Protein 1O9S (pdb70)

Radius of gyration: 30.39 Å; Cα contacts (8 Å, |Δi|>4): 1186; chains: 4; bounding box: 52×78×83 Å

GO terms:
  GO:0070828 heterochromatin organization (P, IDA)
  GO:0006974 DNA damage response (P, IDA)
  GO:0016279 protein-lysine N-methyltransferase activity (F, IDA)
  GO:0045880 positive regulation of smoothened signaling pathway (P, IDA)
  GO:0018026 peptidyl-lysine monomethylation (P, IDA)
  GO:0018027 peptidyl-lysine dimethylation (P, IDA)
  GO:0016279 protein-lysine N-methyltransferase activity (F, EXP)
  GO:0140945 histone H3K4 monomethyltransferase activity (F, EXP)
  GO:0002039 p53 binding (F, IPI)
  GO:0005654 nucleoplasm (C, TAS)
  GO:0005515 protein binding (F, IPI)
  GO:0005694 chromosome (C, IDA)
  GO:0005730 nucleolus (C, IDA)
  GO:0042054 histone methyltransferase activity (F, IDA)
  GO:0140938 histone H3 methyltransferase activity (F, IDA)

Secondary structure (DSSP, 8-state):
-EEEEE-TTS-EEEEE--TTS---EEEEEEE-TTSSEEEEEEEETTEEEEEEEEEEEEEETTEEEEEEPSS--EE------SS-S-TTTTS--HHHHHHEEEEE-SSTT--EEEEESS-B-TT-EEEEE--EEE-HHHHHTS-GGG-SS-EE-SSS-EEE--TTTTSTTT--S--GGGPEE-SS-SEEEEEEEETTTEEEEEEEESS-B-TTPEEEE----BSS-SSSSS-BS-HHHHHHHHHHHTTT--/-EEEEE-TTS-EEEEEPPTTS---EEEEEEE-TTSSEEEEEEEETTEEEEEEEEEEEEEETTEEEEEEPSS---B------SS-S-SSTT---HHHHHHEEEEE-SSTT--EEEEESS-B-TT-EEEEE--EEEEHHHHHTS-TTT-TT-EE-SSSEEEE--TTTTSTTT--S--GGGPEE-SS-SEEEEEEEETTTEEEEEEEESS-B-TTPEEEE----------SSS-SS-HHHHHHHHHHHHTS--/----PPP--/-----

Foldseek 3Di:
DWDWAADPLQKIKIDDADVVRFQADFFIWIGPNVNFWIFGGGDGRLAFDWTATWTFDDADPNRTDIDGDDDDDTAGAFAAEPVGLGPCQLDADPQLVQFWDKDADPPPPQGIFIFTQFWDFASAFRWFLGAYKDAPVVVVPDDCVQVLQWDAQDNGIIGGQGPPRQDSVGGRHTNQSRHEADPPFQWEWAWDADSHHGTGITIGGHGIDGHGGTGHYHRDFDQDPPPHDGTPDDPVVVVVVVVVVVVVPD/DWDWAADPLQKTKIDDAPPVRFQADFFIWIGPNVNFWIFGGGAGRNAFPWTATWTFDDADPRRTDIDGDDDDDIAGAFAAAQPRQGPCQLDADVQLVQFWDKAADPPPPQGIFIWTQFKDWAFAFHWFQGAHKDFPVVVLQDDPVFVLQWADQDNTIIGGQGPPRQDSVRGRHTCQSRHAADPPFQWEWAWDADSHHGTGITTGGRGIDGRGGTGHYHRDFDPDDQDPRGDSDDPVVNVVVVVVVVPDDD/DPDVDDDDD/DVPPD

CATH classification: 2.20.110.10 (+1 more: 2.170.270.10)

Organism: Homo sapiens (NCBI:txid9606)

Sequence (514 aa):
GVCWIYYPDGGSLVGEVNEDGEMTGEKIAYVYPDERTALYGKFIDGEMIEGKLATLMSTEEGRPHFELMPGNSVYHFDKSTSSCISTNALLPDPYESERVYVAESLISSAGEGLFSKVAVGPNTVMSFYNGVRITHQEVDSRDWALNGNTLSLDEETVIDVPEPYNHVSKYCASLGHKANHSFTPNCIYDMFVHPRFGPIKCIRTLRAVEADEELTVAYGYDHSPPGKSGPEAPEWYQVELKAFQATQQKGVCWIYYPDGGSLVGEVNEDGEMTGEKIAYVYPDERTALYGKFIDGEMIEGKLATLMSTEEGRPHFELMPGNSVYHFDKSTSSCISTNALLPDPYESERVYVAESLISSAGEGLFSKVAVGPNTVMSFYNGVRITHQEVDSRDWALNGNTLSLDEETVIDVPEPYNHVSKYCASLGHKANHSFTPNCIYDMFVHPRFGPIKCIRTLRAVEADEELTVAYGYDHSPPGKSGPEAPEWYQVELKAFQATQQKARTQTARKYARTQT

InterPro domains:
  IPR001214 SET domain [PF00856] (227-336)
  IPR001214 SET domain [PS50280] (214-336)
  IPR001214 SET domain [SM00317] (214-342)
  IPR003409 MORN repeat [PF02493] (19-34)
  IPR003409 MORN repeat [PF02493] (36-58)
  IPR003409 MORN repeat [PF02493] (60-81)
  IPR017155 Histone-lysine N-methyltransferase SETD7 [PIRSF037249] (1-366)
  IPR017155 Histone-lysine N-methyltransferase SETD7 [PS51577] (1-366)
  IPR044436 SETD7, SET domain [cd10530] (208-337)
  IPR046341 SET domain superfamily [G3DSA:2.170.270.10] (194-336)
  IPR046341 SET domain superfamily [SSF82199] (194-353)
  IPR054533 Histone-lysine methyltransferase SETD7, N-terminal [PF22648] (110-183)

B-factor: mean 11.01, std 11.17, range [2.0, 54.51]

Structure (mmCIF, N/CA/C/O backbone):
data_1O9S
#
_entry.id   1O9S
#
_cell.length_a   52.690
_cell.length_b   75.438
_cell.length_c   69.099
_cell.angle_alpha   90.00
_cell.angle_beta   94.16
_cell.angle_gamma   90.00
#
_symmetry.space_group_name_H-M   'P 1 21 1'
#
loop_
_entity.id
_entity.type
_entity.pdbx_description
1 polymer 'HISTONE-LYSINE N-METHYLTRANSFERASE, H3 LYSINE-4 SPECIFIC'
2 polymer 'GENE FRAGMENT FOR HISTONE H3'
3 non-polymer S-ADENOSYL-L-HOMOCYSTEINE
4 water water
#
loop_
_atom_site.group_PDB
_atom_site.id
_atom_site.type_symbol
_atom_site.label_atom_id
_atom_site.label_alt_id
_atom_site.label_comp_id
_atom_site.label_asym_id
_atom_site.label_entity_id
_atom_site.label_seq_id
_atom_site.pdbx_PDB_ins_code
_atom_site.Cartn_x
_atom_site.Cartn_y
_atom_site.Cartn_z
_atom_site.occupancy
_atom_site.B_iso_or_equiv
_atom_site.auth_seq_id
_atom_site.auth_comp_id
_atom_site.auth_asym_id
_atom_site.auth_atom_id
_atom_site.pdbx_PDB_model_num
ATOM 1 N N . GLY A 1 10 ? 31.852 -2.694 2.451 1.00 13.90 117 GLY A N 1
ATOM 2 C CA . GLY A 1 10 ? 30.788 -1.711 2.826 1.00 13.55 117 GLY A CA 1
ATOM 3 C C . GLY A 1 10 ? 30.367 -1.598 4.276 1.00 13.14 117 GLY A C 1
ATOM 4 O O . GLY A 1 10 ? 29.481 -0.788 4.552 1.00 14.03 117 GLY A O 1
ATOM 5 N N . VAL A 1 11 ? 30.820 -2.492 5.146 1.00 11.64 118 VAL A N 1
ATOM 6 C CA . VAL A 1 11 ? 30.552 -2.429 6.568 1.00 10.23 118 VAL A CA 1
ATOM 7 C C . VAL A 1 11 ? 30.691 -1.045 7.215 1.00 9.12 118 VAL A C 1
ATOM 8 O O . VAL A 1 11 ? 31.738 -0.387 7.133 1.00 8.38 118 VAL A O 1
ATOM 12 N N . CYS A 1 12 ? 29.609 -0.620 7.860 1.00 7.88 119 CYS A N 1
ATOM 13 C CA . CYS A 1 12 ? 29.560 0.642 8.582 1.00 7.63 119 CYS A CA 1
ATOM 14 C C . CYS A 1 12 ? 29.191 0.387 10.047 1.00 7.19 119 CYS A C 1
ATOM 15 O O . CYS A 1 12 ? 28.248 -0.351 10.346 1.00 6.63 119 CYS A O 1
ATOM 18 N N . TRP A 1 13 ? 29.963 0.979 10.949 1.00 6.31 120 TRP A N 1
ATOM 19 C CA . TRP A 1 13 ? 29.692 0.897 12.381 1.00 6.30 120 TRP A CA 1
ATOM 20 C C . TRP A 1 13 ? 29.190 2.262 12.847 1.00 6.01 120 TRP A C 1
ATOM 21 O O . TRP A 1 13 ? 29.838 3.279 12.602 1.00 5.78 120 TRP A O 1
ATOM 32 N N . ILE A 1 14 ? 28.033 2.284 13.495 1.00 5.92 121 ILE A N 1
ATOM 33 C CA . ILE A 1 14 ? 27.493 3.517 14.047 1.00 6.04 121 ILE A CA 1
ATOM 34 C C . ILE A 1 14 ? 27.420 3.373 15.574 1.00 5.80 121 ILE A C 1
ATOM 35 O O . ILE A 1 14 ? 26.590 2.634 16.101 1.00 5.54 121 ILE A O 1
ATOM 40 N N . TYR A 1 15 ? 28.304 4.064 16.278 1.00 5.71 122 TYR A N 1
ATOM 41 C CA . TYR A 1 15 ? 28.300 4.007 17.733 1.00 5.65 122 TYR A CA 1
ATOM 42 C C . TYR A 1 15 ? 27.479 5.132 18.319 1.00 5.62 122 TYR A C 1
ATOM 43 O O . TYR A 1 15 ? 27.680 6.304 17.993 1.00 6.01 122 TYR A O 1
ATOM 52 N N . TYR A 1 16 ? 26.551 4.773 19.190 1.00 5.73 123 TYR A N 1
ATOM 53 C CA . TYR A 1 16 ? 25.770 5.769 19.901 1.00 6.09 123 TYR A CA 1
ATOM 54 C C . TYR A 1 16 ? 26.603 6.258 21.080 1.00 5.50 123 TYR A C 1
ATOM 55 O O . TYR A 1 16 ? 27.512 5.561 21.556 1.00 5.44 123 TYR A O 1
ATOM 64 N N . PRO A 1 17 ? 26.303 7.453 21.564 1.00 5.04 124 PRO A N 1
ATOM 65 C CA . PRO A 1 17 ? 27.026 8.012 22.709 1.00 4.56 124 PRO A CA 1
ATOM 66 C C . PRO A 1 17 ? 26.979 7.113 23.955 1.00 3.98 124 PRO A C 1
ATOM 67 O O . PRO A 1 17 ? 27.880 7.201 24.781 1.00 3.93 124 PRO A O 1
ATOM 71 N N . ASP A 1 18 ? 25.966 6.257 24.066 1.00 3.55 125 ASP A N 1
ATOM 72 C CA . ASP A 1 18 ? 25.821 5.359 25.207 1.00 3.08 125 ASP A CA 1
ATOM 73 C C . ASP A 1 18 ? 26.691 4.110 25.104 1.00 3.21 125 ASP A C 1
ATOM 74 O O . ASP A 1 18 ? 26.774 3.342 26.056 1.00 2.98 125 ASP A O 1
ATOM 79 N N . GLY A 1 19 ? 27.320 3.888 23.955 1.00 3.70 126 GLY A N 1
ATOM 80 C CA . GLY A 1 19 ? 28.228 2.756 23.814 1.00 3.59 126 GLY A CA 1
ATOM 81 C C . GLY A 1 19 ? 27.684 1.636 22.955 1.00 3.82 126 GLY A C 1
ATOM 82 O O . GLY A 1 19 ? 28.433 0.769 22.515 1.00 3.55 126 GLY A O 1
ATOM 83 N N . GLY A 1 20 ? 26.371 1.642 22.718 1.00 3.88 127 GLY A N 1
ATOM 84 C CA . GLY A 1 20 ? 25.761 0.659 21.840 1.00 4.21 127 GLY A CA 1
ATOM 85 C C . GLY A 1 20 ? 26.096 1.018 20.395 1.00 4.61 127 GLY A C 1
ATOM 86 O O . GLY A 1 20 ? 26.593 2.109 20.109 1.00 4.48 127 GLY A O 1
ATOM 87 N N . SER A 1 21 ? 25.825 0.110 19.470 1.00 5.37 128 SER A N 1
ATOM 88 C CA . SER A 1 21 ? 26.140 0.372 18.070 1.00 5.88 128 SER A CA 1
ATOM 89 C C . SER A 1 21 ? 25.253 -0.376 17.094 1.00 6.17 128 SER A C 1
ATOM 90 O O . SER A 1 21 ? 24.612 -1.363 17.446 1.00 5.68 128 SER A O 1
ATOM 93 N N . LEU A 1 22 ? 25.203 0.150 15.870 1.00 6.68 129 LEU A N 1
ATOM 94 C CA . LEU A 1 22 ? 24.546 -0.488 14.742 1.00 7.41 129 LEU A CA 1
ATOM 95 C C . LEU A 1 22 ? 25.678 -0.852 13.776 1.00 7.31 129 LEU A C 1
ATOM 96 O O . LEU A 1 22 ? 26.581 -0.041 13.520 1.00 7.01 129 LEU A O 1
ATOM 101 N N . VAL A 1 23 ? 25.652 -2.075 13.256 1.00 7.45 130 VAL A N 1
ATOM 102 C CA . VAL A 1 23 ? 26.715 -2.540 12.373 1.00 7.62 130 VAL A CA 1
ATOM 103 C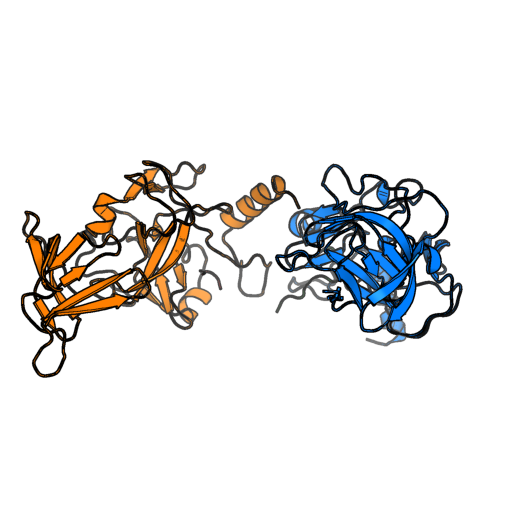 C . VAL A 1 23 ? 26.200 -3.410 11.245 1.00 7.84 130 VAL A C 1
ATOM 104 O O . VAL A 1 23 ? 25.346 -4.265 11.448 1.00 8.27 130 VAL A O 1
ATOM 108 N N . GLY A 1 24 ? 26.740 -3.196 10.055 1.00 7.83 131 GLY A N 1
ATOM 109 C CA . GLY A 1 24 ? 26.349 -3.988 8.903 1.00 7.72 131 GLY A CA 1
ATOM 110 C C . GLY A 1 24 ? 26.744 -3.336 7.597 1.00 8.01 131 GLY A C 1
ATOM 111 O O . GLY A 1 24 ? 27.115 -2.155 7.536 1.00 6.88 131 GLY A O 1
ATOM 112 N N . GLU A 1 25 ? 26.693 -4.139 6.545 1.00 8.56 132 GLU A N 1
ATOM 113 C CA . GLU A 1 25 ? 26.931 -3.650 5.207 1.00 9.76 132 GLU A CA 1
ATOM 114 C C . GLU A 1 25 ? 25.855 -2.630 4.884 1.00 9.88 132 GLU A C 1
ATOM 115 O O . GLU A 1 25 ? 24.685 -2.877 5.150 1.00 10.33 132 GLU A O 1
ATOM 121 N N . VAL A 1 26 ? 26.231 -1.495 4.310 1.00 10.07 133 VAL A N 1
ATOM 122 C CA . VAL A 1 26 ? 25.234 -0.516 3.848 1.00 10.25 133 VAL A CA 1
ATOM 123 C C . VAL A 1 26 ? 24.729 -0.853 2.433 1.00 10.42 133 VAL A C 1
ATOM 124 O O . VAL A 1 26 ? 25.398 -1.575 1.695 1.00 9.26 133 VAL A O 1
ATOM 128 N N . ASN A 1 27 ? 23.541 -0.339 2.077 1.00 10.94 134 ASN A N 1
ATOM 129 C CA . ASN A 1 27 ? 22.936 -0.558 0.756 1.00 11.92 134 ASN A CA 1
ATOM 130 C C . ASN A 1 27 ? 23.704 0.253 -0.293 1.00 12.39 134 ASN A C 1
ATOM 131 O O . ASN A 1 27 ? 24.599 1.030 0.041 1.00 11.91 134 ASN A O 1
ATOM 139 N N . GLU A 1 28 ? 23.340 0.089 -1.563 1.00 13.28 135 GLU A N 1
ATOM 140 C CA . GLU A 1 28 ? 23.973 0.862 -2.630 1.00 14.12 135 GLU A CA 1
ATOM 141 C C . GLU A 1 28 ? 23.812 2.368 -2.347 1.00 14.41 135 GLU A C 1
ATOM 142 O O . GLU A 1 28 ? 24.527 3.190 -2.918 1.00 14.88 135 GLU A O 1
ATOM 148 N N . ASP A 1 29 ? 22.890 2.713 -1.446 1.00 14.52 136 ASP A N 1
ATOM 149 C CA . ASP A 1 29 ? 22.604 4.105 -1.083 1.00 14.64 136 ASP A CA 1
ATOM 150 C C . ASP A 1 29 ? 23.153 4.501 0.291 1.00 14.53 136 ASP A C 1
ATOM 151 O O . ASP A 1 29 ? 22.784 5.548 0.825 1.00 14.88 136 ASP A O 1
ATOM 156 N N . GLY A 1 30 ? 24.008 3.666 0.876 1.00 14.11 137 GLY A N 1
ATOM 157 C CA . GLY A 1 30 ? 24.585 3.960 2.179 1.00 13.69 137 GLY A CA 1
ATOM 158 C C . GLY A 1 30 ? 23.634 3.851 3.361 1.00 13.26 137 GLY A C 1
ATOM 159 O O . GLY A 1 30 ? 23.916 4.401 4.427 1.00 13.56 137 GLY A O 1
ATOM 160 N N . GLU A 1 31 ? 22.520 3.142 3.197 1.00 12.56 138 GLU A N 1
ATOM 161 C CA . GLU A 1 31 ? 21.573 2.951 4.302 1.00 12.13 138 GLU A CA 1
ATOM 162 C C . GLU A 1 31 ? 21.793 1.602 4.988 1.00 11.37 138 GLU A C 1
ATOM 163 O O . GLU A 1 31 ? 22.238 0.648 4.354 1.00 11.03 138 GLU A O 1
ATOM 169 N N . MET A 1 32 ? 21.489 1.528 6.285 1.00 10.72 139 MET A N 1
ATOM 170 C CA . MET A 1 32 ? 21.592 0.284 7.038 1.00 10.35 139 MET A CA 1
ATOM 171 C C . MET A 1 32 ? 20.399 -0.617 6.787 1.00 9.24 139 MET A C 1
ATOM 172 O O . MET A 1 32 ? 19.541 -0.779 7.652 1.00 8.26 139 MET A O 1
ATOM 177 N N . THR A 1 33 ? 20.360 -1.203 5.592 1.00 8.20 140 THR A N 1
ATOM 178 C CA . THR A 1 33 ? 19.276 -2.065 5.171 1.00 7.66 140 THR A CA 1
ATOM 179 C C . THR A 1 33 ? 19.836 -3.369 4.643 1.00 7.44 140 THR A C 1
ATOM 180 O O . THR A 1 33 ? 20.634 -3.367 3.717 1.00 7.48 140 THR A O 1
ATOM 184 N N . GLY A 1 34 ? 19.409 -4.482 5.222 1.00 7.61 141 GLY A N 1
ATOM 185 C CA . GLY A 1 34 ? 19.866 -5.789 4.789 1.00 7.57 141 GLY A CA 1
ATOM 186 C C . GLY A 1 34 ? 19.420 -6.844 5.782 1.00 7.70 141 GLY A C 1
ATOM 187 O O . GLY A 1 34 ? 18.803 -6.509 6.800 1.00 7.59 141 GLY A O 1
ATOM 188 N N . GLU A 1 35 ? 19.767 -8.102 5.513 1.00 7.72 142 GLU A N 1
ATOM 189 C CA . GLU A 1 35 ? 19.361 -9.232 6.356 1.00 8.07 142 GLU A CA 1
ATOM 190 C C . GLU A 1 35 ? 20.414 -9.641 7.367 1.00 7.91 142 GLU A C 1
ATOM 191 O O . GLU A 1 35 ? 20.180 -10.523 8.193 1.00 7.61 142 GLU A O 1
ATOM 197 N N . LYS A 1 36 ? 21.576 -9.010 7.288 1.00 7.58 143 LYS A N 1
ATOM 198 C CA . LYS A 1 36 ? 22.684 -9.353 8.160 1.00 7.56 143 LYS A CA 1
ATOM 199 C C . LYS A 1 36 ? 23.183 -8.116 8.892 1.00 7.45 143 LYS A C 1
ATOM 200 O O . LYS A 1 36 ? 24.385 -7.887 8.988 1.00 7.79 143 LYS A O 1
ATOM 206 N N . ILE A 1 37 ? 22.256 -7.316 9.407 1.00 7.24 144 ILE A N 1
ATOM 207 C CA . ILE A 1 37 ? 22.617 -6.111 10.157 1.00 7.37 144 ILE A CA 1
ATOM 208 C C . ILE A 1 37 ? 22.461 -6.412 11.643 1.00 7.00 144 ILE A C 1
ATOM 209 O O . ILE A 1 37 ? 21.740 -7.333 12.008 1.00 6.71 144 ILE A O 1
ATOM 214 N N . ALA A 1 38 ? 23.161 -5.675 12.505 1.00 6.55 145 ALA A N 1
ATOM 215 C CA . ALA A 1 38 ? 23.060 -5.947 13.924 1.00 6.38 145 ALA A CA 1
ATOM 216 C C . ALA A 1 38 ? 23.103 -4.720 14.822 1.00 6.21 145 ALA A C 1
ATOM 217 O O . ALA A 1 38 ? 23.744 -3.709 14.515 1.00 6.27 145 ALA A O 1
ATOM 219 N N . TYR A 1 39 ? 22.397 -4.821 15.935 1.00 5.83 146 TYR A N 1
ATOM 220 C CA . TYR A 1 39 ? 22.567 -3.855 16.991 1.00 5.75 146 TYR A CA 1
ATOM 221 C C . TYR A 1 39 ? 23.451 -4.543 18.015 1.00 5.68 146 TYR A C 1
ATOM 222 O O . TYR A 1 39 ? 23.214 -5.695 18.365 1.00 5.97 146 TYR A O 1
ATOM 231 N N . VAL A 1 40 ? 24.458 -3.845 18.509 1.00 5.56 147 VAL A N 1
ATOM 232 C CA . VAL A 1 40 ? 25.326 -4.434 19.509 1.00 5.28 147 VAL A CA 1
ATOM 233 C C . VAL A 1 40 ? 25.213 -3.592 20.781 1.00 4.80 147 VAL A C 1
ATOM 234 O O . VAL A 1 40 ? 25.357 -2.370 20.735 1.00 4.27 147 VAL A O 1
ATOM 238 N N . TYR A 1 41 ? 24.933 -4.249 21.902 1.00 4.48 148 TYR A N 1
ATOM 239 C CA . TYR A 1 41 ? 24.817 -3.575 23.194 1.00 4.13 148 TYR A CA 1
ATOM 240 C C . TYR A 1 41 ? 26.181 -2.994 23.603 1.00 3.93 148 TYR A C 1
ATOM 241 O O . TYR A 1 41 ? 27.193 -3.334 22.992 1.00 4.16 148 TYR A O 1
ATOM 250 N N . PRO A 1 42 ? 26.216 -2.117 24.614 1.00 3.52 149 PRO A N 1
ATOM 251 C CA . PRO A 1 42 ? 27.463 -1.488 25.059 1.00 3.71 149 PRO A CA 1
ATOM 252 C C . PRO A 1 42 ? 28.520 -2.429 25.607 1.00 3.72 149 PRO A C 1
ATOM 253 O O . PRO A 1 42 ? 29.644 -1.979 25.827 1.00 3.15 149 PRO A O 1
ATOM 257 N N . ASP A 1 43 ? 28.195 -3.698 25.820 1.00 4.10 150 ASP A N 1
ATOM 258 C CA . ASP A 1 43 ? 29.219 -4.647 26.257 1.00 4.16 150 ASP A CA 1
ATOM 259 C C . ASP A 1 43 ? 30.088 -5.102 25.073 1.00 4.57 150 ASP A C 1
ATOM 260 O O . ASP A 1 43 ? 31.110 -5.769 25.277 1.00 4.32 150 ASP A O 1
ATOM 265 N N . GLU A 1 44 ? 29.710 -4.680 23.863 1.00 4.71 151 GLU A N 1
ATOM 266 C CA . GLU A 1 44 ? 30.388 -5.043 22.617 1.00 5.51 151 GLU A CA 1
ATOM 267 C C . GLU A 1 44 ? 30.408 -6.554 22.441 1.00 5.71 151 GLU A C 1
ATOM 268 O O . GLU A 1 44 ? 31.357 -7.117 21.909 1.00 5.94 151 GLU A O 1
ATOM 274 N N . ARG A 1 45 ? 29.336 -7.208 22.872 1.00 5.92 152 ARG A N 1
ATOM 275 C CA . ARG A 1 45 ? 29.271 -8.663 22.846 1.00 6.09 152 ARG A CA 1
ATOM 276 C C . ARG A 1 45 ? 27.870 -9.156 22.530 1.00 5.87 152 ARG A C 1
ATOM 277 O O . ARG A 1 45 ? 27.682 -9.962 21.623 1.00 6.13 152 ARG A O 1
ATOM 285 N N . THR A 1 46 ? 26.890 -8.686 23.291 1.00 5.66 153 THR A N 1
ATOM 286 C CA . THR A 1 46 ? 25.507 -9.066 23.066 1.00 5.27 153 THR A CA 1
ATOM 287 C C . THR A 1 46 ? 24.984 -8.289 21.884 1.00 5.05 153 THR A C 1
ATOM 288 O O . THR A 1 46 ? 25.111 -7.060 21.842 1.00 4.35 153 THR A O 1
ATOM 292 N N . ALA A 1 47 ? 24.373 -9.010 20.947 1.00 4.76 154 ALA A N 1
ATOM 293 C CA . ALA A 1 47 ? 23.892 -8.413 19.723 1.00 4.85 154 ALA A CA 1
ATOM 294 C C . ALA A 1 47 ? 22.514 -8.935 19.326 1.00 4.90 154 ALA A C 1
ATOM 295 O O . ALA A 1 47 ? 22.090 -10.016 19.740 1.00 5.00 154 ALA A O 1
ATOM 297 N N . LEU A 1 48 ? 21.838 -8.137 18.508 1.00 5.04 155 LEU A N 1
ATOM 298 C CA . LEU A 1 48 ? 20.543 -8.475 17.934 1.00 4.96 155 LEU A CA 1
ATOM 299 C C . LEU A 1 48 ? 20.792 -8.437 16.420 1.00 5.23 155 LEU A C 1
ATOM 300 O O . LEU A 1 48 ? 20.928 -7.370 15.836 1.00 5.43 155 LEU A O 1
ATOM 305 N N . TYR A 1 49 ? 20.866 -9.613 15.805 1.00 5.87 156 TYR A N 1
ATOM 306 C CA . TYR A 1 49 ? 21.312 -9.782 14.422 1.00 6.34 156 TYR A CA 1
ATOM 307 C C . TYR A 1 49 ? 20.205 -10.268 13.497 1.00 6.17 156 TYR A C 1
ATOM 308 O O . TYR A 1 49 ? 19.532 -11.251 13.798 1.00 5.91 156 TYR A O 1
ATOM 317 N N . GLY A 1 50 ? 20.027 -9.588 12.362 1.00 5.92 157 GLY A N 1
ATOM 318 C CA . GLY A 1 50 ? 19.010 -9.977 11.407 1.00 6.02 157 GLY A CA 1
ATOM 319 C C . GLY A 1 50 ? 18.607 -8.857 10.467 1.00 5.97 157 GLY A C 1
ATOM 320 O O . GLY A 1 50 ? 19.444 -8.093 9.979 1.00 5.47 157 GLY A O 1
ATOM 321 N N . LYS A 1 51 ? 17.304 -8.754 10.251 1.00 6.58 158 LYS A N 1
ATOM 322 C CA . LYS A 1 51 ? 16.730 -7.820 9.289 1.00 6.79 158 LYS A CA 1
ATOM 323 C C . LYS A 1 51 ? 16.539 -6.421 9.862 1.00 6.67 158 LYS A C 1
ATOM 324 O O . LYS A 1 51 ? 15.893 -6.245 10.888 1.00 7.00 158 LYS A O 1
ATOM 330 N N . PHE A 1 52 ? 17.132 -5.435 9.199 1.00 6.57 159 PHE A N 1
ATOM 331 C CA . PHE A 1 52 ? 16.961 -4.033 9.558 1.00 6.42 159 PHE A CA 1
ATOM 332 C C . PHE A 1 52 ? 16.630 -3.272 8.288 1.00 6.42 159 PHE A C 1
ATOM 333 O O . PHE A 1 52 ? 17.075 -3.655 7.206 1.00 6.21 159 PHE A O 1
ATOM 341 N N . ILE A 1 53 ? 15.872 -2.189 8.423 1.00 6.70 160 ILE A N 1
ATOM 342 C CA . ILE A 1 53 ? 15.584 -1.310 7.295 1.00 6.91 160 ILE A CA 1
ATOM 343 C C . ILE A 1 53 ? 15.891 0.123 7.731 1.00 7.39 160 ILE A C 1
ATOM 344 O O . ILE A 1 53 ? 15.271 0.635 8.663 1.00 7.44 160 ILE A O 1
ATOM 349 N N . ASP A 1 54 ? 16.870 0.747 7.084 1.00 7.95 161 ASP A N 1
ATOM 350 C CA . ASP A 1 54 ? 17.286 2.105 7.420 1.00 8.37 161 ASP A CA 1
ATOM 351 C C . ASP A 1 54 ? 17.607 2.256 8.905 1.00 8.18 161 ASP A C 1
ATOM 352 O O . ASP A 1 54 ? 17.222 3.248 9.508 1.00 8.44 161 ASP A O 1
ATOM 357 N N . GLY A 1 55 ? 18.292 1.272 9.486 1.00 8.28 162 GLY A N 1
ATOM 358 C CA . GLY A 1 55 ? 18.703 1.321 10.888 1.00 7.95 162 GLY A CA 1
ATOM 359 C C . GLY A 1 55 ? 17.660 0.834 11.883 1.00 7.65 162 GLY A C 1
ATOM 360 O O . GLY A 1 55 ? 17.938 0.718 13.080 1.00 7.80 162 GLY A O 1
ATOM 361 N N . GLU A 1 56 ? 16.464 0.540 11.390 1.00 7.22 163 GLU A N 1
ATOM 362 C CA . GLU A 1 56 ? 15.357 0.112 12.228 1.00 7.06 163 GLU A CA 1
ATOM 363 C C . GLU A 1 56 ? 15.312 -1.408 12.280 1.00 6.25 163 GLU A C 1
ATOM 364 O O . GLU A 1 56 ? 15.342 -2.067 11.245 1.00 6.04 163 GLU A O 1
ATOM 370 N N . MET A 1 57 ? 15.232 -1.956 13.488 1.00 4.98 164 MET A N 1
ATOM 371 C CA . MET A 1 57 ? 15.210 -3.396 13.688 1.00 4.77 164 MET A CA 1
ATOM 372 C C . MET A 1 57 ? 13.870 -4.029 13.329 1.00 4.84 164 MET A C 1
ATOM 373 O O . MET A 1 57 ? 12.851 -3.766 13.969 1.00 4.40 164 MET A O 1
ATOM 378 N N . ILE A 1 58 ? 13.880 -4.863 12.296 1.00 5.00 165 ILE A N 1
ATOM 379 C CA . ILE A 1 58 ? 12.671 -5.558 11.875 1.00 4.95 165 ILE A CA 1
ATOM 380 C C . ILE A 1 58 ? 12.592 -6.946 12.525 1.00 5.29 165 ILE A C 1
ATOM 381 O O . ILE A 1 58 ? 11.558 -7.315 13.093 1.00 4.78 165 ILE A O 1
ATOM 386 N N . GLU A 1 59 ? 13.686 -7.705 12.446 1.00 6.00 166 GLU A N 1
ATOM 387 C CA . GLU A 1 59 ? 13.785 -9.017 13.085 1.00 6.87 166 GLU A CA 1
ATOM 388 C C . GLU A 1 59 ? 15.217 -9.261 13.538 1.00 6.98 166 GLU A C 1
ATOM 389 O O . GLU A 1 59 ? 16.045 -9.709 12.749 1.00 6.92 166 GLU A O 1
ATOM 395 N N . GLY A 1 60 ? 15.508 -8.980 14.803 1.00 7.29 167 GLY A N 1
ATOM 396 C CA . GLY A 1 60 ? 16.842 -9.203 15.325 1.00 7.20 167 GLY A CA 1
ATOM 397 C C . GLY A 1 60 ? 16.852 -10.404 16.256 1.00 7.48 167 GLY A C 1
ATOM 398 O O . GLY A 1 60 ? 16.056 -10.456 17.191 1.00 7.66 167 GLY A O 1
ATOM 399 N N . LYS A 1 61 ? 17.728 -11.373 15.984 1.00 7.23 168 LYS A N 1
ATOM 400 C CA . LYS A 1 61 ? 17.818 -12.587 16.781 1.00 7.09 168 LYS A CA 1
ATOM 401 C C . LYS A 1 61 ? 18.996 -12.428 17.710 1.00 6.71 168 LYS A C 1
ATOM 402 O O . LYS A 1 61 ? 19.983 -11.812 17.337 1.00 6.28 168 LYS A O 1
ATOM 408 N N . LEU A 1 62 ? 18.878 -12.976 18.916 1.00 6.73 169 LEU A N 1
ATOM 409 C CA . LEU A 1 62 ? 19.933 -12.900 19.902 1.00 6.40 169 LEU A CA 1
ATOM 410 C C . LEU A 1 62 ? 21.217 -13.531 19.363 1.00 5.72 169 LEU A C 1
ATOM 411 O O . LEU A 1 62 ? 21.198 -14.661 18.882 1.00 5.15 169 LEU A O 1
ATOM 416 N N . ALA A 1 63 ? 22.333 -12.815 19.490 1.00 5.12 170 ALA A N 1
ATOM 417 C CA . ALA A 1 63 ? 23.604 -13.270 18.952 1.00 4.79 170 ALA A CA 1
ATOM 418 C C . ALA A 1 63 ? 24.731 -12.807 19.849 1.00 4.58 170 ALA A C 1
ATOM 419 O O . ALA A 1 63 ? 24.512 -12.012 20.759 1.00 4.70 170 ALA A O 1
ATOM 421 N N . THR A 1 64 ? 25.933 -13.309 19.581 1.00 4.52 171 THR A N 1
ATOM 422 C CA . THR A 1 64 ? 27.131 -12.873 20.290 1.00 4.42 171 THR A CA 1
ATOM 423 C C . THR A 1 64 ? 28.120 -12.395 19.236 1.00 4.51 171 THR A C 1
ATOM 424 O O . THR A 1 64 ? 28.397 -13.116 18.278 1.00 4.13 171 THR A O 1
ATOM 428 N N . LEU A 1 65 ? 28.636 -11.184 19.406 1.00 5.15 172 LEU A N 1
ATOM 429 C CA . LEU A 1 65 ? 29.680 -10.673 18.541 1.00 5.83 172 LEU A CA 1
ATOM 430 C C . LEU A 1 65 ? 30.973 -11.365 18.989 1.00 6.16 172 LEU A C 1
ATOM 431 O O . LEU A 1 65 ? 31.430 -11.155 20.111 1.00 6.30 172 LEU A O 1
ATOM 436 N N . MET A 1 66 ? 31.553 -12.201 18.136 1.00 6.57 173 MET A N 1
ATOM 437 C CA . MET A 1 66 ? 32.750 -12.965 18.519 1.00 7.57 173 MET A CA 1
ATOM 438 C C . MET A 1 66 ? 34.060 -12.277 18.188 1.00 8.46 173 MET A C 1
ATOM 439 O O . MET A 1 66 ? 34.958 -12.176 19.035 1.00 9.38 173 MET A O 1
ATOM 444 N N . SER A 1 67 ? 34.182 -11.841 16.943 1.00 9.51 174 SER A N 1
ATOM 445 C CA . SER A 1 67 ? 35.395 -11.198 16.472 1.00 9.87 174 SER A CA 1
ATOM 446 C C . SER A 1 67 ? 35.028 -10.268 15.331 1.00 10.19 174 SER A C 1
ATOM 447 O O . SER A 1 67 ? 33.887 -10.262 14.863 1.00 9.74 174 SER A O 1
ATOM 450 N N . THR A 1 68 ? 36.002 -9.477 14.899 1.00 10.64 175 THR A N 1
ATOM 451 C CA . THR A 1 68 ? 35.841 -8.599 13.752 1.00 11.10 175 THR A CA 1
ATOM 452 C C . THR A 1 68 ? 37.079 -8.797 12.894 1.00 11.71 175 THR A C 1
ATOM 453 O O . THR A 1 68 ? 38.192 -8.951 13.420 1.00 11.93 175 THR A O 1
ATOM 457 N N . GLU A 1 69 ? 36.884 -8.814 11.584 1.00 12.23 176 GLU A N 1
ATOM 458 C CA . GLU A 1 69 ? 37.970 -8.970 10.629 1.00 12.70 176 GLU A CA 1
ATOM 459 C C . GLU A 1 69 ? 37.920 -7.818 9.635 1.00 12.62 176 GLU A C 1
ATOM 460 O O . GLU A 1 69 ? 36.996 -7.741 8.824 1.00 12.20 176 GLU A O 1
ATOM 466 N N . GLU A 1 70 ? 38.905 -6.924 9.702 1.00 12.51 177 GLU A N 1
ATOM 467 C CA . GLU A 1 70 ? 38.963 -5.770 8.805 1.00 12.61 177 GLU A CA 1
ATOM 468 C C . GLU A 1 70 ? 37.611 -5.035 8.763 1.00 12.30 177 GLU A C 1
ATOM 469 O O . GLU A 1 70 ? 37.070 -4.742 7.689 1.00 12.20 177 GLU A O 1
ATOM 475 N N . GLY A 1 71 ? 37.061 -4.764 9.948 1.00 11.92 178 GLY A N 1
ATOM 476 C CA . GLY A 1 71 ? 35.806 -4.044 10.081 1.00 11.82 178 GLY A CA 1
ATOM 477 C C . GLY A 1 71 ? 34.565 -4.927 10.041 1.00 11.59 178 GLY A C 1
ATOM 478 O O . GLY A 1 71 ? 33.496 -4.517 10.489 1.00 11.30 178 GLY A O 1
ATOM 479 N N . ARG A 1 72 ? 34.710 -6.143 9.526 1.00 11.63 179 ARG A N 1
ATOM 480 C CA . ARG A 1 72 ? 33.580 -7.061 9.384 1.00 11.85 179 ARG A CA 1
ATOM 481 C C . ARG A 1 72 ? 33.403 -7.917 10.632 1.00 11.75 179 ARG A C 1
ATOM 482 O O . ARG A 1 72 ? 34.311 -8.634 11.031 1.00 11.24 179 ARG A O 1
ATOM 490 N N . PRO A 1 73 ? 32.221 -7.865 11.232 1.00 11.83 180 PRO A N 1
ATOM 491 C CA . PRO A 1 73 ? 31.961 -8.617 12.453 1.00 11.75 180 PRO A CA 1
ATOM 492 C C . PRO A 1 73 ? 31.523 -10.035 12.171 1.00 11.47 180 PRO A C 1
ATOM 493 O O . PRO A 1 73 ? 30.967 -10.320 11.112 1.00 11.35 180 PRO A O 1
ATOM 497 N N . HIS A 1 74 ? 31.752 -10.908 13.140 1.00 10.99 181 HIS A N 1
ATOM 498 C CA . HIS A 1 74 ? 31.373 -12.301 13.021 1.00 10.98 181 HIS A CA 1
ATOM 499 C C . HIS A 1 74 ? 30.538 -12.655 14.237 1.00 10.32 181 HIS A C 1
ATOM 500 O O . HIS A 1 74 ? 30.976 -12.486 15.378 1.00 10.37 181 HIS A O 1
ATOM 507 N N . PHE A 1 75 ? 29.315 -13.102 13.977 1.00 9.47 182 PHE A N 1
ATOM 508 C CA . PHE A 1 75 ? 28.364 -13.389 15.037 1.00 8.95 182 PHE A CA 1
ATOM 509 C C . PHE A 1 75 ? 28.094 -14.868 15.172 1.00 8.41 182 PHE A C 1
ATOM 510 O O . PHE A 1 75 ? 28.181 -15.608 14.200 1.00 7.90 182 PHE A O 1
ATOM 518 N N . GLU A 1 76 ? 27.779 -15.294 16.390 1.00 7.69 183 GLU A N 1
ATOM 519 C CA . GLU A 1 76 ? 27.266 -16.632 16.599 1.00 7.89 183 GLU A CA 1
ATOM 520 C C . GLU A 1 76 ? 25.798 -16.403 16.965 1.00 7.71 183 GLU A C 1
ATOM 521 O O . GLU A 1 76 ? 25.499 -15.538 17.783 1.00 6.70 183 GLU A O 1
ATOM 527 N N . LEU A 1 77 ? 24.882 -17.106 16.300 1.00 7.86 184 LEU A N 1
ATOM 528 C CA . LEU A 1 77 ? 23.455 -16.996 16.617 1.00 8.53 184 LEU A CA 1
ATOM 529 C C . LEU A 1 77 ? 23.182 -17.842 17.847 1.00 8.40 184 LEU A C 1
ATOM 530 O O . LEU A 1 77 ? 23.577 -19.002 17.892 1.00 8.35 184 LEU A O 1
ATOM 535 N N . MET A 1 78 ? 22.524 -17.268 18.847 1.00 8.65 185 MET A N 1
ATOM 536 C CA . MET A 1 78 ? 22.274 -17.994 20.092 1.00 9.49 185 MET A CA 1
ATOM 537 C C . MET A 1 78 ? 21.012 -18.834 19.948 1.00 10.44 185 MET A C 1
ATOM 538 O O . MET A 1 78 ? 20.171 -18.555 19.085 1.00 10.33 185 MET A O 1
ATOM 543 N N . PRO A 1 79 ? 20.881 -19.871 20.767 1.00 11.73 186 PRO A N 1
ATOM 544 C CA . PRO A 1 79 ? 19.702 -20.733 20.721 1.00 12.82 186 PRO A CA 1
ATOM 545 C C . PRO A 1 79 ? 18.468 -20.025 21.262 1.00 13.67 186 PRO A C 1
ATOM 546 O O . PRO A 1 79 ? 18.585 -18.993 21.920 1.00 14.31 186 PRO A O 1
ATOM 550 N N . GLY A 1 80 ? 17.302 -20.592 21.002 1.00 14.68 187 GLY A N 1
ATOM 551 C CA . GLY A 1 80 ? 16.051 -19.982 21.411 1.00 15.36 187 GLY A CA 1
ATOM 552 C C . GLY A 1 80 ? 15.353 -19.478 20.158 1.00 15.85 187 GLY A C 1
ATOM 553 O O . GLY A 1 80 ? 15.922 -19.536 19.066 1.00 16.33 187 GLY A O 1
ATOM 554 N N . ASN A 1 81 ? 14.126 -18.993 20.295 1.00 16.29 188 ASN A N 1
ATOM 555 C CA . ASN A 1 81 ? 13.382 -18.491 19.142 1.00 16.60 188 ASN A CA 1
ATOM 556 C C . ASN A 1 81 ? 12.851 -17.074 19.338 1.00 16.40 188 ASN A C 1
ATOM 557 O O . ASN A 1 81 ? 12.059 -16.586 18.529 1.00 16.84 188 ASN A O 1
ATOM 562 N N . SER A 1 82 ? 13.274 -16.423 20.413 1.00 15.95 189 SER A N 1
ATOM 563 C CA . SER A 1 82 ? 12.832 -15.063 20.697 1.00 15.52 189 SER A CA 1
ATOM 564 C C . SER A 1 82 ? 13.394 -14.078 19.677 1.00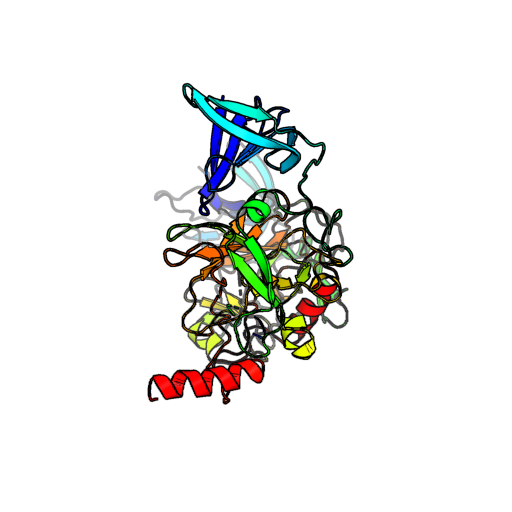 14.61 189 SER A C 1
ATOM 565 O O . SER A 1 82 ? 14.597 -13.968 19.484 1.00 15.04 189 SER A O 1
ATOM 568 N N . VAL A 1 83 ? 12.501 -13.380 18.998 1.00 13.84 190 VAL A N 1
ATOM 569 C CA . VAL A 1 83 ? 12.926 -12.357 18.061 1.00 12.46 190 VAL A CA 1
ATOM 570 C C . VAL A 1 83 ? 12.671 -11.017 18.737 1.00 10.30 190 VAL A C 1
ATOM 571 O O . VAL A 1 83 ? 11.856 -10.935 19.651 1.00 9.90 190 VAL A O 1
ATOM 575 N N . TYR A 1 84 ? 13.365 -9.978 18.297 1.00 7.89 191 TYR A N 1
ATOM 576 C CA . TYR A 1 84 ? 13.065 -8.632 18.748 1.00 6.57 191 TYR A CA 1
ATOM 577 C C . TYR A 1 84 ? 12.867 -7.717 17.548 1.00 5.86 191 TYR A C 1
ATOM 578 O O . TYR A 1 84 ? 13.442 -7.941 16.490 1.00 5.27 191 TYR A O 1
ATOM 587 N N . HIS A 1 85 ? 12.064 -6.680 17.733 1.00 5.52 192 HIS A N 1
ATOM 588 C CA . HIS A 1 85 ? 11.834 -5.683 16.695 1.00 5.42 192 HIS A CA 1
ATOM 589 C C . HIS A 1 85 ? 11.604 -4.308 17.310 1.00 4.59 192 HIS A C 1
ATOM 590 O O . HIS A 1 85 ? 11.297 -4.196 18.500 1.00 4.80 192 HIS A O 1
ATOM 597 N N . PHE A 1 86 ? 11.814 -3.269 16.514 1.00 3.78 193 PHE A N 1
ATOM 598 C CA . PHE A 1 86 ? 11.499 -1.910 16.920 1.00 4.00 193 PHE A CA 1
ATOM 599 C C . PHE A 1 86 ? 10.043 -1.917 17.354 1.00 4.11 193 PHE A C 1
ATOM 600 O O . PHE A 1 86 ? 9.153 -2.237 16.552 1.00 3.97 193 PHE A O 1
ATOM 608 N N . ASP A 1 87 ? 9.794 -1.561 18.607 1.00 4.35 194 ASP A N 1
ATOM 609 C CA . ASP A 1 87 ? 8.458 -1.645 19.176 1.00 4.97 194 ASP A CA 1
ATOM 610 C C . ASP A 1 87 ? 8.249 -0.494 20.162 1.00 5.45 194 ASP A C 1
ATOM 611 O O . ASP A 1 87 ? 8.101 -0.711 21.369 1.00 5.31 194 ASP A O 1
ATOM 616 N N . LYS A 1 88 ? 8.246 0.728 19.634 1.00 5.95 195 LYS A N 1
ATOM 617 C CA . LYS A 1 88 ? 8.067 1.932 20.444 1.00 6.42 195 LYS A CA 1
ATOM 618 C C . LYS A 1 88 ? 6.718 1.897 21.167 1.00 6.73 195 LYS A C 1
ATOM 619 O O . LYS A 1 88 ? 5.701 1.507 20.582 1.00 5.99 195 LYS A O 1
ATOM 625 N N . SER A 1 89 ? 6.697 2.294 22.438 1.00 6.97 196 SER A N 1
ATOM 626 C CA . SER A 1 89 ? 5.443 2.313 23.210 1.00 7.85 196 SER A CA 1
ATOM 627 C C . SER A 1 89 ? 4.375 3.286 22.654 1.00 8.71 196 SER A C 1
ATOM 628 O O . SER A 1 89 ? 4.719 4.256 21.987 1.00 8.40 196 SER A O 1
ATOM 631 N N . THR A 1 90 ? 3.100 3.017 22.971 1.00 10.30 197 THR A N 1
ATOM 632 C CA . THR A 1 90 ? 1.936 3.843 22.568 1.00 11.43 197 THR A CA 1
ATOM 633 C C . THR A 1 90 ? 1.075 4.129 23.811 1.00 12.45 197 THR A C 1
ATOM 634 O O . THR A 1 90 ? 1.409 3.702 24.907 1.00 12.65 197 THR A O 1
ATOM 638 N N . SER A 1 91 ? -0.051 4.818 23.658 1.00 13.61 198 SER A N 1
ATOM 639 C CA . SER A 1 91 ? -0.866 5.162 24.829 1.00 14.55 198 SER A CA 1
ATOM 640 C C . SER A 1 91 ? -1.754 3.982 25.168 1.00 15.46 198 SER A C 1
ATOM 641 O O . SER A 1 91 ? -2.209 3.819 26.297 1.00 16.73 198 SER A O 1
ATOM 644 N N . SER A 1 92 ? -2.002 3.166 24.158 1.00 15.77 199 SER A N 1
ATOM 645 C CA . SER A 1 92 ? -2.797 1.972 24.318 1.00 16.24 199 SER A CA 1
ATOM 646 C C . SER A 1 92 ? -1.869 0.749 24.425 1.00 16.21 199 SER A C 1
ATOM 647 O O . SER A 1 92 ? -2.332 -0.385 24.516 1.00 16.42 199 SER A O 1
ATOM 650 N N . CYS A 1 93 ? -0.559 0.976 24.438 1.00 15.86 200 CYS A N 1
ATOM 651 C CA . CYS A 1 93 ? 0.386 -0.137 24.428 1.00 15.68 200 CYS A CA 1
ATOM 652 C C . CYS A 1 93 ? 1.799 0.229 24.868 1.00 14.77 200 CYS A C 1
ATOM 653 O O . CYS A 1 93 ? 2.528 0.896 24.140 1.00 15.85 200 CYS A O 1
ATOM 656 N N . ILE A 1 94 ? 2.199 -0.229 26.052 1.00 13.28 201 ILE A N 1
ATOM 657 C CA . ILE A 1 94 ? 3.565 -0.032 26.518 1.00 11.96 201 ILE A CA 1
ATOM 658 C C . ILE A 1 94 ? 4.519 -0.889 25.680 1.00 10.34 201 ILE A C 1
ATOM 659 O O . ILE A 1 94 ? 5.630 -0.469 25.380 1.00 9.68 201 ILE A O 1
ATOM 664 N N . SER A 1 95 ? 4.057 -2.075 25.284 1.00 9.04 202 SER A N 1
ATOM 665 C CA . SER A 1 95 ? 4.859 -3.027 24.519 1.00 8.50 202 SER A CA 1
ATOM 666 C C . SER A 1 95 ? 3.958 -4.114 23.917 1.00 8.85 202 SER A C 1
ATOM 667 O O . SER A 1 95 ? 2.965 -4.520 24.529 1.00 8.96 202 SER A O 1
ATOM 670 N N . THR A 1 96 ? 4.282 -4.557 22.703 1.00 8.53 203 THR A N 1
ATOM 671 C CA . THR A 1 96 ? 3.553 -5.638 22.063 1.00 7.99 203 THR A CA 1
ATOM 672 C C . THR A 1 96 ? 3.802 -6.953 22.780 1.00 7.35 203 THR A C 1
ATOM 673 O O . THR A 1 96 ? 2.964 -7.850 22.759 1.00 6.77 203 THR A O 1
ATOM 677 N N . ASN A 1 97 ? 4.983 -7.072 23.388 1.00 6.67 204 ASN A N 1
ATOM 678 C CA . ASN A 1 97 ? 5.358 -8.269 24.108 1.00 6.32 204 ASN A CA 1
ATOM 679 C C . ASN A 1 97 ? 5.896 -7.849 25.476 1.00 5.34 204 ASN A C 1
ATOM 680 O O . ASN A 1 97 ? 7.112 -7.902 25.712 1.00 4.91 204 ASN A O 1
ATOM 685 N N . ALA A 1 98 ? 4.991 -7.414 26.355 1.00 4.25 205 ALA A N 1
ATOM 686 C CA . ALA A 1 98 ? 5.353 -6.895 27.687 1.00 4.45 205 ALA A CA 1
ATOM 687 C C . ALA A 1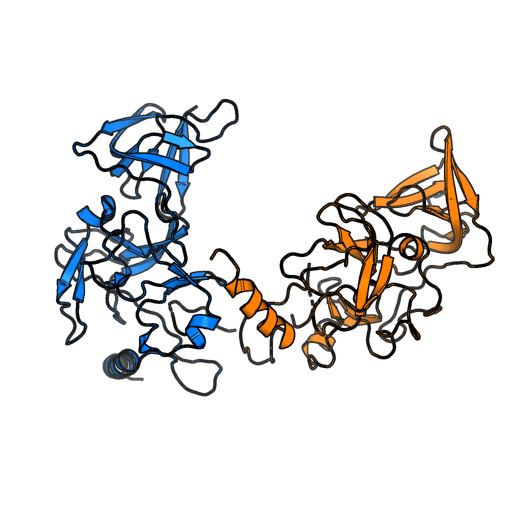 98 ? 6.107 -7.869 28.578 1.00 4.02 205 ALA A C 1
ATOM 688 O O . ALA A 1 98 ? 6.748 -7.445 29.545 1.00 4.26 205 ALA A O 1
ATOM 690 N N . LEU A 1 99 ? 5.996 -9.163 28.293 1.00 4.13 206 LEU A N 1
ATOM 691 C CA . LEU A 1 99 ? 6.639 -10.193 29.127 1.00 4.05 206 LEU A CA 1
ATOM 692 C C . LEU A 1 99 ? 7.883 -10.780 28.476 1.00 3.35 206 LEU A C 1
ATOM 693 O O . LEU A 1 99 ? 8.445 -11.755 28.972 1.00 3.40 206 LEU A O 1
ATOM 698 N N . LEU A 1 100 ? 8.298 -10.190 27.363 1.00 2.61 207 LEU A N 1
ATOM 699 C CA . LEU A 1 100 ? 9.509 -10.600 26.677 1.00 2.48 207 LEU A CA 1
ATOM 700 C C . LEU A 1 100 ? 10.639 -9.727 27.221 1.00 2.20 207 LEU A C 1
ATOM 701 O O . LEU A 1 100 ? 10.736 -8.557 26.881 1.00 2.36 207 LEU A O 1
ATOM 706 N N . PRO A 1 101 ? 11.487 -10.266 28.082 1.00 2.31 208 PRO A N 1
ATOM 707 C CA . PRO A 1 101 ? 12.541 -9.447 28.692 1.00 2.22 208 PRO A CA 1
ATOM 708 C C . PRO A 1 101 ? 13.622 -9.002 27.729 1.00 2.17 208 PRO A C 1
ATOM 709 O O . PRO A 1 101 ? 13.744 -9.544 26.634 1.00 2.75 208 PRO A O 1
ATOM 713 N N . ASP A 1 102 ? 14.382 -7.993 28.133 1.00 2.07 209 ASP A N 1
ATOM 714 C CA . ASP A 1 102 ? 15.537 -7.558 27.370 1.00 2.07 209 ASP A CA 1
ATOM 715 C C . ASP A 1 102 ? 16.696 -8.488 27.758 1.00 2.08 209 ASP A C 1
ATOM 716 O O . ASP A 1 102 ? 16.986 -8.667 28.940 1.00 2.17 209 ASP A O 1
ATOM 721 N N . PRO A 1 103 ? 17.378 -9.050 26.770 1.00 2.13 210 PRO A N 1
ATOM 722 C CA . PRO A 1 103 ? 18.411 -10.064 27.006 1.00 2.49 210 PRO A CA 1
ATOM 723 C C . PRO A 1 103 ? 19.684 -9.538 27.651 1.00 2.93 210 PRO A C 1
ATOM 724 O O . PRO A 1 103 ? 20.321 -10.299 28.361 1.00 2.79 210 PRO A O 1
ATOM 728 N N . TYR A 1 104 ? 20.043 -8.283 27.398 1.00 3.18 211 TYR A N 1
ATOM 729 C CA . TYR A 1 104 ? 21.242 -7.682 27.950 1.00 3.33 211 TYR A CA 1
ATOM 730 C C . TYR A 1 104 ? 20.962 -7.403 29.419 1.00 3.70 211 TYR A C 1
ATOM 731 O O . TYR A 1 104 ? 21.770 -7.707 30.297 1.00 4.00 211 TYR A O 1
ATOM 740 N N . GLU A 1 105 ? 19.782 -6.845 29.670 1.00 3.95 212 GLU A N 1
ATOM 741 C CA . GLU A 1 105 ? 19.348 -6.519 31.018 1.00 4.61 212 GLU A CA 1
ATOM 742 C C . GLU A 1 105 ? 19.214 -7.802 31.846 1.00 5.07 212 GLU A C 1
ATOM 743 O O . GLU A 1 105 ? 19.640 -7.862 33.002 1.00 4.83 212 GLU A O 1
ATOM 749 N N . SER A 1 106 ? 18.638 -8.830 31.228 1.00 5.54 213 SER A N 1
ATOM 750 C CA . SER A 1 106 ? 18.421 -10.135 31.850 1.00 6.29 213 SER A CA 1
ATOM 751 C C . SER A 1 106 ? 19.702 -10.733 32.444 1.00 6.29 213 SER A C 1
ATOM 752 O O . SER A 1 106 ? 19.665 -11.412 33.479 1.00 6.32 213 SER A O 1
ATOM 755 N N . GLU A 1 107 ? 20.832 -10.472 31.796 1.00 6.12 214 GLU A N 1
ATOM 756 C CA . GLU A 1 107 ? 22.120 -10.969 32.278 1.00 5.99 214 GLU A CA 1
ATOM 757 C C . GLU A 1 107 ? 22.679 -10.174 33.454 1.00 5.39 214 GLU A C 1
ATOM 758 O O . GLU A 1 107 ? 23.514 -10.687 34.206 1.00 4.38 214 GLU A O 1
ATOM 764 N N . ARG A 1 108 ? 22.222 -8.937 33.610 1.00 4.75 215 ARG A N 1
ATOM 765 C CA . ARG A 1 108 ? 22.830 -8.018 34.578 1.00 4.90 215 ARG A CA 1
ATOM 766 C C . ARG A 1 108 ? 21.957 -7.671 35.791 1.00 4.12 215 ARG A C 1
ATOM 767 O O . ARG A 1 108 ? 22.487 -7.282 36.806 1.00 3.33 215 ARG A O 1
ATOM 775 N N . VAL A 1 109 ? 20.629 -7.807 35.709 1.00 3.09 216 VAL A N 1
ATOM 776 C CA . VAL A 1 109 ? 19.809 -7.429 36.873 1.00 2.91 216 VAL A CA 1
ATOM 777 C C . VAL A 1 109 ? 18.647 -8.355 37.189 1.00 2.98 216 VAL A C 1
ATOM 778 O O . VAL A 1 109 ? 18.168 -9.109 36.331 1.00 2.44 216 VAL A O 1
ATOM 782 N N . TYR A 1 110 ? 18.199 -8.289 38.440 1.00 2.76 217 TYR A N 1
ATOM 783 C CA . TYR A 1 110 ? 17.009 -9.020 38.865 1.00 2.74 217 TYR A CA 1
ATOM 784 C C . TYR A 1 110 ? 16.202 -8.208 39.881 1.00 2.77 217 TYR A C 1
ATOM 785 O O . TYR A 1 110 ? 16.737 -7.327 40.557 1.00 3.00 217 TYR A O 1
ATOM 794 N N . VAL A 1 111 ? 14.908 -8.497 39.961 1.00 2.44 218 VAL A N 1
ATOM 795 C CA . VAL A 1 111 ? 14.014 -7.831 40.890 1.00 2.69 218 VAL A CA 1
ATOM 796 C C . VAL A 1 111 ? 13.833 -8.702 42.120 1.00 2.66 218 VAL A C 1
ATOM 797 O O . VAL A 1 111 ? 13.617 -9.907 42.005 1.00 3.28 218 VAL A O 1
ATOM 801 N N . ALA A 1 112 ? 13.917 -8.091 43.296 1.00 2.57 219 ALA A N 1
ATOM 802 C CA . ALA A 1 112 ? 13.739 -8.791 44.555 1.00 2.48 219 ALA A CA 1
ATOM 803 C C . ALA A 1 112 ? 13.301 -7.758 45.585 1.00 2.60 219 ALA A C 1
ATOM 804 O O . ALA A 1 112 ? 13.221 -6.571 45.284 1.00 2.69 219 ALA A O 1
ATOM 806 N N . GLU A 1 113 ? 13.021 -8.204 46.800 1.00 2.80 220 GLU A N 1
ATOM 807 C CA . GLU A 1 113 ? 12.644 -7.286 47.867 1.00 3.50 220 GLU A CA 1
ATOM 808 C C . GLU A 1 113 ? 13.792 -6.321 48.138 1.00 3.30 220 GLU A C 1
ATOM 809 O O . GLU A 1 113 ? 14.942 -6.747 48.291 1.00 3.39 220 GLU A O 1
ATOM 815 N N . SER A 1 114 ? 13.485 -5.032 48.215 1.00 3.07 221 SER A N 1
ATOM 816 C CA . SER A 1 114 ? 14.500 -4.024 48.513 1.00 3.25 221 SER A CA 1
ATOM 817 C C . SER A 1 114 ? 15.103 -4.174 49.913 1.00 3.41 221 SER A C 1
ATOM 818 O O . SER A 1 114 ? 14.425 -4.601 50.853 1.00 2.86 221 SER A O 1
ATOM 821 N N . LEU A 1 115 ? 16.375 -3.790 50.034 1.00 3.90 222 LEU A N 1
ATOM 822 C CA . LEU A 1 115 ? 17.070 -3.766 51.321 1.00 4.56 222 LEU A CA 1
ATOM 823 C C . LEU A 1 115 ? 16.723 -2.480 52.059 1.00 4.29 222 LEU A C 1
ATOM 824 O O . LEU A 1 115 ? 17.001 -2.343 53.254 1.00 4.06 222 LEU A O 1
ATOM 829 N N . ILE A 1 116 ? 16.138 -1.527 51.343 1.00 3.99 223 ILE A N 1
ATOM 830 C CA . ILE A 1 116 ? 15.724 -0.267 51.944 1.00 4.02 223 ILE A CA 1
ATOM 831 C C . ILE A 1 116 ? 14.411 -0.511 52.669 1.00 3.87 223 ILE A C 1
ATOM 832 O O . ILE A 1 116 ? 13.503 -1.110 52.119 1.00 2.80 223 ILE A O 1
ATOM 837 N N . SER A 1 117 ? 14.343 -0.082 53.923 1.00 3.63 224 SER A N 1
ATOM 838 C CA . SER A 1 117 ? 13.162 -0.286 54.758 1.00 3.85 224 SER A CA 1
ATOM 839 C C . SER A 1 117 ? 11.834 0.150 54.131 1.00 3.32 224 SER A C 1
ATOM 840 O O . SER A 1 117 ? 11.658 1.317 53.811 1.00 2.78 224 SER A O 1
ATOM 843 N N . SER A 1 118 ? 10.913 -0.801 53.972 1.00 3.00 225 SER A N 1
ATOM 844 C CA . SER A 1 118 ? 9.545 -0.514 53.494 1.00 3.09 225 SER A CA 1
ATOM 845 C C . SER A 1 118 ? 9.470 0.031 52.068 1.00 3.22 225 SER A C 1
ATOM 846 O O . SER A 1 118 ? 8.407 0.502 51.627 1.00 3.34 225 SER A O 1
ATOM 849 N N . ALA A 1 119 ? 10.572 -0.066 51.331 1.00 3.38 226 ALA A N 1
ATOM 850 C CA . ALA A 1 119 ? 10.683 0.493 49.987 1.00 3.48 226 ALA A CA 1
ATOM 851 C C . ALA A 1 119 ? 10.060 -0.368 48.879 1.00 3.36 226 ALA A C 1
ATOM 852 O O . ALA A 1 119 ? 10.057 0.036 47.717 1.00 3.94 226 ALA A O 1
ATOM 854 N N . GLY A 1 120 ? 9.531 -1.534 49.244 1.00 3.22 227 GLY A N 1
ATOM 855 C CA . GLY A 1 120 ? 8.911 -2.445 48.299 1.00 2.87 227 GLY A CA 1
ATOM 856 C C . GLY A 1 120 ? 9.944 -3.293 47.583 1.00 2.64 227 GLY A C 1
ATOM 857 O O . GLY A 1 120 ? 10.914 -3.763 48.189 1.00 2.43 227 GLY A O 1
ATOM 858 N N . GLU A 1 121 ? 9.747 -3.486 46.281 1.00 2.32 228 GLU A N 1
ATOM 859 C CA . GLU A 1 121 ? 10.693 -4.244 45.484 1.00 2.34 228 GLU A CA 1
ATOM 860 C C . GLU A 1 121 ? 11.825 -3.310 45.083 1.00 2.31 228 GLU A C 1
ATOM 861 O O . GLU A 1 121 ? 11.652 -2.099 45.062 1.00 2.49 228 GLU A O 1
ATOM 867 N N . GLY A 1 122 ? 12.980 -3.887 44.771 1.00 2.30 229 GLY A N 1
ATOM 868 C CA . GLY A 1 122 ? 14.119 -3.135 44.286 1.00 2.20 229 GLY A CA 1
ATOM 869 C C . GLY A 1 122 ? 14.778 -3.869 43.125 1.00 2.15 229 GLY A C 1
ATOM 870 O O . GLY A 1 122 ? 14.360 -4.973 42.754 1.00 2.15 229 GLY A O 1
ATOM 871 N N . LEU A 1 123 ? 15.812 -3.254 42.561 1.00 2.22 230 LEU A N 1
ATOM 872 C CA . LEU A 1 123 ? 16.549 -3.802 41.435 1.00 2.13 230 LEU A CA 1
ATOM 873 C C . LEU A 1 123 ? 17.956 -4.182 41.901 1.00 2.15 230 LEU A C 1
ATOM 874 O O . LEU A 1 123 ? 18.621 -3.385 42.549 1.00 2.20 230 LEU A O 1
ATOM 879 N N . PHE A 1 124 ? 18.396 -5.394 41.580 1.00 2.05 231 PHE A N 1
ATOM 880 C CA . PHE A 1 124 ? 19.697 -5.875 42.041 1.00 2.38 231 PHE A CA 1
ATOM 881 C C . PHE A 1 124 ? 20.609 -6.336 40.921 1.00 2.43 231 PHE A C 1
ATOM 882 O O . PHE A 1 124 ? 20.168 -6.832 39.910 1.00 2.42 231 PHE A O 1
ATOM 890 N N . SER A 1 125 ? 21.909 -6.195 41.130 1.00 2.69 232 SER A N 1
ATOM 891 C CA . SER A 1 125 ? 22.862 -6.677 40.158 1.00 3.10 232 SER A CA 1
ATOM 892 C C . SER A 1 125 ? 22.989 -8.182 40.259 1.00 2.97 232 SER A C 1
ATOM 893 O O . SER A 1 125 ? 23.054 -8.736 41.364 1.00 2.99 232 SER A O 1
ATOM 897 N N . LYS A 1 126 ? 23.064 -8.838 39.106 1.00 3.09 233 LYS A N 1
ATOM 898 C CA . LYS A 1 126 ? 23.294 -10.273 39.050 1.00 3.64 233 LYS A CA 1
ATOM 899 C C . LYS A 1 126 ? 24.779 -10.585 39.057 1.00 3.83 233 LYS A C 1
ATOM 900 O O . LYS A 1 126 ? 25.189 -11.681 39.419 1.00 4.11 233 LYS A O 1
ATOM 906 N N . VAL A 1 127 ? 25.584 -9.607 38.657 1.00 4.42 234 VAL A N 1
ATOM 907 C CA . VAL A 1 127 ? 26.996 -9.819 38.406 1.00 4.40 234 VAL A CA 1
ATOM 908 C C . VAL A 1 127 ? 27.836 -8.636 38.870 1.00 4.50 234 VAL A C 1
ATOM 909 O O . VAL A 1 127 ? 27.306 -7.553 39.115 1.00 4.51 234 VAL A O 1
ATOM 913 N N . ALA A 1 128 ? 29.141 -8.860 39.022 1.00 4.24 235 ALA A N 1
ATOM 914 C CA . ALA A 1 128 ? 30.074 -7.799 39.364 1.00 3.86 235 ALA A CA 1
ATOM 915 C C . ALA A 1 128 ? 30.358 -6.973 38.120 1.00 3.50 235 ALA A C 1
ATOM 916 O O . ALA A 1 128 ? 30.673 -7.530 37.077 1.00 3.56 235 ALA A O 1
ATOM 918 N N . VAL A 1 129 ? 30.255 -5.653 38.235 1.00 3.07 236 VAL A N 1
ATOM 919 C CA . VAL A 1 129 ? 30.572 -4.751 37.131 1.00 2.74 236 VAL A CA 1
ATOM 920 C C . VAL A 1 129 ? 31.426 -3.575 37.609 1.00 2.65 236 VAL A C 1
ATOM 921 O O . VAL A 1 129 ? 31.505 -3.284 38.807 1.00 2.46 236 VAL A O 1
ATOM 925 N N . GLY A 1 130 ? 32.080 -2.916 36.668 1.00 2.33 237 GLY A N 1
ATOM 926 C CA . GLY A 1 130 ? 32.831 -1.722 36.973 1.00 2.18 237 GLY A CA 1
ATOM 927 C C . GLY A 1 130 ? 31.965 -0.487 36.807 1.00 2.29 237 GLY A C 1
ATOM 928 O O . GLY A 1 130 ? 30.770 -0.572 36.490 1.00 2.08 237 GLY A O 1
ATOM 929 N N . PRO A 1 131 ? 32.567 0.675 37.015 1.00 2.31 238 PRO A N 1
ATOM 930 C CA . PRO A 1 131 ? 31.876 1.948 36.840 1.00 2.21 238 PRO A CA 1
ATOM 931 C C . PRO A 1 131 ? 31.507 2.156 35.382 1.00 2.28 238 PRO A C 1
ATOM 932 O O . PRO A 1 131 ? 32.095 1.500 34.535 1.00 2.08 238 PRO A O 1
ATOM 936 N N . ASN A 1 132 ? 30.549 3.042 35.111 1.00 2.48 239 ASN A N 1
ATOM 937 C CA . ASN A 1 132 ? 30.204 3.416 33.749 1.00 2.91 239 ASN A CA 1
ATOM 938 C C . ASN A 1 132 ? 29.508 2.279 32.992 1.00 2.43 239 ASN A C 1
ATOM 939 O O . ASN A 1 132 ? 29.484 2.301 31.763 1.00 2.65 239 ASN A O 1
ATOM 944 N N . THR A 1 133 ? 28.933 1.315 33.708 1.00 2.07 240 THR A N 1
ATOM 945 C CA . THR A 1 133 ? 28.302 0.157 33.059 1.00 2.01 240 THR A CA 1
ATOM 946 C C . THR A 1 133 ? 26.777 0.275 32.950 1.00 2.04 240 THR A C 1
ATOM 947 O O . THR A 1 133 ? 26.073 0.443 33.935 1.00 2.06 240 THR A O 1
ATOM 951 N N . VAL A 1 134 ? 26.262 0.166 31.738 1.00 2.00 241 VAL A N 1
ATOM 952 C CA . VAL A 1 134 ? 24.815 0.177 31.570 1.00 2.01 241 VAL A CA 1
ATOM 953 C C . VAL A 1 134 ? 24.262 -1.130 32.134 1.00 2.16 241 VAL A C 1
ATOM 954 O O . VAL A 1 134 ? 24.753 -2.217 31.809 1.00 2.29 241 VAL A O 1
ATOM 958 N N . MET A 1 135 ? 23.224 -1.036 32.958 1.00 2.59 242 MET A N 1
ATOM 959 C CA . MET A 1 135 ? 22.672 -2.226 33.615 1.00 2.76 242 MET A CA 1
ATOM 960 C C . MET A 1 135 ? 21.224 -2.534 33.297 1.00 2.34 242 MET A C 1
ATOM 961 O O . MET A 1 135 ? 20.839 -3.689 33.299 1.00 2.18 242 MET A O 1
ATOM 966 N N . SER A 1 136 ? 20.428 -1.493 33.089 1.00 2.43 243 SER A N 1
ATOM 967 C CA . SER A 1 136 ? 18.988 -1.644 32.937 1.00 2.80 243 SER A CA 1
ATOM 968 C C . SER A 1 136 ? 18.430 -0.532 32.059 1.00 2.74 243 SER A C 1
ATOM 969 O O . SER A 1 136 ? 19.043 0.516 31.890 1.00 3.19 243 SER A O 1
ATOM 972 N N . PHE A 1 137 ? 17.249 -0.764 31.516 1.00 2.66 244 PHE A N 1
ATOM 973 C CA . PHE A 1 137 ? 16.602 0.200 30.632 1.00 2.43 244 PHE A CA 1
ATOM 974 C C . PHE A 1 137 ? 15.324 0.716 31.253 1.00 2.17 244 PHE A C 1
ATOM 975 O O . PHE A 1 137 ? 14.640 -0.013 31.958 1.00 2.24 244 PHE A O 1
ATOM 983 N N . TYR A 1 138 ? 15.035 1.991 31.009 1.00 2.18 245 TYR A N 1
ATOM 984 C CA . TYR A 1 138 ? 13.862 2.651 31.560 1.00 2.15 245 TYR A CA 1
ATOM 985 C C . TYR A 1 138 ? 12.932 2.994 30.402 1.00 2.45 245 TYR A C 1
ATOM 986 O O . TYR A 1 138 ? 12.892 4.136 29.945 1.00 2.43 245 TYR A O 1
ATOM 995 N N . ASN A 1 139 ? 12.238 1.977 29.890 1.00 2.77 246 ASN A N 1
ATOM 996 C CA . ASN A 1 139 ? 11.219 2.175 28.862 1.00 3.04 246 ASN A CA 1
ATOM 997 C C . ASN A 1 139 ? 9.895 2.460 29.556 1.00 3.31 246 ASN A C 1
ATOM 998 O O . ASN A 1 139 ? 9.744 2.209 30.747 1.00 3.44 246 ASN A O 1
ATOM 1003 N N . GLY A 1 140 ? 8.944 3.003 28.814 1.00 3.66 247 GLY A N 1
ATOM 1004 C CA . GLY A 1 140 ? 7.616 3.268 29.336 1.00 3.80 247 GLY A CA 1
ATOM 1005 C C . GLY A 1 140 ? 6.799 4.017 28.309 1.00 4.27 247 GLY A C 1
ATOM 1006 O O . GLY A 1 140 ? 7.253 4.225 27.178 1.00 4.28 247 GLY A O 1
ATOM 1007 N N . VAL A 1 141 ? 5.584 4.396 28.697 1.00 4.32 248 VAL A N 1
ATOM 1008 C CA . VAL A 1 141 ? 4.708 5.179 27.852 1.00 4.50 248 VAL A CA 1
ATOM 1009 C C . VAL A 1 141 ? 5.195 6.620 27.881 1.00 4.37 248 VAL A C 1
ATOM 1010 O O . VAL A 1 141 ? 5.774 7.068 28.864 1.00 4.09 248 VAL A O 1
ATOM 1014 N N . ARG A 1 142 ? 4.974 7.348 26.795 1.00 4.02 249 ARG A N 1
ATOM 1015 C CA . ARG A 1 142 ? 5.419 8.733 26.726 1.00 4.38 249 ARG A CA 1
ATOM 1016 C C . ARG A 1 142 ? 4.248 9.675 26.983 1.00 4.18 249 ARG A C 1
ATOM 1017 O O . ARG A 1 142 ? 3.199 9.560 26.346 1.00 3.34 249 ARG A O 1
ATOM 1025 N N . ILE A 1 143 ? 4.429 10.615 27.902 1.00 3.39 250 ILE A N 1
ATOM 1026 C CA . ILE A 1 143 ? 3.389 11.580 28.226 1.00 3.73 250 ILE A CA 1
ATOM 1027 C C . ILE A 1 143 ? 3.992 12.972 28.438 1.00 3.77 250 ILE A C 1
ATOM 1028 O O . ILE A 1 143 ? 5.213 13.161 28.334 1.00 3.89 250 ILE A O 1
ATOM 1033 N N . THR A 1 144 ? 3.148 13.951 28.740 1.00 3.68 251 THR A N 1
ATOM 1034 C CA . THR A 1 144 ? 3.637 15.312 28.956 1.00 3.84 251 THR A CA 1
ATOM 1035 C C . THR A 1 144 ? 3.874 15.648 30.430 1.00 4.23 251 THR A C 1
ATOM 1036 O O . THR A 1 144 ? 3.304 15.034 31.329 1.00 3.85 251 THR A O 1
ATOM 1040 N N . HIS A 1 145 ? 4.724 16.644 30.656 1.00 4.92 252 HIS A N 1
ATOM 1041 C CA . HIS A 1 145 ? 4.997 17.135 31.987 1.00 5.37 252 HIS A CA 1
ATOM 1042 C C . HIS A 1 145 ? 3.730 17.755 32.590 1.00 5.91 252 HIS A C 1
ATOM 1043 O O . HIS A 1 145 ? 3.529 17.740 33.783 1.00 6.19 252 HIS A O 1
ATOM 1050 N N . GLN A 1 146 ? 2.858 18.287 31.748 1.00 6.66 253 GLN A N 1
ATOM 1051 C CA . GLN A 1 146 ? 1.646 18.938 32.236 1.00 7.22 253 GLN A CA 1
ATOM 1052 C C . GLN A 1 146 ? 0.683 17.970 32.877 1.00 6.97 253 GLN A C 1
ATOM 1053 O O . GLN A 1 146 ? 0.187 18.204 33.982 1.00 7.62 253 GLN A O 1
ATOM 1059 N N . GLU A 1 147 ? 0.418 16.887 32.168 1.00 6.45 254 GLU A N 1
ATOM 1060 C CA . GLU A 1 147 ? -0.470 15.849 32.654 1.00 7.11 254 GLU A CA 1
ATOM 1061 C C . GLU A 1 147 ? 0.045 15.333 33.988 1.00 6.48 254 GLU A C 1
ATOM 1062 O O . GLU A 1 147 ? -0.725 15.114 34.913 1.00 6.44 254 GLU A O 1
ATOM 1068 N N . VAL A 1 148 ? 1.364 15.155 34.075 1.00 6.59 255 VAL A N 1
ATOM 1069 C CA . VAL A 1 148 ? 2.005 14.650 35.278 1.00 6.49 255 VAL A CA 1
ATOM 1070 C C . VAL A 1 148 ? 1.853 15.651 36.439 1.00 6.75 255 VAL A C 1
ATOM 1071 O O . VAL A 1 148 ? 1.463 15.273 37.531 1.00 6.38 255 VAL A O 1
ATOM 1075 N N . ASP A 1 149 ? 2.126 16.929 36.181 1.00 7.52 256 ASP A N 1
ATOM 1076 C CA . ASP A 1 149 ? 2.012 17.982 37.199 1.00 8.01 256 ASP A CA 1
ATOM 1077 C C . ASP A 1 149 ? 0.565 18.216 37.629 1.00 7.94 256 ASP A C 1
ATOM 1078 O O . ASP A 1 149 ? 0.317 18.769 38.702 1.00 8.89 256 ASP A O 1
ATOM 1083 N N . SER A 1 150 ? -0.382 17.788 36.802 1.00 7.19 257 SER A N 1
ATOM 1084 C CA . SER A 1 150 ? -1.799 17.999 37.086 1.00 6.69 257 SER A CA 1
ATOM 1085 C C . SER A 1 150 ? -2.443 16.794 37.772 1.00 6.14 257 SER A C 1
ATOM 1086 O O . SER A 1 150 ? -3.653 16.773 37.998 1.00 6.30 257 SER A O 1
ATOM 1089 N N . ARG A 1 151 ? -1.650 15.783 38.113 1.00 5.33 258 ARG A N 1
ATOM 1090 C CA . ARG A 1 151 ? -2.224 14.601 38.751 1.00 4.73 258 ARG A CA 1
ATOM 1091 C C . ARG A 1 151 ? -1.551 14.266 40.077 1.00 4.32 258 ARG A C 1
ATOM 1092 O O . ARG A 1 151 ? -0.455 14.729 40.356 1.00 3.68 258 ARG A O 1
ATOM 1100 N N . ASP A 1 152 ? -2.254 13.461 40.868 1.00 4.17 259 ASP A N 1
ATOM 1101 C CA . ASP A 1 152 ? -1.831 13.025 42.202 1.00 3.92 259 ASP A CA 1
ATOM 1102 C C . ASP A 1 152 ? -0.514 12.255 42.188 1.00 3.64 259 ASP A C 1
ATOM 1103 O O . ASP A 1 152 ? -0.214 11.522 41.245 1.00 3.11 259 ASP A O 1
ATOM 1108 N N . TRP A 1 153 ? 0.269 12.394 43.259 1.00 3.86 260 TRP A N 1
ATOM 1109 C CA . TRP A 1 153 ? 1.550 11.696 43.325 1.00 3.80 260 TRP A CA 1
ATOM 1110 C C . TRP A 1 153 ? 1.374 10.193 43.279 1.00 3.37 260 TRP A C 1
ATOM 1111 O O . TRP A 1 153 ? 2.280 9.476 42.883 1.00 4.00 260 TRP A O 1
ATOM 1122 N N . ALA A 1 154 ? 0.215 9.715 43.702 1.00 2.79 261 ALA A N 1
ATOM 1123 C CA . ALA A 1 154 ? -0.050 8.292 43.691 1.00 2.81 261 ALA A CA 1
ATOM 1124 C C . ALA A 1 154 ? 0.115 7.752 42.270 1.00 2.68 261 ALA A C 1
ATOM 1125 O O . ALA A 1 154 ? 0.342 6.565 42.093 1.00 2.83 261 ALA A O 1
ATOM 1127 N N . LEU A 1 155 ? 0.022 8.633 41.270 1.00 2.70 262 LEU A N 1
ATOM 1128 C CA . LEU A 1 155 ? 0.198 8.252 39.866 1.00 2.95 262 LEU A CA 1
ATOM 1129 C C . LEU A 1 155 ? 1.582 8.582 39.304 1.00 3.18 262 LEU A C 1
ATOM 1130 O O . LEU A 1 155 ? 1.877 8.216 38.161 1.00 3.23 262 LEU A O 1
ATOM 1135 N N . ASN A 1 156 ? 2.427 9.247 40.098 1.00 3.18 263 ASN A N 1
ATOM 1136 C CA . ASN A 1 156 ? 3.719 9.748 39.623 1.00 3.19 263 ASN A CA 1
ATOM 1137 C C . ASN A 1 156 ? 4.956 9.112 40.279 1.00 3.27 263 ASN A C 1
ATOM 1138 O O . ASN A 1 156 ? 6.022 9.740 40.386 1.00 3.08 263 ASN A O 1
ATOM 1143 N N . GLY A 1 157 ? 4.821 7.874 40.742 1.00 3.23 264 GLY A N 1
ATOM 1144 C CA . GLY A 1 157 ? 5.955 7.159 41.309 1.00 2.91 264 GLY A CA 1
ATOM 1145 C C . GLY A 1 157 ? 7.028 6.781 40.291 1.00 2.93 264 GLY A C 1
ATOM 1146 O O . GLY A 1 157 ? 8.228 6.724 40.628 1.00 3.18 264 GLY A O 1
ATOM 1147 N N . ASN A 1 158 ? 6.612 6.529 39.044 1.00 2.70 265 ASN A N 1
ATOM 1148 C CA . ASN A 1 158 ? 7.515 6.059 37.998 1.00 2.83 265 ASN A CA 1
ATOM 1149 C C . ASN A 1 158 ? 7.782 7.030 36.854 1.00 2.63 265 ASN A C 1
ATOM 1150 O O . ASN A 1 158 ? 8.411 6.670 35.868 1.00 3.13 265 ASN A O 1
ATOM 1155 N N . THR A 1 159 ? 7.312 8.260 36.975 1.00 2.76 266 THR A N 1
ATOM 1156 C CA . THR A 1 159 ? 7.534 9.243 35.928 1.00 2.53 266 THR A CA 1
ATOM 1157 C C . THR A 1 159 ? 8.988 9.687 35.950 1.00 2.81 266 THR A C 1
ATOM 1158 O O . THR A 1 159 ? 9.516 10.009 37.015 1.00 3.23 266 THR A O 1
ATOM 1162 N N . LEU A 1 160 ? 9.606 9.711 34.775 1.00 2.94 267 LEU A N 1
ATOM 1163 C CA . LEU A 1 160 ? 10.987 10.109 34.596 1.00 3.68 267 LEU A CA 1
ATOM 1164 C C . LEU A 1 160 ? 11.056 11.061 33.421 1.00 4.61 267 LEU A C 1
ATOM 1165 O O . LEU A 1 160 ? 10.514 10.764 32.334 1.00 3.96 267 LEU A O 1
ATOM 1170 N N . SER A 1 161 ? 11.692 12.210 33.629 1.00 5.56 268 SER A N 1
ATOM 1171 C CA . SER A 1 161 ? 11.786 13.203 32.563 1.00 6.81 268 SER A CA 1
ATOM 1172 C C . SER A 1 161 ? 12.801 12.694 31.527 1.00 7.87 268 SER A C 1
ATOM 1173 O O . SER A 1 161 ? 13.968 12.392 31.860 1.00 8.21 268 SER A O 1
ATOM 1177 N N . LEU A 1 162 ? 12.345 12.574 30.289 1.00 9.28 269 LEU A N 1
ATOM 1178 C CA . LEU A 1 162 ? 13.168 12.087 29.190 1.00 10.67 269 LEU A CA 1
ATOM 1179 C C . LEU A 1 162 ? 13.918 13.255 28.554 1.00 11.61 269 LEU A C 1
ATOM 1180 O O . LEU A 1 162 ? 15.148 13.263 28.471 1.00 11.86 269 LEU A O 1
ATOM 1185 N N . ASP A 1 163 ? 13.152 14.239 28.114 1.00 12.80 270 ASP A N 1
ATOM 1186 C CA . ASP A 1 163 ? 13.676 15.440 27.491 1.00 13.69 270 ASP A CA 1
ATOM 1187 C C . ASP A 1 163 ? 12.755 16.571 27.958 1.00 14.07 270 ASP A C 1
ATOM 1188 O O . ASP A 1 163 ? 11.871 16.357 28.794 1.00 14.20 270 ASP A O 1
ATOM 1193 N N . GLU A 1 164 ? 12.948 17.763 27.416 1.00 14.31 271 GLU A N 1
ATOM 1194 C CA . GLU A 1 164 ? 12.154 18.915 27.816 1.00 14.56 271 GLU A CA 1
ATOM 1195 C C . GLU A 1 164 ? 10.656 18.705 27.566 1.00 14.24 271 GLU A C 1
ATOM 1196 O O . GLU A 1 164 ? 9.811 19.220 28.306 1.00 14.58 271 GLU A O 1
ATOM 1202 N N . GLU A 1 165 ? 10.339 17.938 26.530 1.00 13.41 272 GLU A N 1
ATOM 1203 C CA . GLU A 1 165 ? 8.964 17.740 26.095 1.00 12.91 272 GLU A CA 1
ATOM 1204 C C . GLU A 1 165 ? 8.329 16.421 26.530 1.00 11.55 272 GLU A C 1
ATOM 1205 O O . GLU A 1 165 ? 7.108 16.284 26.498 1.00 11.51 272 GLU A O 1
ATOM 1211 N N . THR A 1 166 ? 9.134 15.452 26.944 1.00 9.75 273 THR A N 1
ATOM 1212 C CA . THR A 1 166 ? 8.585 14.129 27.218 1.00 8.69 273 THR A CA 1
ATOM 1213 C C . THR A 1 166 ? 8.942 13.528 28.565 1.00 7.33 273 THR A C 1
ATOM 1214 O O . THR A 1 166 ? 10.073 13.621 29.005 1.00 7.19 273 THR A O 1
ATOM 1218 N N . VAL A 1 167 ? 7.953 12.863 29.151 1.00 6.08 274 VAL A N 1
ATOM 1219 C CA . VAL A 1 167 ? 8.077 12.124 30.390 1.00 5.63 274 VAL A CA 1
ATOM 1220 C C . VAL A 1 167 ? 7.804 10.658 30.066 1.00 5.28 274 VAL A C 1
ATOM 1221 O O . VAL A 1 167 ? 6.843 10.333 29.349 1.00 4.93 274 VAL A O 1
ATOM 1225 N N . ILE A 1 168 ? 8.673 9.779 30.545 1.00 4.74 275 ILE A N 1
ATOM 1226 C CA . ILE A 1 168 ? 8.492 8.345 30.395 1.00 5.25 275 ILE A CA 1
ATOM 1227 C C . ILE A 1 168 ? 7.843 7.847 31.682 1.00 5.16 275 ILE A C 1
ATOM 1228 O O . ILE A 1 168 ? 8.244 8.252 32.778 1.00 4.51 275 ILE A O 1
ATOM 1233 N N . ASP A 1 169 ? 6.821 7.003 31.550 1.00 4.93 276 ASP A N 1
ATOM 1234 C CA . ASP A 1 169 ? 6.097 6.499 32.712 1.00 4.99 276 ASP A CA 1
ATOM 1235 C C . ASP A 1 169 ? 5.813 5.004 32.610 1.00 5.08 276 ASP A C 1
ATOM 1236 O O . ASP A 1 169 ? 5.674 4.459 31.522 1.00 4.61 276 ASP A O 1
ATOM 1241 N N . VAL A 1 170 ? 5.758 4.335 33.761 1.00 5.26 277 VAL A N 1
ATOM 1242 C CA . VAL A 1 170 ? 5.382 2.928 33.811 1.00 5.55 277 VAL A CA 1
ATOM 1243 C C . VAL A 1 170 ? 4.143 2.842 34.703 1.00 5.75 277 VAL A C 1
ATOM 1244 O O . VAL A 1 170 ? 4.226 2.531 35.888 1.00 5.17 277 VAL A O 1
ATOM 1248 N N . PRO A 1 171 ? 2.995 3.165 34.130 1.00 5.68 278 PRO A N 1
ATOM 1249 C CA . PRO A 1 171 ? 1.717 3.192 34.842 1.00 6.20 278 PRO A CA 1
ATOM 1250 C C . PRO A 1 171 ? 1.214 1.820 35.278 1.00 6.95 278 PRO A C 1
ATOM 1251 O O . PRO A 1 171 ? 1.647 0.810 34.733 1.00 6.97 278 PRO A O 1
ATOM 1255 N N . GLU A 1 172 ? 0.314 1.794 36.259 1.00 7.70 279 GLU A N 1
ATOM 1256 C CA . GLU A 1 172 ? -0.341 0.559 36.691 1.00 8.29 279 GLU A CA 1
ATOM 1257 C C . GLU A 1 172 ? -0.786 -0.106 35.394 1.00 8.23 279 GLU A C 1
ATOM 1258 O O . GLU A 1 172 ? -1.127 0.658 34.486 1.00 8.51 279 GLU A O 1
ATOM 1264 N N . PRO A 1 173 ? -0.849 -1.424 35.159 1.00 8.03 280 PRO A N 1
ATOM 1265 C CA . PRO A 1 173 ? -0.438 -2.620 35.910 1.00 7.65 280 PRO A CA 1
ATOM 1266 C C . PRO A 1 173 ? 1.043 -2.900 35.695 1.00 6.68 280 PRO A C 1
ATOM 1267 O O . PRO A 1 173 ? 1.691 -3.577 36.482 1.00 7.93 280 PRO A O 1
ATOM 1271 N N . TYR A 1 174 ? 1.575 -2.321 34.628 1.00 5.83 281 TYR A N 1
ATOM 1272 C CA . TYR A 1 174 ? 2.948 -2.492 34.168 1.00 4.98 281 TYR A CA 1
ATOM 1273 C C . TYR A 1 174 ? 4.061 -2.236 35.181 1.00 4.34 281 TYR A C 1
ATOM 1274 O O . TYR A 1 174 ? 5.201 -2.564 34.898 1.00 4.10 281 TYR A O 1
ATOM 1283 N N . ASN A 1 175 ? 3.744 -1.655 36.335 1.00 3.78 282 ASN A N 1
ATOM 1284 C CA . ASN A 1 175 ? 4.756 -1.474 37.377 1.00 3.97 282 ASN A CA 1
ATOM 1285 C C . ASN A 1 175 ? 4.962 -2.793 38.130 1.00 3.55 282 ASN A C 1
ATOM 1286 O O . ASN A 1 175 ? 5.766 -2.876 39.063 1.00 3.50 282 ASN A O 1
ATOM 1291 N N . HIS A 1 176 ? 4.218 -3.820 37.729 1.00 3.14 283 HIS A N 1
ATOM 1292 C CA . HIS A 1 176 ? 4.330 -5.155 38.302 1.00 2.99 283 HIS A CA 1
ATOM 1293 C C . HIS A 1 176 ? 4.959 -6.077 37.250 1.00 3.18 283 HIS A C 1
ATOM 1294 O O . HIS A 1 176 ? 4.542 -6.077 36.083 1.00 2.66 283 HIS A O 1
ATOM 1301 N N . VAL A 1 177 ? 5.962 -6.852 37.664 1.00 3.38 284 VAL A N 1
ATOM 1302 C CA . VAL A 1 177 ? 6.691 -7.754 36.772 1.00 3.93 284 VAL A CA 1
ATOM 1303 C C . VAL A 1 177 ? 5.793 -8.835 36.177 1.00 3.60 284 VAL A C 1
ATOM 1304 O O . VAL A 1 177 ? 6.077 -9.374 35.102 1.00 3.80 284 VAL A O 1
ATOM 1308 N N . SER A 1 178 ? 4.690 -9.129 36.857 1.00 3.21 285 SER A N 1
ATOM 1309 C CA . SER A 1 178 ? 3.729 -10.112 36.374 1.00 3.59 285 SER A CA 1
ATOM 1310 C C . SER A 1 178 ? 3.053 -9.624 35.091 1.00 3.14 285 SER A C 1
ATOM 1311 O O . SER A 1 178 ? 2.489 -10.423 34.338 1.00 4.00 285 SER A O 1
ATOM 1314 N N . LYS A 1 179 ? 3.093 -8.313 34.853 1.00 3.10 286 LYS A N 1
ATOM 1315 C CA . LYS A 1 179 ? 2.439 -7.702 33.678 1.00 3.42 286 LYS A CA 1
ATOM 1316 C C . LYS A 1 179 ? 3.405 -7.077 32.670 1.00 3.19 286 LYS A C 1
ATOM 1317 O O . LYS A 1 179 ? 3.067 -6.937 31.484 1.00 3.19 286 LYS A O 1
ATOM 1323 N N . TYR A 1 180 ? 4.591 -6.686 33.135 1.00 3.08 287 TYR A N 1
ATOM 1324 C CA . TYR A 1 180 ? 5.581 -6.043 32.283 1.00 2.92 287 TYR A CA 1
ATOM 1325 C C . TYR A 1 180 ? 6.994 -6.291 32.781 1.00 3.16 287 TYR A C 1
ATOM 1326 O 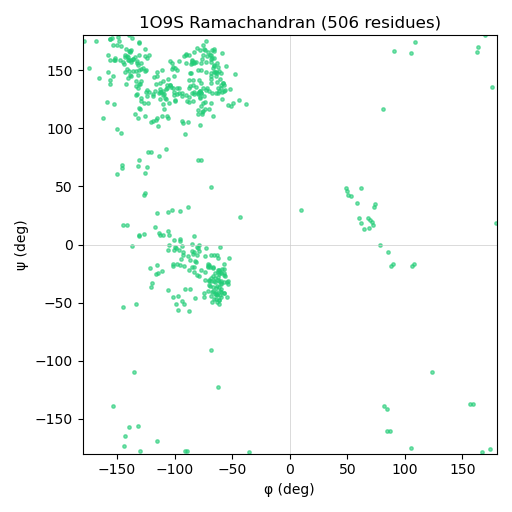O . TYR A 1 180 ? 7.328 -5.923 33.904 1.00 2.77 287 TYR A O 1
ATOM 1335 N N . CYS A 1 181 ? 7.825 -6.899 31.943 1.00 3.14 288 CYS A N 1
ATOM 1336 C CA . CYS A 1 181 ? 9.210 -7.146 32.319 1.00 3.38 288 CYS A CA 1
ATOM 1337 C C . CYS A 1 181 ? 10.167 -6.940 31.143 1.00 3.21 288 CYS A C 1
ATOM 1338 O O . CYS A 1 181 ? 11.324 -7.371 31.199 1.00 3.03 288 CYS A O 1
ATOM 1341 N N . ALA A 1 182 ? 9.694 -6.258 30.100 1.00 2.71 289 ALA A N 1
ATOM 1342 C CA . ALA A 1 182 ? 10.523 -5.935 28.941 1.00 2.80 289 ALA A CA 1
ATOM 1343 C C . ALA A 1 182 ? 11.691 -5.033 29.332 1.00 3.28 289 ALA A C 1
ATOM 1344 O O . ALA A 1 182 ? 12.757 -5.100 28.732 1.00 4.23 289 ALA A O 1
ATOM 1346 N N . SER A 1 183 ? 11.496 -4.204 30.354 1.00 3.41 290 SER A N 1
ATOM 1347 C CA . SER A 1 183 ? 12.558 -3.353 30.882 1.00 3.17 290 SER A CA 1
ATOM 1348 C C . SER A 1 183 ? 12.317 -3.286 32.377 1.00 3.07 290 SER A C 1
ATOM 1349 O O . SER A 1 183 ? 11.195 -3.478 32.823 1.00 2.76 290 SER A O 1
ATOM 1352 N N . LEU A 1 184 ? 13.349 -2.993 33.159 1.00 2.85 291 LEU A N 1
ATOM 1353 C CA . LEU A 1 184 ? 13.206 -3.042 34.601 1.00 2.89 291 LEU A CA 1
ATOM 1354 C C . LEU A 1 184 ? 13.712 -1.810 35.332 1.00 2.94 291 LEU A C 1
ATOM 1355 O O . LEU A 1 184 ? 13.742 -1.805 36.562 1.00 2.78 291 LEU A O 1
ATOM 1360 N N . GLY A 1 185 ? 14.073 -0.766 34.587 1.00 2.64 292 GLY A N 1
ATOM 1361 C CA . GLY A 1 185 ? 14.630 0.449 35.169 1.00 2.69 292 GLY A CA 1
ATOM 1362 C C . GLY A 1 185 ? 13.795 1.106 36.250 1.00 2.65 292 GLY A C 1
ATOM 1363 O O . GLY A 1 185 ? 14.336 1.707 37.187 1.00 2.68 292 GLY A O 1
ATOM 1364 N N . HIS A 1 186 ? 12.478 0.991 36.126 1.00 2.35 293 HIS A N 1
ATOM 1365 C CA . HIS A 1 186 ? 11.550 1.619 37.055 1.00 2.26 293 HIS A CA 1
ATOM 1366 C C . HIS A 1 186 ? 11.504 0.929 38.421 1.00 2.56 293 HIS A C 1
ATOM 1367 O O . HIS A 1 186 ? 10.796 1.395 39.313 1.00 2.98 293 HIS A O 1
ATOM 1374 N N . LYS A 1 187 ? 12.240 -0.172 38.582 1.00 2.27 294 LYS A N 1
ATOM 1375 C CA . LYS A 1 187 ? 12.264 -0.919 39.839 1.00 2.63 294 LYS A CA 1
ATOM 1376 C C . LYS A 1 187 ? 13.399 -0.470 40.746 1.00 2.51 294 LYS A C 1
ATOM 1377 O O . LYS A 1 187 ? 13.471 -0.868 41.922 1.00 2.44 294 LYS A O 1
ATOM 1383 N N . ALA A 1 188 ? 14.293 0.366 40.230 1.00 2.47 295 ALA A N 1
ATOM 1384 C CA . ALA A 1 188 ? 15.431 0.814 41.054 1.00 2.22 295 ALA A CA 1
ATOM 1385 C C . ALA A 1 188 ? 14.970 1.893 42.034 1.00 2.25 295 ALA A C 1
ATOM 1386 O O . ALA A 1 188 ? 14.358 2.889 41.637 1.00 2.76 295 ALA A O 1
ATOM 1388 N N . ASN A 1 189 ? 15.253 1.682 43.313 1.00 2.13 296 ASN A N 1
ATOM 1389 C CA . ASN A 1 189 ? 14.860 2.615 44.361 1.00 2.29 296 ASN A CA 1
ATOM 1390 C C . ASN A 1 189 ? 15.786 3.816 44.496 1.00 2.15 296 ASN A C 1
ATOM 1391 O O . ASN A 1 189 ? 16.853 3.860 43.893 1.00 2.45 296 ASN A O 1
ATOM 1396 N N . HIS A 1 190 ? 15.344 4.798 45.271 1.00 2.20 297 HIS A N 1
ATOM 1397 C CA . HIS A 1 190 ? 16.080 6.034 45.450 1.00 2.13 297 HIS A CA 1
ATOM 1398 C C . HIS A 1 190 ? 17.130 5.980 46.554 1.00 2.15 297 HIS A C 1
ATOM 1399 O O . HIS A 1 190 ? 16.948 5.305 47.551 1.00 2.33 297 HIS A O 1
ATOM 1406 N N . SER A 1 191 ? 18.216 6.721 46.364 1.00 2.19 298 SER A N 1
ATOM 1407 C CA . SER A 1 191 ? 19.215 6.914 47.405 1.00 2.49 298 SER A CA 1
ATOM 1408 C C . SER A 1 191 ? 19.911 8.241 47.136 1.00 2.39 298 SER A C 1
ATOM 1409 O O . SER A 1 191 ? 20.109 8.615 45.982 1.00 2.37 298 SER A O 1
ATOM 1412 N N . PHE A 1 192 ? 20.277 8.943 48.207 1.00 2.46 299 PHE A N 1
ATOM 1413 C CA . PHE A 1 192 ? 21.037 10.186 48.092 1.00 2.65 299 PHE A CA 1
ATOM 1414 C C . PHE A 1 192 ? 22.543 9.873 47.963 1.00 2.90 299 PHE A C 1
ATOM 1415 O O . PHE A 1 192 ? 23.370 10.764 47.722 1.00 3.44 299 PHE A O 1
ATOM 1423 N N . THR A 1 193 ? 22.901 8.605 48.151 1.00 2.84 300 THR A N 1
ATOM 1424 C CA . THR A 1 193 ? 24.260 8.135 47.903 1.00 2.81 300 THR A CA 1
ATOM 1425 C C . THR A 1 193 ? 24.177 6.940 46.941 1.00 2.44 300 THR A C 1
ATOM 1426 O O . THR A 1 193 ? 24.554 5.827 47.265 1.00 2.31 300 THR A O 1
ATOM 1430 N N . PRO A 1 194 ? 23.657 7.180 45.737 1.00 2.43 301 PRO A N 1
ATOM 1431 C CA . PRO A 1 194 ? 23.378 6.110 44.781 1.00 2.16 301 PRO A CA 1
ATOM 1432 C C . PRO A 1 194 ? 24.612 5.508 44.146 1.00 2.19 301 PRO A C 1
ATOM 1433 O O . PRO A 1 194 ? 25.667 6.142 44.118 1.00 2.11 301 PRO A O 1
ATOM 1437 N N . ASN A 1 195 ? 24.473 4.280 43.663 1.00 2.08 302 ASN A N 1
ATOM 1438 C CA . ASN A 1 195 ? 25.544 3.631 42.923 1.00 2.30 302 ASN A CA 1
ATOM 1439 C C . ASN A 1 195 ? 25.305 3.719 41.414 1.00 2.18 302 ASN A C 1
ATOM 1440 O O . ASN A 1 195 ? 26.127 3.272 40.629 1.00 2.31 302 ASN A O 1
ATOM 1445 N N . CYS A 1 196 ? 24.182 4.317 41.022 1.00 2.27 303 CYS A N 1
ATOM 1446 C CA . CYS A 1 196 ? 23.833 4.451 39.602 1.00 2.49 303 CYS A CA 1
ATOM 1447 C C . CYS A 1 196 ? 23.254 5.829 39.291 1.00 2.73 303 CYS A C 1
ATOM 1448 O O . CYS A 1 196 ? 22.880 6.575 40.195 1.00 2.38 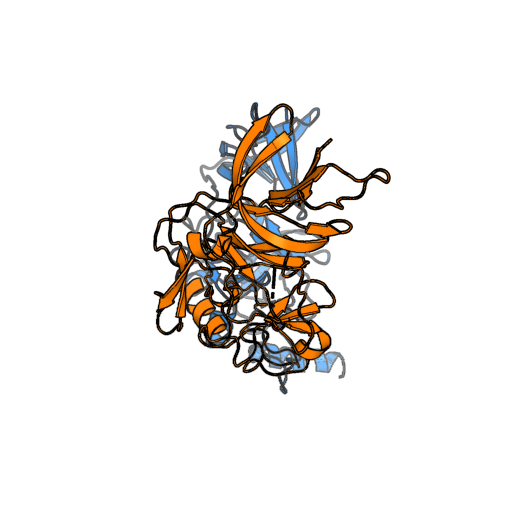303 CYS A O 1
ATOM 1451 N N . ILE A 1 197 ? 23.175 6.144 37.997 1.00 3.20 304 ILE A N 1
ATOM 1452 C CA . ILE A 1 197 ? 22.551 7.362 37.507 1.00 4.01 304 ILE A CA 1
ATOM 1453 C C . ILE A 1 197 ? 21.615 7.005 36.356 1.00 3.90 304 ILE A C 1
ATOM 1454 O O . ILE A 1 197 ? 21.779 5.967 35.706 1.00 3.61 304 ILE A O 1
ATOM 1459 N N . TYR A 1 198 ? 20.620 7.851 36.115 1.00 4.27 305 TYR A N 1
ATOM 1460 C CA . TYR A 1 198 ? 19.811 7.719 34.905 1.00 4.17 305 TYR A CA 1
ATOM 1461 C C . TYR A 1 198 ? 20.594 8.424 33.793 1.00 4.33 305 TYR A C 1
ATOM 1462 O O . TYR A 1 198 ? 21.046 9.556 33.979 1.00 4.86 305 TYR A O 1
ATOM 1471 N N . ASP A 1 199 ? 20.757 7.766 32.646 1.00 4.34 306 ASP A N 1
ATOM 1472 C CA . ASP A 1 199 ? 21.513 8.308 31.529 1.00 4.40 306 ASP A CA 1
ATOM 1473 C C . ASP A 1 199 ? 20.724 8.051 30.246 1.00 4.09 306 ASP A C 1
ATOM 1474 O O . ASP A 1 199 ? 19.871 7.178 30.213 1.00 4.07 306 ASP A O 1
ATOM 1479 N N . MET A 1 200 ? 21.019 8.816 29.205 1.00 4.07 307 MET A N 1
ATOM 1480 C CA . MET A 1 200 ? 20.347 8.664 27.912 1.00 4.21 307 MET A CA 1
ATOM 1481 C C . MET A 1 200 ? 20.701 7.330 27.284 1.00 3.48 307 MET A C 1
ATOM 1482 O O . MET A 1 200 ? 21.779 6.778 27.512 1.00 3.03 307 MET A O 1
ATOM 1487 N N . PHE A 1 201 ? 19.800 6.798 26.472 1.00 2.95 308 PHE A N 1
ATOM 1488 C CA . PHE A 1 201 ? 20.089 5.560 25.787 1.00 2.68 308 PHE A CA 1
ATOM 1489 C C . PHE A 1 201 ? 19.247 5.463 24.556 1.00 2.59 308 PHE A C 1
ATOM 1490 O O . PHE A 1 201 ? 18.077 5.819 24.590 1.00 2.93 308 PHE A O 1
ATOM 1498 N N . VAL A 1 202 ? 19.846 4.997 23.470 1.00 2.55 309 VAL A N 1
ATOM 1499 C CA . VAL A 1 202 ? 19.084 4.741 22.238 1.00 2.34 309 VAL A CA 1
ATOM 1500 C C . VAL A 1 202 ? 18.929 3.234 22.085 1.00 2.29 309 VAL A C 1
ATOM 1501 O O . VAL A 1 202 ? 19.908 2.537 21.784 1.00 2.81 309 VAL A O 1
ATOM 1505 N N . HIS A 1 203 ? 17.708 2.735 22.288 1.00 2.05 310 HIS A N 1
ATOM 1506 C CA . HIS A 1 203 ? 17.437 1.302 22.283 1.00 2.05 310 HIS A CA 1
ATOM 1507 C C . HIS A 1 203 ? 16.780 0.859 20.978 1.00 2.02 310 HIS A C 1
ATOM 1508 O O . HIS A 1 203 ? 15.853 1.516 20.508 1.00 2.15 310 HIS A O 1
ATOM 1515 N N . PRO A 1 204 ? 17.236 -0.253 20.404 1.00 2.00 311 PRO A N 1
ATOM 1516 C CA . PRO A 1 204 ? 16.729 -0.708 19.113 1.00 2.03 311 PRO A CA 1
ATOM 1517 C C . PRO A 1 204 ? 15.305 -1.227 19.166 1.00 2.06 311 PRO A C 1
ATOM 1518 O O . PRO A 1 204 ? 14.682 -1.344 18.121 1.00 2.04 311 PRO A O 1
ATOM 1522 N N . ARG A 1 205 ? 14.825 -1.556 20.363 1.00 2.07 312 ARG A N 1
ATOM 1523 C CA . ARG A 1 205 ? 13.457 -2.019 20.544 1.00 2.05 312 ARG A CA 1
ATOM 1524 C C . ARG A 1 205 ? 12.555 -0.906 21.079 1.00 2.01 312 ARG A C 1
ATOM 1525 O O . ARG A 1 205 ? 11.441 -0.707 20.585 1.00 2.03 312 ARG A O 1
ATOM 1533 N N . PHE A 1 206 ? 13.048 -0.180 22.082 1.00 2.06 313 PHE A N 1
ATOM 1534 C CA . PHE A 1 206 ? 12.272 0.852 22.768 1.00 2.15 313 PHE A CA 1
ATOM 1535 C C . PHE A 1 206 ? 12.411 2.260 22.202 1.00 2.21 313 PHE A C 1
ATOM 1536 O O . PHE A 1 206 ? 11.577 3.113 22.496 1.00 2.40 313 PHE A O 1
ATOM 1544 N N . GLY A 1 207 ? 13.465 2.515 21.430 1.00 2.22 314 GLY A N 1
ATOM 1545 C CA . GLY A 1 207 ? 13.703 3.846 20.898 1.00 2.38 314 GLY A CA 1
ATOM 1546 C C . GLY A 1 207 ? 14.504 4.673 21.888 1.00 2.42 314 GLY A C 1
ATOM 1547 O O . GLY A 1 207 ? 15.170 4.117 22.771 1.00 2.50 314 GLY A O 1
ATOM 1548 N N . PRO A 1 208 ? 14.474 5.995 21.752 1.00 2.39 315 PRO A N 1
ATOM 1549 C CA . PRO A 1 208 ? 15.205 6.863 22.682 1.00 2.53 315 PRO A CA 1
ATOM 1550 C C . PRO A 1 208 ? 14.553 6.856 24.064 1.00 2.29 315 PRO A C 1
ATOM 1551 O O . PRO A 1 208 ? 13.414 7.277 24.218 1.00 2.54 315 PRO A O 1
ATOM 1555 N N . ILE A 1 209 ? 15.279 6.371 25.065 1.00 2.65 316 ILE A N 1
ATOM 1556 C CA . ILE A 1 209 ? 14.766 6.267 26.421 1.00 2.47 316 ILE A CA 1
ATOM 1557 C C . ILE A 1 209 ? 15.879 6.678 27.374 1.00 2.60 316 ILE A C 1
ATOM 1558 O O . ILE A 1 209 ? 16.785 7.397 26.977 1.00 2.71 316 ILE A O 1
ATOM 1563 N N . LYS A 1 210 ? 15.811 6.223 28.622 1.00 3.12 317 LYS A N 1
ATOM 1564 C CA . LYS A 1 210 ? 16.918 6.422 29.560 1.00 3.53 317 LYS A CA 1
ATOM 1565 C C . LYS A 1 210 ? 17.334 5.033 30.034 1.00 3.26 317 LYS A C 1
ATOM 1566 O O . LYS A 1 210 ? 16.600 4.056 29.832 1.00 3.14 317 LYS A O 1
ATOM 1572 N N . CYS A 1 211 ? 18.520 4.937 30.615 1.00 3.10 318 CYS A N 1
ATOM 1573 C CA . CYS A 1 211 ? 19.029 3.676 31.146 1.00 2.84 318 CYS A CA 1
ATOM 1574 C C . CYS A 1 211 ? 19.546 3.909 32.557 1.00 2.89 318 CYS A C 1
ATOM 1575 O O . CYS A 1 211 ? 19.564 5.043 33.031 1.00 2.65 318 CYS A O 1
ATOM 1578 N N . ILE A 1 212 ? 19.941 2.826 33.223 1.00 2.82 319 ILE A N 1
ATOM 1579 C CA . ILE A 1 212 ? 20.562 2.902 34.537 1.00 3.48 319 ILE A CA 1
ATOM 1580 C C . ILE A 1 212 ? 22.012 2.515 34.311 1.00 2.77 319 ILE A C 1
ATOM 1581 O O . ILE A 1 212 ? 22.282 1.418 33.815 1.00 2.85 319 ILE A O 1
ATOM 1586 N N . ARG A 1 213 ? 22.930 3.417 34.653 1.00 2.38 320 ARG A N 1
ATOM 1587 C CA . ARG A 1 213 ? 24.357 3.199 34.461 1.00 2.26 320 ARG A CA 1
ATOM 1588 C C . ARG A 1 213 ? 25.070 3.362 35.792 1.00 2.24 320 ARG A C 1
ATOM 1589 O O . ARG A 1 213 ? 24.845 4.335 36.511 1.00 2.42 320 ARG A O 1
ATOM 1597 N N . THR A 1 214 ? 25.943 2.419 36.115 1.00 2.12 321 THR A N 1
ATOM 1598 C CA . THR A 1 214 ? 26.667 2.490 37.390 1.00 2.25 321 THR A CA 1
ATOM 1599 C C . THR A 1 214 ? 27.605 3.696 37.421 1.00 2.65 321 THR A C 1
ATOM 1600 O O . THR A 1 214 ? 28.131 4.132 36.388 1.00 2.48 321 THR A O 1
ATOM 1604 N N . LEU A 1 215 ? 27.791 4.227 38.628 1.00 3.11 322 LEU A N 1
ATOM 1605 C CA . LEU A 1 215 ? 28.667 5.360 38.890 1.00 3.87 322 LEU A CA 1
ATOM 1606 C C . LEU 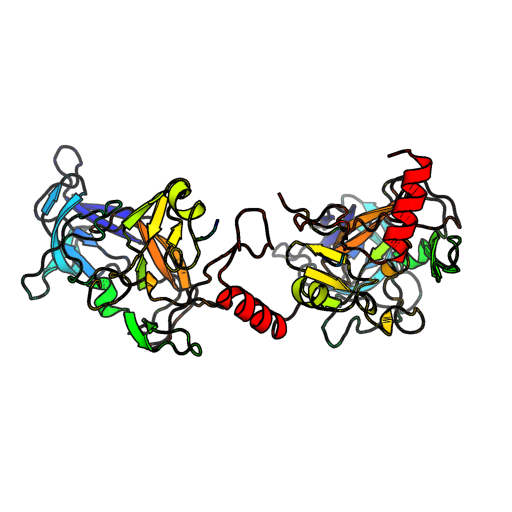A 1 215 ? 29.987 4.870 39.476 1.00 4.18 322 LEU A C 1
ATOM 1607 O O . LEU A 1 215 ? 30.979 5.597 39.508 1.00 4.32 322 LEU A O 1
ATOM 1612 N N . ARG A 1 216 ? 29.970 3.649 39.985 1.00 4.39 323 ARG A N 1
ATOM 1613 C CA . ARG A 1 216 ? 31.132 3.070 40.646 1.00 4.63 323 ARG A CA 1
ATOM 1614 C C . ARG A 1 216 ? 31.090 1.571 40.424 1.00 4.50 323 ARG A C 1
ATOM 1615 O O . ARG A 1 216 ? 30.161 1.064 39.814 1.00 5.16 323 ARG A O 1
ATOM 1623 N N . ALA A 1 217 ? 32.084 0.846 40.915 1.00 4.31 324 ALA A N 1
ATOM 1624 C CA . ALA A 1 217 ? 32.033 -0.602 40.779 1.00 4.08 324 ALA A CA 1
ATOM 1625 C C . ALA A 1 217 ? 30.902 -1.132 41.665 1.00 4.02 324 ALA A C 1
ATOM 1626 O O . ALA A 1 217 ? 30.613 -0.573 42.718 1.00 3.97 324 ALA A O 1
ATOM 1628 N N . VAL A 1 218 ? 30.235 -2.184 41.204 1.00 4.41 325 VAL A N 1
ATOM 1629 C CA . VAL A 1 218 ? 29.097 -2.754 41.907 1.00 4.52 325 VAL A CA 1
ATOM 1630 C C . VAL A 1 218 ? 29.304 -4.263 41.968 1.00 4.28 325 VAL A C 1
ATOM 1631 O O . VAL A 1 218 ? 29.699 -4.874 40.979 1.00 4.13 325 VAL A O 1
ATOM 1635 N N . GLU A 1 219 ? 29.071 -4.862 43.130 1.00 4.39 326 GLU A N 1
ATOM 1636 C CA . GLU A 1 219 ? 29.232 -6.304 43.270 1.00 4.62 326 GLU A CA 1
ATOM 1637 C C . GLU A 1 219 ? 27.952 -7.052 42.956 1.00 4.33 326 GLU A C 1
ATOM 1638 O O . GLU A 1 219 ? 26.871 -6.472 42.948 1.00 4.21 326 GLU A O 1
ATOM 1644 N N . ALA A 1 220 ? 28.089 -8.355 42.734 1.00 3.98 327 ALA A N 1
ATOM 1645 C CA . ALA A 1 220 ? 26.940 -9.226 42.518 1.00 3.84 327 ALA A CA 1
ATOM 1646 C C . ALA A 1 220 ? 25.998 -9.155 43.719 1.00 3.85 327 ALA A C 1
ATOM 1647 O O . ALA A 1 220 ? 26.454 -9.146 44.870 1.00 3.06 327 ALA A O 1
ATOM 1649 N N . ASP A 1 221 ? 24.697 -9.120 43.453 1.00 3.85 328 ASP A N 1
ATOM 1650 C CA . ASP A 1 221 ? 23.662 -9.100 44.490 1.00 4.37 328 ASP A CA 1
ATOM 1651 C C . ASP A 1 221 ? 23.600 -7.799 45.295 1.00 4.84 328 ASP A C 1
ATOM 1652 O O . ASP A 1 221 ? 22.965 -7.740 46.351 1.00 5.11 328 ASP A O 1
ATOM 1657 N N . GLU A 1 222 ? 24.256 -6.757 44.797 1.00 4.98 329 GLU A N 1
ATOM 1658 C CA . GLU A 1 222 ? 24.176 -5.439 45.411 1.00 4.94 329 GLU A CA 1
ATOM 1659 C C . GLU A 1 222 ? 22.908 -4.745 44.876 1.00 4.42 329 GLU A C 1
ATOM 1660 O O . GLU A 1 222 ? 22.546 -4.900 43.698 1.00 4.27 329 GLU A O 1
ATOM 1666 N N . GLU A 1 223 ? 22.204 -4.002 45.723 1.00 3.90 330 GLU A N 1
ATOM 1667 C CA . GLU A 1 223 ? 21.009 -3.293 45.234 1.00 3.66 330 GLU A CA 1
ATOM 1668 C C . GLU A 1 223 ? 21.439 -2.076 44.415 1.00 3.53 330 GLU A C 1
ATOM 1669 O O . GLU A 1 223 ? 22.347 -1.328 44.822 1.00 3.55 330 GLU A O 1
ATOM 1675 N N . LEU A 1 224 ? 20.796 -1.891 43.264 1.00 3.45 331 LEU A N 1
ATOM 1676 C CA . LEU A 1 224 ? 21.040 -0.743 42.397 1.00 3.33 331 LEU A CA 1
ATOM 1677 C C . LEU A 1 224 ? 20.149 0.400 42.838 1.00 2.89 331 LEU A C 1
ATOM 1678 O O . LEU A 1 224 ? 18.930 0.239 42.968 1.00 2.74 331 LEU A O 1
ATOM 1683 N N . THR A 1 225 ? 20.752 1.552 43.089 1.00 2.38 332 THR A N 1
ATOM 1684 C CA . THR A 1 225 ? 19.992 2.721 43.498 1.00 2.55 332 THR A CA 1
ATOM 1685 C C . THR A 1 225 ? 20.363 3.913 42.642 1.00 2.57 332 THR A C 1
ATOM 1686 O O . THR A 1 225 ? 21.450 3.969 42.082 1.00 2.47 332 THR A O 1
ATOM 1690 N N . VAL A 1 226 ? 19.447 4.871 42.560 1.00 2.89 333 VAL A N 1
ATOM 1691 C CA . VAL A 1 226 ? 19.650 6.071 41.761 1.00 3.37 333 VAL A CA 1
ATOM 1692 C C . VAL A 1 226 ? 19.063 7.272 42.494 1.00 3.05 333 VAL A C 1
ATOM 1693 O O . VAL A 1 226 ? 18.110 7.138 43.250 1.00 2.77 333 VAL A O 1
ATOM 1697 N N . ALA A 1 227 ? 19.626 8.448 42.258 1.00 2.99 334 ALA A N 1
ATOM 1698 C CA . ALA A 1 227 ? 19.081 9.671 42.831 1.00 2.93 334 ALA A CA 1
ATOM 1699 C C . ALA A 1 227 ? 17.890 10.075 41.973 1.00 2.63 334 ALA A C 1
ATOM 1700 O O . ALA A 1 227 ? 18.049 10.352 40.787 1.00 3.30 334 ALA A O 1
ATOM 1702 N N . TYR A 1 228 ? 16.695 10.076 42.547 1.00 2.12 335 TYR A N 1
ATOM 1703 C CA . TYR A 1 228 ? 15.488 10.421 41.772 1.00 2.13 335 TYR A CA 1
ATOM 1704 C C . TYR A 1 228 ? 15.537 11.863 41.250 1.00 2.06 335 TYR A C 1
ATOM 1705 O O . TYR A 1 228 ? 14.941 12.187 40.210 1.00 2.37 335 TYR A O 1
ATOM 1714 N N . GLY A 1 229 ? 16.249 12.730 41.965 1.00 2.07 336 GLY A N 1
ATOM 1715 C CA . GLY A 1 229 ? 16.435 14.105 41.538 1.00 2.14 336 GLY A CA 1
ATOM 1716 C C . GLY A 1 229 ? 15.197 14.964 41.409 1.00 2.34 336 GLY A C 1
ATOM 1717 O O . GLY A 1 229 ? 15.019 15.632 40.396 1.00 2.51 336 GLY A O 1
ATOM 1718 N N . TYR A 1 230 ? 14.344 14.964 42.425 1.00 2.25 337 TYR A N 1
ATOM 1719 C CA . TYR A 1 230 ? 13.200 15.861 42.424 1.00 2.45 337 TYR A CA 1
ATOM 1720 C C . TYR A 1 230 ? 13.721 17.255 42.754 1.00 2.50 337 TYR A C 1
ATOM 1721 O O . TYR A 1 230 ? 14.841 17.394 43.269 1.00 2.54 337 TYR A O 1
ATOM 1730 N N . ASP A 1 231 ? 12.922 18.275 42.463 1.00 2.61 338 ASP A N 1
ATOM 1731 C CA . ASP A 1 231 ? 13.279 19.658 42.726 1.00 3.24 338 ASP A CA 1
ATOM 1732 C C . ASP A 1 231 ? 13.128 19.964 44.214 1.00 3.59 338 ASP A C 1
ATOM 1733 O O . ASP A 1 231 ? 12.020 19.993 44.750 1.00 3.63 338 ASP A O 1
ATOM 1738 N N . HIS A 1 232 ? 14.262 20.207 44.865 1.00 3.16 339 HIS A N 1
ATOM 1739 C CA . HIS A 1 232 ? 14.304 20.488 46.296 1.00 3.75 339 HIS A CA 1
ATOM 1740 C C . HIS A 1 232 ? 13.972 21.931 46.640 1.00 4.29 339 HIS A C 1
ATOM 1741 O O . HIS A 1 232 ? 13.708 22.237 47.799 1.00 4.47 339 HIS A O 1
ATOM 1748 N N . SER A 1 233 ? 13.989 22.813 45.642 1.00 4.86 340 SER A N 1
ATOM 1749 C CA . SER A 1 233 ? 13.725 24.228 45.875 1.00 5.67 340 SER A CA 1
ATOM 1750 C C . SER A 1 233 ? 12.992 24.922 44.726 1.00 6.73 340 SER A C 1
ATOM 1751 O O . SER A 1 233 ? 13.558 25.757 44.031 1.00 6.15 340 SER A O 1
ATOM 1754 N N . PRO A 1 234 ? 11.735 24.570 44.514 1.00 8.49 341 PRO A N 1
ATOM 1755 C CA . PRO A 1 234 ? 10.935 25.205 43.464 1.00 9.84 341 PRO A CA 1
ATOM 1756 C C . PRO A 1 234 ? 10.906 26.729 43.636 1.00 11.40 341 PRO A C 1
ATOM 1757 O O . PRO A 1 234 ? 11.054 27.212 44.752 1.00 11.46 341 PRO A O 1
ATOM 1761 N N . PRO A 1 235 ? 10.702 27.460 42.539 1.00 13.36 342 PRO A N 1
ATOM 1762 C CA . PRO A 1 235 ? 10.795 28.924 42.514 1.00 14.64 342 PRO A CA 1
ATOM 1763 C C . PRO A 1 235 ? 9.692 29.343 43.362 1.00 15.96 342 PRO A C 1
ATOM 1764 O O . PRO A 1 235 ? 9.633 30.393 44.022 1.00 16.30 342 PRO A O 1
ATOM 1768 N N . GLY A 1 236 ? 8.735 28.442 43.240 1.00 17.38 343 GLY A N 1
ATOM 1769 C CA . GLY A 1 236 ? 7.569 28.478 44.029 1.00 18.23 343 GLY A CA 1
ATOM 1770 C C . GLY A 1 236 ? 8.228 28.995 45.268 1.00 18.94 343 GLY A C 1
ATOM 1771 O O . GLY A 1 236 ? 9.434 29.246 45.343 1.00 19.46 343 GLY A O 1
ATOM 1772 N N . LYS A 1 237 ? 7.428 29.144 46.274 1.00 19.60 344 LYS A N 1
ATOM 1773 C CA . LYS A 1 237 ? 7.914 29.735 47.463 1.00 20.09 344 LYS A CA 1
ATOM 1774 C C . LYS A 1 237 ? 8.632 28.654 48.255 1.00 20.09 344 LYS A C 1
ATOM 1775 O O . LYS A 1 237 ? 9.787 28.762 48.682 1.00 20.34 344 LYS A O 1
ATOM 1781 N N . SER A 1 238 ? 7.861 27.577 48.261 1.00 19.82 345 SER A N 1
ATOM 1782 C CA . SER A 1 238 ? 7.728 26.467 49.184 1.00 19.48 345 SER A CA 1
ATOM 1783 C C . SER A 1 238 ? 8.360 25.117 49.402 1.00 18.72 345 SER A C 1
ATOM 1784 O O . SER A 1 238 ? 7.650 24.234 49.879 1.00 19.17 345 SER A O 1
ATOM 1787 N N . GLY A 1 239 ? 9.612 24.864 49.135 1.00 17.45 346 GLY A N 1
ATOM 1788 C CA . GLY A 1 239 ? 10.055 23.530 49.496 1.00 16.41 346 GLY A CA 1
ATOM 1789 C C . GLY A 1 239 ? 9.892 22.517 48.382 1.00 15.40 346 GLY A C 1
ATOM 1790 O O . GLY A 1 239 ? 9.197 22.747 47.397 1.00 15.23 346 GLY A O 1
ATOM 1791 N N . PRO A 1 240 ? 10.529 21.369 48.560 1.00 14.06 347 PRO A N 1
ATOM 1792 C CA . PRO A 1 240 ? 10.630 20.358 47.508 1.00 13.20 347 PRO A CA 1
ATOM 1793 C C . PRO A 1 240 ? 9.322 19.797 46.988 1.00 12.24 347 PRO A C 1
ATOM 1794 O O . PRO A 1 240 ? 8.428 19.461 47.754 1.00 12.46 347 PRO A O 1
ATOM 1798 N N . GLU A 1 241 ? 9.227 19.698 45.669 1.00 11.28 348 GLU A N 1
ATOM 1799 C CA . GLU A 1 241 ? 8.063 19.073 45.047 1.00 10.48 348 GLU A CA 1
ATOM 1800 C C . GLU A 1 241 ? 8.448 17.609 44.902 1.00 8.57 348 GLU A C 1
ATOM 1801 O O . GLU A 1 241 ? 9.138 17.214 43.968 1.00 7.67 348 GLU A O 1
ATOM 1807 N N . ALA A 1 242 ? 8.041 16.810 45.874 1.00 7.53 349 ALA A N 1
ATOM 1808 C CA . ALA A 1 242 ? 8.433 15.419 45.919 1.00 6.82 349 ALA A CA 1
ATOM 1809 C C . ALA A 1 242 ? 7.430 14.658 46.753 1.00 6.14 349 ALA A C 1
ATOM 1810 O O . ALA A 1 242 ? 6.677 15.252 47.524 1.00 5.39 349 ALA A O 1
ATOM 1812 N N . PRO A 1 243 ? 7.427 13.339 46.618 1.00 6.01 350 PRO A N 1
ATOM 1813 C CA . PRO A 1 243 ? 6.539 12.502 47.408 1.00 5.75 350 PRO A CA 1
ATOM 1814 C C . PRO A 1 243 ? 6.958 12.613 48.865 1.00 5.09 350 PRO A C 1
ATOM 1815 O O . PRO A 1 243 ? 8.127 12.904 49.136 1.00 4.77 350 PRO A O 1
ATOM 1819 N N . GLU A 1 244 ? 6.025 12.392 49.777 1.00 4.61 351 GLU A N 1
ATOM 1820 C CA . GLU A 1 244 ? 6.289 12.547 51.198 1.00 4.26 351 GLU A CA 1
ATOM 1821 C C . GLU A 1 244 ? 7.399 11.637 51.723 1.00 3.94 351 GLU A C 1
ATOM 1822 O O . GLU A 1 244 ? 8.212 12.067 52.542 1.00 3.91 351 GLU A O 1
ATOM 1828 N N . TRP A 1 245 ? 7.439 10.386 51.268 1.00 3.48 352 TRP A N 1
ATOM 1829 C CA . TRP A 1 245 ? 8.464 9.448 51.727 1.00 3.30 352 TRP A CA 1
ATOM 1830 C C . TRP A 1 245 ? 9.872 9.978 51.407 1.00 3.05 352 TRP A C 1
ATOM 1831 O O . TRP A 1 245 ? 10.821 9.749 52.161 1.00 2.69 352 TRP A O 1
ATOM 1842 N N . TYR A 1 246 ? 9.984 10.686 50.286 1.00 2.79 353 TYR A N 1
ATOM 1843 C CA . TYR A 1 246 ? 11.239 11.243 49.798 1.00 2.97 353 TYR A CA 1
ATOM 1844 C C . TYR A 1 246 ? 11.620 12.449 50.640 1.00 3.20 353 TYR A C 1
ATOM 1845 O O . TYR A 1 246 ? 12.780 12.621 50.995 1.00 3.31 353 TYR A O 1
ATOM 1854 N N . GLN A 1 247 ? 10.632 13.274 50.965 1.00 3.72 354 GLN A N 1
ATOM 1855 C CA . GLN A 1 247 ? 10.862 14.427 51.829 1.00 4.18 354 GLN A CA 1
ATOM 1856 C C . GLN A 1 247 ? 11.365 13.965 53.195 1.00 4.32 354 GLN A C 1
ATOM 1857 O O . GLN A 1 247 ? 12.252 14.591 53.771 1.00 4.28 354 GLN A O 1
ATOM 1863 N N . VAL A 1 248 ? 10.795 12.871 53.706 1.00 4.44 355 VAL A N 1
ATOM 1864 C CA . VAL A 1 248 ? 11.211 12.316 55.001 1.00 4.83 355 VAL A CA 1
ATOM 1865 C C . VAL A 1 248 ? 12.666 11.842 54.947 1.00 4.96 355 VAL A C 1
ATOM 1866 O O . VAL A 1 248 ? 13.457 12.124 55.853 1.00 4.94 355 VAL A O 1
ATOM 1870 N N . GLU A 1 249 ? 13.005 11.105 53.887 1.00 5.36 356 GLU A N 1
ATOM 1871 C CA . GLU A 1 249 ? 14.367 10.585 53.709 1.00 5.54 356 GLU A CA 1
ATOM 1872 C C . GLU A 1 249 ? 15.349 11.737 53.541 1.00 4.88 356 GLU A C 1
ATOM 1873 O O . GLU A 1 249 ? 16.484 11.695 54.048 1.00 4.16 356 GLU A O 1
ATOM 1879 N N . LEU A 1 250 ? 14.913 12.784 52.851 1.00 4.21 357 LEU A N 1
ATOM 1880 C CA . LEU A 1 250 ? 15.751 13.967 52.671 1.00 4.57 357 LEU A CA 1
ATOM 1881 C C . LEU A 1 250 ? 16.112 14.579 54.032 1.00 4.95 357 LEU A C 1
ATOM 1882 O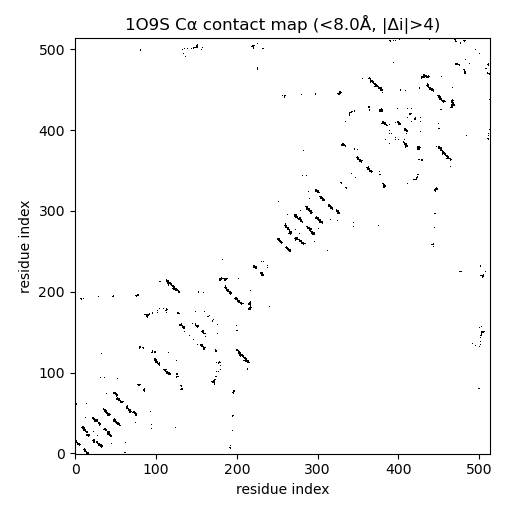 O . LEU A 1 250 ? 17.270 14.937 54.294 1.00 5.53 357 LEU A O 1
ATOM 1887 N N . LYS A 1 251 ? 15.108 14.694 54.897 1.00 5.80 358 LYS A N 1
ATOM 1888 C CA . LYS A 1 251 ? 15.295 15.243 56.242 1.00 6.34 358 LYS A CA 1
ATOM 1889 C C . LYS A 1 251 ? 16.278 14.381 57.021 1.00 6.23 358 LYS A C 1
ATOM 1890 O O . LYS A 1 251 ? 17.210 14.897 57.647 1.00 6.46 358 LYS A O 1
ATOM 1896 N N . ALA A 1 252 ? 16.055 13.069 56.982 1.00 6.07 359 ALA A N 1
ATOM 1897 C CA . ALA A 1 252 ? 16.879 12.101 57.687 1.00 6.00 359 ALA A CA 1
ATOM 1898 C C . ALA A 1 252 ? 18.303 12.091 57.143 1.00 6.09 359 ALA A C 1
ATOM 1899 O O . ALA A 1 252 ? 19.265 12.036 57.907 1.00 5.68 359 ALA A O 1
ATOM 1901 N N . PHE A 1 253 ? 18.443 12.145 55.824 1.00 5.93 360 PHE A N 1
ATOM 1902 C CA . PHE A 1 253 ? 19.774 12.143 55.219 1.00 6.25 360 PHE A CA 1
ATOM 1903 C C . PHE A 1 253 ? 20.549 13.395 55.642 1.00 6.88 360 PHE A C 1
ATOM 1904 O O . PHE A 1 253 ? 21.688 13.311 56.106 1.00 7.37 360 PHE A O 1
ATOM 1912 N N . GLN A 1 254 ? 19.913 14.553 55.504 1.00 7.57 361 GLN A N 1
ATOM 1913 C CA . GLN A 1 254 ? 20.535 15.826 55.850 1.00 8.38 361 GLN A CA 1
ATOM 1914 C C . GLN A 1 254 ? 20.932 15.897 57.325 1.00 9.69 361 GLN A C 1
ATOM 1915 O O . GLN A 1 254 ? 21.821 16.664 57.692 1.00 9.62 361 GLN A O 1
ATOM 1921 N N . ALA A 1 255 ? 20.273 15.099 58.159 1.00 11.55 362 ALA A N 1
ATOM 1922 C CA . ALA A 1 255 ? 20.615 15.019 59.590 1.00 13.25 362 ALA A CA 1
ATOM 1923 C C . ALA A 1 255 ? 21.944 14.302 59.788 1.00 14.65 362 ALA A C 1
ATOM 1924 O O . ALA A 1 255 ? 22.567 14.414 60.852 1.00 15.14 362 ALA A O 1
ATOM 1926 N N . THR A 1 256 ? 22.382 13.561 58.772 1.00 16.29 363 THR A N 1
ATOM 1927 C CA . THR A 1 256 ? 23.667 12.859 58.813 1.00 17.77 363 THR A CA 1
ATOM 1928 C C . THR A 1 256 ? 24.732 13.750 58.195 1.00 18.76 363 THR A C 1
ATOM 1929 O O . THR A 1 256 ? 25.922 13.421 58.208 1.00 18.78 363 THR A O 1
ATOM 1933 N N . GLN A 1 257 ? 24.283 14.871 57.640 1.00 19.77 364 GLN A N 1
ATOM 1934 C CA . GLN A 1 257 ? 25.158 15.851 57.022 1.00 20.96 364 GLN A CA 1
ATOM 1935 C C . GLN A 1 257 ? 25.312 17.110 57.902 1.00 21.55 364 GLN A C 1
ATOM 1936 O O . GLN A 1 257 ? 26.401 17.645 58.011 1.00 21.55 364 GLN A O 1
ATOM 1942 N N . GLN A 1 258 ? 24.219 17.542 58.539 1.00 22.62 365 GLN A N 1
ATOM 1943 C CA . GLN A 1 258 ? 24.114 18.807 59.294 1.00 23.44 365 GLN A CA 1
ATOM 1944 C C . GLN A 1 258 ? 23.877 19.909 58.281 1.00 24.03 365 GLN A C 1
ATOM 1945 O O . GLN A 1 258 ? 24.709 20.190 57.421 1.00 24.63 365 GLN A O 1
ATOM 1951 N N . LYS A 1 259 ? 22.717 20.524 58.396 1.00 24.21 366 LYS A N 1
ATOM 1952 C CA . LYS A 1 259 ? 22.284 21.522 57.454 1.00 24.37 366 LYS A CA 1
ATOM 1953 C C . LYS A 1 259 ? 22.183 22.861 58.160 1.00 24.51 366 LYS A C 1
ATOM 1954 O O . LYS A 1 259 ? 22.939 23.126 59.107 1.00 24.62 366 LYS A O 1
ATOM 1960 N N . GLY B 1 10 ? 23.192 48.120 -18.749 1.00 13.32 117 GLY B N 1
ATOM 1961 C CA . GLY B 1 10 ? 23.369 46.880 -17.944 1.00 12.90 117 GLY B CA 1
ATOM 1962 C C . GLY B 1 10 ? 22.919 46.902 -16.506 1.00 12.58 117 GLY B C 1
ATOM 1963 O O . GLY B 1 10 ? 23.509 47.453 -15.574 1.00 12.58 117 GLY B O 1
ATOM 1964 N N . VAL B 1 11 ? 21.675 46.526 -16.522 1.00 12.09 118 VAL B N 1
ATOM 1965 C CA . VAL B 1 11 ? 20.848 45.862 -15.633 1.00 11.58 118 VAL B CA 1
ATOM 1966 C C . VAL B 1 11 ? 21.542 44.778 -14.899 1.00 10.46 118 VAL B C 1
ATOM 1967 O O . VAL B 1 11 ? 22.120 43.843 -15.468 1.00 10.10 118 VAL B O 1
ATOM 1971 N N . CYS B 1 12 ? 21.508 44.958 -13.602 1.00 9.54 119 CYS B N 1
ATOM 1972 C CA . CYS B 1 12 ? 21.989 43.982 -12.708 1.00 8.89 119 CYS B CA 1
ATOM 1973 C C . CYS B 1 12 ? 20.669 43.501 -12.081 1.00 7.84 119 CYS B C 1
ATOM 1974 O O . CYS B 1 12 ? 19.742 44.292 -11.914 1.00 7.34 119 CYS B O 1
ATOM 1978 N N . TRP B 1 13 ? 20.547 42.200 -11.854 1.00 6.92 120 TRP B N 1
ATOM 1979 C CA . TRP B 1 13 ? 19.422 41.639 -11.127 1.00 6.59 120 TRP B CA 1
ATOM 1980 C C . TRP B 1 13 ? 20.023 41.204 -9.806 1.00 6.49 120 TRP B C 1
ATOM 1981 O O . TRP B 1 13 ? 20.881 40.346 -9.820 1.00 6.78 120 TRP B O 1
ATOM 1992 N N . ILE B 1 14 ? 19.594 41.794 -8.694 1.00 6.22 121 ILE B N 1
ATOM 1993 C CA . ILE B 1 14 ? 20.122 41.461 -7.368 1.00 6.42 121 ILE B CA 1
ATOM 1994 C C . ILE B 1 14 ? 19.022 40.817 -6.528 1.00 6.35 121 ILE B C 1
ATOM 1995 O O . ILE B 1 14 ? 18.134 41.509 -6.011 1.00 6.38 121 ILE B O 1
ATOM 2000 N N . TYR B 1 15 ? 19.075 39.495 -6.399 1.00 6.10 122 TYR B N 1
ATOM 2001 C CA . TYR B 1 15 ? 18.063 38.756 -5.656 1.00 5.74 122 TYR B CA 1
ATOM 2002 C C . TYR B 1 15 ? 18.398 38.698 -4.184 1.00 5.72 122 TYR B C 1
ATOM 2003 O O . TYR B 1 15 ? 19.550 38.476 -3.808 1.00 5.65 122 TYR B O 1
ATOM 2012 N N . TYR B 1 16 ? 17.382 38.915 -3.361 1.00 5.44 123 TYR B N 1
ATOM 2013 C CA . TYR B 1 16 ? 17.506 38.753 -1.934 1.00 5.79 123 TYR B CA 1
ATOM 2014 C C . TYR B 1 16 ? 17.315 37.260 -1.701 1.00 5.38 123 TYR B C 1
ATOM 2015 O O . TYR B 1 16 ? 16.698 36.585 -2.525 1.00 5.08 123 TYR B O 1
ATOM 2024 N N . PRO B 1 17 ? 17.829 36.736 -0.600 1.00 4.92 124 PRO B N 1
ATOM 2025 C CA . PRO B 1 17 ? 17.653 35.318 -0.294 1.00 4.58 124 PRO B CA 1
ATOM 2026 C C . PRO B 1 17 ? 16.174 34.928 -0.268 1.00 3.83 124 PRO B C 1
ATOM 2027 O O . PRO B 1 17 ? 15.866 33.776 -0.530 1.00 3.85 124 PRO B O 1
ATOM 2031 N N . ASP B 1 18 ? 15.290 35.873 0.035 1.00 3.28 125 ASP B N 1
ATOM 2032 C CA . ASP B 1 18 ? 13.846 35.586 0.093 1.00 3.24 125 ASP B CA 1
ATOM 2033 C C . ASP B 1 18 ? 13.188 35.405 -1.277 1.00 3.42 125 ASP B C 1
ATOM 2034 O O . ASP B 1 18 ? 12.030 34.980 -1.351 1.00 3.26 125 ASP B O 1
ATOM 2039 N N . GLY B 1 19 ? 13.899 35.722 -2.356 1.00 3.49 126 GLY B N 1
ATOM 2040 C CA . GLY B 1 19 ? 13.343 35.547 -3.697 1.00 3.60 126 GLY B CA 1
ATOM 2041 C C . GLY B 1 19 ? 12.947 36.836 -4.402 1.00 3.93 126 GLY B C 1
ATOM 2042 O O . GLY B 1 19 ? 12.744 36.851 -5.624 1.00 3.81 126 GLY B O 1
ATOM 2043 N N . GLY B 1 20 ? 12.783 37.905 -3.631 1.00 4.28 127 GLY B N 1
ATOM 2044 C CA . GLY B 1 20 ? 12.545 39.228 -4.186 1.00 4.18 127 GLY B CA 1
ATOM 2045 C C . GLY B 1 20 ? 13.867 39.719 -4.775 1.00 4.62 127 GLY B C 1
ATOM 2046 O O . GLY B 1 20 ? 14.938 39.138 -4.494 1.00 4.53 127 GLY B O 1
ATOM 2047 N N . SER B 1 21 ? 13.819 40.789 -5.564 1.00 5.13 128 SER B N 1
ATOM 2048 C CA . SER B 1 21 ? 15.010 41.278 -6.253 1.00 5.68 128 SER B CA 1
ATOM 2049 C C . SER B 1 21 ? 14.943 42.748 -6.630 1.00 6.02 128 SER B C 1
ATOM 2050 O O . SER B 1 21 ? 13.865 43.335 -6.717 1.00 6.00 128 SER B O 1
ATOM 2053 N N . LEU B 1 22 ? 16.125 43.323 -6.847 1.00 6.46 129 LEU B N 1
ATOM 2054 C CA . LEU B 1 22 ? 16.272 44.679 -7.347 1.00 6.88 129 LEU B CA 1
ATOM 2055 C C . LEU B 1 22 ? 16.819 44.575 -8.772 1.00 6.64 129 LEU B C 1
ATOM 2056 O O . LEU B 1 22 ? 17.809 43.891 -9.011 1.00 6.47 129 LEU B O 1
ATOM 2061 N N . VAL B 1 23 ? 16.170 45.239 -9.722 1.00 6.40 130 VAL B N 1
ATOM 2062 C CA . VAL B 1 23 ? 16.595 45.161 -11.113 1.00 6.67 130 VAL B CA 1
ATOM 2063 C C . VAL B 1 23 ? 16.651 46.531 -11.770 1.00 6.85 130 VAL B C 1
ATOM 2064 O O . VAL B 1 23 ? 15.735 47.344 -11.624 1.00 5.89 130 VAL B O 1
ATOM 2068 N N . GLY B 1 24 ? 17.719 46.772 -12.519 1.00 7.33 131 GLY B N 1
ATOM 2069 C CA . GLY B 1 24 ? 17.867 48.030 -13.220 1.00 8.04 131 GLY B CA 1
ATOM 2070 C C . GLY B 1 24 ? 19.288 48.273 -13.668 1.00 8.68 131 GLY B C 1
ATOM 2071 O O . GLY B 1 24 ? 20.201 47.537 -13.298 1.00 8.36 131 GLY B O 1
ATOM 2072 N N . GLU B 1 25 ? 19.462 49.304 -14.489 1.00 9.80 132 GLU B N 1
ATOM 2073 C CA . GLU B 1 25 ? 20.772 49.698 -14.976 1.00 10.84 132 GLU B CA 1
ATOM 2074 C C . GLU B 1 25 ? 21.528 50.384 -13.852 1.00 11.72 132 GLU B C 1
ATOM 2075 O O . GLU B 1 25 ? 21.026 51.317 -13.237 1.00 11.63 132 GLU B O 1
ATOM 2081 N N . VAL B 1 26 ? 22.738 49.915 -13.589 1.00 12.95 133 VAL B N 1
ATOM 2082 C CA . VAL B 1 26 ? 23.555 50.467 -12.518 1.00 14.13 133 VAL B CA 1
ATOM 2083 C C . VAL B 1 26 ? 24.205 51.778 -12.955 1.00 15.09 133 VAL B C 1
ATOM 2084 O O . VAL B 1 26 ? 24.615 51.915 -14.108 1.00 15.40 133 VAL B O 1
ATOM 2088 N N . ASN B 1 27 ? 24.285 52.742 -12.038 1.00 16.03 134 ASN B N 1
ATOM 2089 C CA . ASN B 1 27 ? 24.886 54.043 -12.348 1.00 16.74 134 ASN B CA 1
ATOM 2090 C C . ASN B 1 27 ? 26.388 53.882 -12.586 1.00 17.18 134 ASN B C 1
ATOM 2091 O O . ASN B 1 27 ? 26.965 52.836 -12.274 1.00 17.34 134 ASN B O 1
ATOM 2096 N N . GLU B 1 28 ? 27.027 54.916 -13.125 1.00 17.62 135 GLU B N 1
ATOM 2097 C CA . GLU B 1 28 ? 28.437 54.829 -13.507 1.00 17.86 135 GLU B CA 1
ATOM 2098 C C . GLU B 1 28 ? 29.345 54.522 -12.336 1.00 18.03 135 GLU B C 1
ATOM 2099 O O . GLU B 1 28 ? 30.559 54.399 -12.495 1.00 18.03 135 GLU B O 1
ATOM 2105 N N . ASP B 1 29 ? 28.755 54.416 -11.157 1.00 18.17 136 ASP B N 1
ATOM 2106 C CA . ASP B 1 29 ? 29.511 54.045 -9.985 1.00 18.31 136 ASP B CA 1
ATOM 2107 C C . ASP B 1 29 ? 29.045 52.667 -9.507 1.00 18.01 136 ASP B C 1
ATOM 2108 O O . ASP B 1 29 ? 29.420 52.212 -8.427 1.00 18.17 136 ASP B O 1
ATOM 2113 N N . GLY B 1 30 ? 28.236 52.001 -10.330 1.00 17.58 137 GLY B N 1
ATOM 2114 C CA . GLY B 1 30 ? 27.695 50.699 -9.986 1.00 17.17 137 GLY B CA 1
ATOM 2115 C C . GLY B 1 30 ? 26.615 50.779 -8.917 1.00 16.76 137 GLY B C 1
ATOM 2116 O O . GLY B 1 30 ? 26.467 49.858 -8.116 1.00 16.80 137 GLY B O 1
ATOM 2117 N N . GLU B 1 31 ? 25.858 51.874 -8.902 1.00 16.22 138 GLU B N 1
ATOM 2118 C CA . GLU B 1 31 ? 24.778 52.056 -7.925 1.00 15.85 138 GLU B CA 1
ATOM 2119 C C . GLU B 1 31 ? 23.407 51.881 -8.567 1.00 15.32 138 GLU B C 1
ATOM 2120 O O . GLU B 1 31 ? 23.194 52.283 -9.712 1.00 15.01 138 GLU B O 1
ATOM 2126 N N . MET B 1 32 ? 22.481 51.278 -7.827 1.00 14.73 139 MET B N 1
ATOM 2127 C CA . MET B 1 32 ? 21.112 51.110 -8.299 1.00 14.25 139 MET B CA 1
ATOM 2128 C C . MET B 1 32 ? 20.386 52.446 -8.155 1.00 13.28 139 MET B C 1
ATOM 2129 O O . MET B 1 32 ? 19.552 52.614 -7.261 1.00 12.76 139 MET B O 1
ATOM 2134 N N . THR B 1 33 ? 20.729 53.393 -9.027 1.00 12.23 140 THR B N 1
ATOM 2135 C CA . THR B 1 33 ? 20.154 54.733 -9.001 1.00 11.55 140 THR B CA 1
ATOM 2136 C C . THR B 1 33 ? 19.654 55.102 -10.382 1.00 11.14 140 THR B C 1
ATOM 2137 O O . THR B 1 33 ? 20.406 55.044 -11.349 1.00 11.16 140 THR B O 1
ATOM 2141 N N . GLY B 1 34 ? 18.390 55.495 -10.467 1.00 10.64 141 GLY B N 1
ATOM 2142 C CA . GLY B 1 34 ? 17.807 55.875 -11.733 1.00 10.39 141 GLY B CA 1
ATOM 2143 C C . GLY B 1 34 ? 16.294 55.977 -11.641 1.00 10.24 141 GLY B C 1
ATOM 2144 O O . GLY B 1 34 ? 15.701 55.765 -10.583 1.00 9.49 141 GLY B O 1
ATOM 2145 N N . GLU B 1 35 ? 15.671 56.296 -12.767 1.00 10.37 142 GLU B N 1
ATOM 2146 C CA . GLU B 1 35 ? 14.226 56.455 -12.832 1.00 10.69 142 GLU B CA 1
ATOM 2147 C C . GLU B 1 35 ? 13.525 55.207 -13.372 1.00 10.58 142 GLU B C 1
ATOM 2148 O O . GLU B 1 35 ? 12.293 55.165 -13.440 1.00 10.40 142 GLU B O 1
ATOM 2154 N N . LYS B 1 36 ? 14.306 54.200 -13.761 1.00 10.30 143 LYS B N 1
ATOM 2155 C CA . LYS B 1 36 ? 13.759 52.971 -14.337 1.00 10.01 143 LYS B CA 1
ATOM 2156 C C . LYS B 1 36 ? 14.257 51.729 -13.590 1.00 9.69 143 LYS B C 1
ATOM 2157 O O . LYS B 1 36 ? 14.616 50.718 -14.190 1.00 10.05 143 LYS B O 1
ATOM 2163 N N . ILE B 1 37 ? 14.286 51.823 -12.268 1.00 9.08 144 ILE B N 1
ATOM 2164 C CA . ILE B 1 37 ? 14.697 50.707 -11.429 1.00 8.44 144 ILE B CA 1
ATOM 2165 C C . ILE B 1 37 ? 13.451 50.054 -10.855 1.00 7.81 144 ILE B C 1
ATOM 2166 O O . ILE B 1 37 ? 12.408 50.705 -10.723 1.00 7.74 144 ILE B O 1
ATOM 2171 N N . ALA B 1 38 ? 13.527 48.764 -10.555 1.00 7.02 145 ALA B N 1
ATOM 2172 C CA . ALA B 1 38 ? 12.382 48.073 -9.975 1.00 6.72 145 ALA B CA 1
ATOM 2173 C C . ALA B 1 38 ? 12.750 47.122 -8.844 1.00 6.24 145 ALA B C 1
ATOM 2174 O O . ALA B 1 38 ? 13.817 46.516 -8.836 1.00 6.26 145 ALA B O 1
ATOM 2176 N N . TYR B 1 39 ? 11.857 47.038 -7.869 1.00 5.71 146 TYR B N 1
ATOM 2177 C CA . TYR B 1 39 ? 11.886 45.960 -6.918 1.00 5.30 146 TYR B CA 1
ATOM 2178 C C . TYR B 1 39 ? 10.886 44.947 -7.460 1.00 5.28 146 TYR B C 1
ATOM 2179 O O . TYR B 1 39 ? 9.759 45.319 -7.797 1.00 5.48 146 TYR B O 1
ATOM 2188 N N . VAL B 1 40 ? 11.287 43.688 -7.545 1.00 5.19 147 VAL B N 1
ATOM 2189 C CA . VAL B 1 40 ? 10.414 42.629 -8.033 1.00 5.37 147 VAL B CA 1
ATOM 2190 C C . VAL B 1 40 ? 10.094 41.666 -6.898 1.00 5.32 147 VAL B C 1
ATOM 2191 O O . VAL B 1 40 ? 10.999 41.132 -6.260 1.00 5.57 147 VAL B O 1
ATOM 2195 N N . TYR B 1 41 ? 8.807 41.444 -6.644 1.00 5.44 148 TYR B N 1
ATOM 2196 C CA . TYR B 1 41 ? 8.391 40.548 -5.562 1.00 5.10 148 TYR B CA 1
ATOM 2197 C C . TYR B 1 41 ? 8.828 39.113 -5.888 1.00 4.61 148 TYR B C 1
ATOM 2198 O O . TYR B 1 41 ? 9.277 38.835 -6.997 1.00 4.80 148 TYR B O 1
ATOM 2207 N N . PRO B 1 42 ? 8.744 38.209 -4.924 1.00 4.61 149 PRO B N 1
ATOM 2208 C CA . PRO B 1 42 ? 9.191 36.826 -5.128 1.00 4.16 149 PRO B CA 1
ATOM 2209 C C . PRO B 1 42 ? 8.446 36.035 -6.190 1.00 4.11 149 PRO B C 1
ATOM 2210 O O . PRO B 1 42 ? 8.905 34.951 -6.536 1.00 3.62 149 PRO B O 1
ATOM 2214 N N . ASP B 1 43 ? 7.324 36.545 -6.690 1.00 4.21 150 ASP B N 1
ATOM 2215 C CA . ASP B 1 43 ? 6.618 35.857 -7.760 1.00 4.50 150 ASP B CA 1
ATOM 2216 C C . ASP B 1 43 ? 7.277 36.123 -9.124 1.00 5.16 150 ASP B C 1
ATOM 2217 O O . ASP B 1 43 ? 6.852 35.563 -10.133 1.00 4.82 150 ASP B O 1
ATOM 2222 N N . GLU B 1 44 ? 8.317 36.960 -9.144 1.00 6.07 151 GLU B N 1
ATOM 2223 C CA . GLU B 1 44 ? 9.038 37.307 -10.373 1.00 7.15 151 GLU B CA 1
ATOM 2224 C C . GLU B 1 44 ? 8.121 37.960 -11.404 1.00 7.47 151 GLU B C 1
ATOM 2225 O O . GLU B 1 44 ? 8.411 37.938 -12.594 1.00 7.84 151 GLU B O 1
ATOM 2231 N N . ARG B 1 45 ? 7.018 38.535 -10.937 1.00 7.65 152 ARG B N 1
ATOM 2232 C CA . ARG B 1 45 ? 6.043 39.166 -11.812 1.00 8.26 152 ARG B CA 1
ATOM 2233 C C . ARG B 1 45 ? 5.605 40.539 -11.299 1.00 7.64 152 ARG B C 1
ATOM 2234 O O . ARG B 1 45 ? 5.601 41.527 -12.051 1.00 7.93 152 ARG B O 1
ATOM 2242 N N . THR B 1 46 ? 5.200 40.590 -10.033 1.00 6.81 153 THR B N 1
ATOM 2243 C CA . THR B 1 46 ? 4.734 41.823 -9.425 1.00 6.23 153 THR B CA 1
ATOM 2244 C C . THR B 1 46 ? 5.923 42.683 -9.072 1.00 6.01 153 THR B C 1
ATOM 2245 O O . THR B 1 46 ? 6.890 42.196 -8.472 1.00 5.71 153 THR B O 1
ATOM 2249 N N . ALA B 1 47 ? 5.859 43.959 -9.437 1.00 5.76 154 ALA B N 1
ATOM 2250 C CA . ALA B 1 47 ? 6.985 44.863 -9.207 1.00 5.85 154 ALA B CA 1
ATOM 2251 C C . ALA B 1 47 ? 6.585 46.265 -8.755 1.00 5.84 154 ALA B C 1
ATOM 2252 O O . ALA B 1 47 ? 5.450 46.700 -8.922 1.00 6.38 154 ALA B O 1
ATOM 2254 N N . LEU B 1 48 ? 7.544 46.964 -8.179 1.00 5.88 155 LEU B N 1
ATOM 2255 C CA . LEU B 1 48 ? 7.391 48.368 -7.826 1.00 5.91 155 LEU B CA 1
ATOM 2256 C C . LEU B 1 48 ? 8.472 49.056 -8.639 1.00 5.68 155 LEU B C 1
ATOM 2257 O O . LEU B 1 48 ? 9.670 48.942 -8.330 1.00 5.79 155 LEU B O 1
ATOM 2262 N N . TYR B 1 49 ? 8.043 49.748 -9.687 1.00 5.66 156 TYR B N 1
ATOM 2263 C CA . TYR B 1 49 ? 8.934 50.336 -10.671 1.00 5.67 156 TYR B CA 1
ATOM 2264 C C . TYR B 1 49 ? 9.015 51.848 -10.540 1.00 5.34 156 TYR B C 1
ATOM 2265 O O . TYR B 1 49 ? 7.993 52.509 -10.366 1.00 5.68 156 TYR B O 1
ATOM 2274 N N . GLY B 1 50 ? 10.221 52.403 -10.640 1.00 4.72 157 GLY B N 1
ATOM 2275 C CA . GLY B 1 50 ? 10.380 53.847 -10.606 1.00 4.87 157 GLY B CA 1
ATOM 2276 C C . GLY B 1 50 ? 11.730 54.377 -10.181 1.00 5.43 157 GLY B C 1
ATOM 2277 O O . GLY B 1 50 ? 12.785 53.872 -10.580 1.00 5.47 157 GLY B O 1
ATOM 2278 N N . LYS B 1 51 ? 11.681 55.408 -9.341 1.00 5.58 158 LYS B N 1
ATOM 2279 C CA . LYS B 1 51 ? 12.869 56.093 -8.881 1.00 5.70 158 LYS B CA 1
ATOM 2280 C C . LYS B 1 51 ? 13.454 55.434 -7.642 1.00 5.65 158 LYS B C 1
ATOM 2281 O O . LYS B 1 51 ? 12.774 55.291 -6.627 1.00 5.51 158 LYS B O 1
ATOM 2287 N N . PHE B 1 52 ? 14.718 55.038 -7.745 1.00 5.68 159 PHE B N 1
ATOM 2288 C CA . PHE B 1 52 ? 15.454 54.443 -6.635 1.00 5.80 159 PHE B CA 1
ATOM 2289 C C . PHE B 1 52 ? 16.768 55.199 -6.513 1.00 5.95 159 PHE B C 1
ATOM 2290 O O . PHE B 1 52 ? 17.279 55.725 -7.502 1.00 5.81 159 PHE B O 1
ATOM 2298 N N . ILE B 1 53 ? 17.310 55.264 -5.302 1.00 6.53 160 ILE B N 1
ATOM 2299 C CA . ILE B 1 53 ? 18.616 55.870 -5.079 1.00 6.79 160 ILE B CA 1
ATOM 2300 C C . ILE B 1 53 ? 19.428 54.883 -4.239 1.00 7.14 160 ILE B C 1
ATOM 2301 O O . ILE B 1 53 ? 19.042 54.581 -3.113 1.00 6.98 160 ILE B O 1
ATOM 2306 N N . ASP B 1 54 ? 20.536 54.382 -4.787 1.00 7.59 161 ASP B N 1
ATOM 2307 C CA . ASP B 1 54 ? 21.378 53.393 -4.104 1.00 8.09 161 ASP B CA 1
ATOM 2308 C C . ASP B 1 54 ? 20.528 52.239 -3.563 1.00 7.90 161 ASP B C 1
ATOM 2309 O O . ASP B 1 54 ? 20.677 51.826 -2.420 1.00 8.16 161 ASP B O 1
ATOM 2314 N N . GLY B 1 55 ? 19.623 51.726 -4.392 1.00 7.60 162 GLY B N 1
ATOM 2315 C CA . GLY B 1 55 ? 18.787 50.598 -4.011 1.00 7.44 162 GLY B CA 1
ATOM 2316 C C . GLY B 1 55 ? 17.603 50.916 -3.119 1.00 7.06 162 GLY B C 1
ATOM 2317 O O . GLY B 1 55 ? 16.851 50.015 -2.771 1.00 7.10 162 GLY B O 1
ATOM 2318 N N . GLU B 1 56 ? 17.437 52.182 -2.749 1.00 6.90 163 GLU B N 1
ATOM 2319 C CA . GLU B 1 56 ? 16.332 52.605 -1.897 1.00 6.85 163 GLU B CA 1
ATOM 2320 C C . GLU B 1 56 ? 15.197 53.174 -2.756 1.00 6.34 163 GLU B C 1
ATOM 2321 O O . GLU B 1 56 ? 15.424 54.036 -3.615 1.00 5.72 163 GLU B O 1
ATOM 2327 N N . MET B 1 57 ? 13.984 52.679 -2.519 1.00 5.69 164 MET B N 1
ATOM 2328 C CA . MET B 1 57 ? 12.802 53.098 -3.263 1.00 5.68 164 MET B CA 1
ATOM 2329 C C . MET B 1 57 ? 12.360 54.501 -2.838 1.00 5.24 164 MET B C 1
ATOM 2330 O O . MET B 1 57 ? 11.999 54.730 -1.684 1.00 5.27 164 MET B O 1
ATOM 2335 N N . ILE B 1 58 ? 12.409 55.432 -3.784 1.00 4.66 165 ILE B N 1
ATOM 2336 C CA . ILE B 1 58 ? 11.984 56.802 -3.565 1.00 4.69 165 ILE B CA 1
ATOM 2337 C C . ILE B 1 58 ? 10.545 56.954 -4.072 1.00 4.66 165 ILE B C 1
ATOM 2338 O O . ILE B 1 58 ? 9.695 57.562 -3.419 1.00 4.41 165 ILE B O 1
ATOM 2343 N N . GLU B 1 59 ? 10.286 56.392 -5.243 1.00 4.93 166 GLU B N 1
ATOM 2344 C CA . GLU B 1 59 ? 8.942 56.418 -5.817 1.00 5.20 166 GLU B CA 1
ATOM 2345 C C . GLU B 1 59 ? 8.711 55.184 -6.683 1.00 5.14 166 GLU B C 1
ATOM 2346 O O . GLU B 1 59 ? 9.127 55.149 -7.844 1.00 5.35 166 GLU B O 1
ATOM 2352 N N . GLY B 1 60 ? 8.034 54.188 -6.117 1.00 4.67 167 GLY B N 1
ATOM 2353 C CA . GLY B 1 60 ? 7.716 52.967 -6.826 1.00 4.55 167 GLY B CA 1
ATOM 2354 C C . GLY B 1 60 ? 6.244 52.946 -7.240 1.00 4.38 167 GLY B C 1
ATOM 2355 O O . GLY B 1 60 ? 5.372 53.339 -6.462 1.00 3.75 167 GLY B O 1
ATOM 2356 N N . LYS B 1 61 ? 5.978 52.515 -8.472 1.00 4.37 168 LYS B N 1
ATOM 2357 C CA . LYS B 1 61 ? 4.607 52.377 -8.979 1.00 4.54 168 LYS B CA 1
ATOM 2358 C C . LYS B 1 61 ? 4.329 50.896 -9.287 1.00 4.48 168 LYS B C 1
ATOM 2359 O O . LYS B 1 61 ? 5.193 50.192 -9.813 1.00 4.91 168 LYS B O 1
ATOM 2365 N N . LEU B 1 62 ? 3.143 50.416 -8.932 1.00 4.46 169 LEU B N 1
ATOM 2366 C CA . LEU B 1 62 ? 2.796 49.022 -9.160 1.00 4.79 169 LEU B CA 1
ATOM 2367 C C . LEU B 1 62 ? 2.931 48.679 -10.646 1.00 4.93 169 LEU B C 1
ATOM 2368 O O . LEU B 1 62 ? 2.434 49.402 -11.507 1.00 4.99 169 LEU B O 1
ATOM 2373 N N . ALA B 1 63 ? 3.591 47.564 -10.936 1.00 5.19 170 ALA B N 1
ATOM 2374 C CA . ALA B 1 63 ? 3.840 47.154 -12.314 1.00 5.39 170 ALA B CA 1
ATOM 2375 C C . ALA B 1 63 ? 3.922 45.637 -12.436 1.00 5.46 170 ALA B C 1
ATOM 2376 O O . ALA B 1 63 ? 3.968 44.917 -11.431 1.00 5.68 170 ALA B O 1
ATOM 2378 N N . THR B 1 64 ? 3.972 45.164 -13.675 1.00 5.30 171 THR B N 1
ATOM 2379 C CA . THR B 1 64 ? 4.121 43.747 -13.971 1.00 5.44 171 THR B CA 1
ATOM 2380 C C . THR B 1 64 ? 5.247 43.580 -14.969 1.00 5.49 171 THR B C 1
ATOM 2381 O O . THR B 1 64 ? 5.337 44.334 -15.949 1.00 5.20 171 THR B O 1
ATOM 2385 N N . LEU B 1 65 ? 6.072 42.571 -14.735 1.00 5.87 172 LEU B N 1
ATOM 2386 C CA . LEU B 1 65 ? 7.165 42.221 -15.621 1.00 6.33 172 LEU B CA 1
ATOM 2387 C C . LEU B 1 65 ? 6.560 41.426 -16.764 1.00 6.72 172 LEU B C 1
ATOM 2388 O O . LEU B 1 65 ? 6.078 40.317 -16.563 1.00 6.98 172 LEU B O 1
ATOM 2393 N N . MET B 1 66 ? 6.574 41.998 -17.960 1.00 7.38 173 MET B N 1
ATOM 2394 C CA . MET B 1 66 ? 5.925 41.379 -19.121 1.00 8.00 173 MET B CA 1
ATOM 2395 C C . MET B 1 66 ? 6.828 40.396 -19.854 1.00 8.28 173 MET B C 1
ATOM 2396 O O . MET B 1 66 ? 6.360 39.362 -20.350 1.00 8.32 173 MET B O 1
ATOM 2401 N N . SER B 1 67 ? 8.111 40.743 -19.951 1.00 7.93 174 SER B N 1
ATOM 2402 C CA . SER B 1 67 ? 9.081 39.954 -20.691 1.00 8.17 174 SER B CA 1
ATOM 2403 C C . SER B 1 67 ? 10.490 40.454 -20.379 1.00 8.46 174 SER B C 1
ATOM 2404 O O . SER B 1 67 ? 10.657 41.473 -19.711 1.00 7.88 174 SER B O 1
ATOM 2407 N N . THR B 1 68 ? 11.486 39.750 -20.907 1.00 8.81 175 THR B N 1
ATOM 2408 C CA . THR B 1 68 ? 12.886 40.110 -20.713 1.00 9.44 175 THR B CA 1
ATOM 2409 C C . THR B 1 68 ? 13.661 39.886 -21.998 1.00 9.56 175 THR B C 1
ATOM 2410 O O . THR B 1 68 ? 13.403 38.925 -22.723 1.00 9.67 175 THR B O 1
ATOM 2414 N N . GLU B 1 69 ? 14.617 40.770 -22.268 1.00 9.82 176 GLU B N 1
ATOM 2415 C CA . GLU B 1 69 ? 15.428 40.693 -23.475 1.00 10.34 176 GLU B CA 1
ATOM 2416 C C . GLU B 1 69 ? 16.893 40.841 -23.155 1.00 10.19 176 GLU B C 1
ATOM 2417 O O . GLU B 1 69 ? 17.333 41.932 -22.810 1.00 10.13 176 GLU B O 1
ATOM 2423 N N . GLU B 1 70 ? 17.645 39.749 -23.280 1.00 10.17 177 GLU B N 1
ATOM 2424 C CA . GLU B 1 70 ? 19.071 39.758 -22.976 1.00 10.17 177 GLU B CA 1
ATOM 2425 C C . GLU B 1 70 ? 19.297 40.372 -21.593 1.00 9.98 177 GLU B C 1
ATOM 2426 O O . GLU B 1 70 ? 20.211 41.170 -21.390 1.00 10.37 177 GLU B O 1
ATOM 2432 N N . GLY B 1 71 ? 18.448 39.995 -20.641 1.00 9.75 178 GLY B N 1
ATOM 2433 C CA . GLY B 1 71 ? 18.556 40.493 -19.276 1.00 9.46 178 GLY B CA 1
ATOM 2434 C C . GLY B 1 71 ? 17.771 41.776 -19.036 1.00 9.34 178 GLY B C 1
ATOM 2435 O O . GLY B 1 71 ? 17.494 42.132 -17.901 1.00 8.64 178 GLY B O 1
ATOM 2436 N N . ARG B 1 72 ? 17.386 42.463 -20.107 1.00 9.52 179 ARG B N 1
ATOM 2437 C CA . ARG B 1 72 ? 16.683 43.740 -19.996 1.00 10.09 179 ARG B CA 1
ATOM 2438 C C . ARG B 1 72 ? 15.167 43.554 -19.905 1.00 9.82 179 ARG B C 1
ATOM 2439 O O . ARG B 1 72 ? 14.502 43.254 -20.892 1.00 9.66 179 ARG B O 1
ATOM 2447 N N . PRO B 1 73 ? 14.635 43.744 -18.706 1.00 9.66 180 PRO B N 1
ATOM 2448 C CA . PRO B 1 73 ? 13.208 43.648 -18.405 1.00 9.48 180 PRO B CA 1
ATOM 2449 C C . PRO B 1 73 ? 12.360 44.751 -19.032 1.00 9.57 180 PRO B C 1
ATOM 2450 O O . PRO B 1 73 ? 12.855 45.829 -19.368 1.00 9.13 180 PRO B O 1
ATOM 2454 N N . HIS B 1 74 ? 11.074 44.448 -19.185 1.00 9.17 181 HIS B N 1
ATOM 2455 C CA . HIS B 1 74 ? 10.100 45.392 -19.688 1.00 9.05 181 HIS B CA 1
ATOM 2456 C C . HIS B 1 74 ? 8.876 45.322 -18.803 1.00 8.32 181 HIS B C 1
ATOM 2457 O O . HIS B 1 74 ? 8.184 44.312 -18.780 1.00 8.40 181 HIS B O 1
ATOM 2464 N N . PHE B 1 75 ? 8.624 46.395 -18.069 1.00 8.18 182 PHE B N 1
ATOM 2465 C CA . PHE B 1 75 ? 7.503 46.456 -17.144 1.00 8.54 182 PHE B CA 1
ATOM 2466 C C . PHE B 1 75 ? 6.354 47.250 -17.729 1.00 8.64 182 PHE B C 1
ATOM 2467 O O . PHE B 1 75 ? 6.569 48.165 -18.515 1.00 8.56 182 PHE B O 1
ATOM 2475 N N . GLU B 1 76 ? 5.146 46.892 -17.304 1.00 8.96 183 GLU B N 1
ATOM 2476 C CA . GLU B 1 76 ? 3.931 47.603 -17.641 1.00 9.58 183 GLU B CA 1
ATOM 2477 C C . GLU B 1 76 ? 3.253 48.028 -16.343 1.00 9.52 183 GLU B C 1
ATOM 2478 O O . GLU B 1 76 ? 2.924 47.190 -15.505 1.00 8.96 183 GLU B O 1
ATOM 2484 N N . LEU B 1 77 ? 3.046 49.332 -16.192 1.00 9.83 184 LEU B N 1
ATOM 2485 C CA . LEU B 1 77 ? 2.425 49.889 -14.996 1.00 10.11 184 LEU B CA 1
ATOM 2486 C C . LEU B 1 77 ? 0.952 49.524 -14.874 1.00 9.95 184 LEU B C 1
ATOM 2487 O O . LEU B 1 77 ? 0.195 49.534 -15.867 1.00 9.58 184 LEU B O 1
ATOM 2492 N N . MET B 1 78 ? 0.548 49.202 -13.649 1.00 9.70 185 MET B N 1
ATOM 2493 C CA . MET B 1 78 ? -0.846 48.928 -13.345 1.00 10.47 185 MET B CA 1
ATOM 2494 C C . MET B 1 78 ? -1.575 50.273 -13.208 1.00 10.07 185 MET B C 1
ATOM 2495 O O . MET B 1 78 ? -0.991 51.275 -12.830 1.00 9.78 185 MET B O 1
ATOM 2500 N N . PRO B 1 79 ? -2.852 50.306 -13.525 1.00 10.33 186 PRO B N 1
ATOM 2501 C CA . PRO B 1 79 ? -3.620 51.547 -13.429 1.00 10.17 186 PRO B CA 1
ATOM 2502 C C . PRO B 1 79 ? -3.606 52.103 -12.016 1.00 9.95 186 PRO B C 1
ATOM 2503 O O . PRO B 1 79 ? -3.211 51.392 -11.081 1.00 10.99 186 PRO B O 1
ATOM 2507 N N . GLY B 1 80 ? -3.986 53.365 -11.857 1.00 9.22 187 GLY B N 1
ATOM 2508 C CA . GLY B 1 80 ? -4.012 53.985 -10.542 1.00 8.79 187 GLY B CA 1
ATOM 2509 C C . GLY B 1 80 ? -2.876 54.968 -10.288 1.00 8.04 187 GLY B C 1
ATOM 2510 O O . GLY B 1 80 ? -1.878 55.012 -11.013 1.00 7.32 187 GLY B O 1
ATOM 2511 N N . ASN B 1 81 ? -3.050 55.761 -9.240 1.00 7.42 188 ASN B N 1
ATOM 2512 C CA . ASN B 1 81 ? -2.110 56.818 -8.892 1.00 7.27 188 ASN B CA 1
ATOM 2513 C C . ASN B 1 81 ? -1.323 56.523 -7.632 1.00 6.69 188 ASN B C 1
ATOM 2514 O O . ASN B 1 81 ? -0.599 57.387 -7.133 1.00 6.71 188 ASN B O 1
ATOM 2519 N N . SER B 1 82 ? -1.454 55.306 -7.119 1.00 6.09 189 SER B N 1
ATOM 2520 C CA . SER B 1 82 ? -0.744 54.931 -5.899 1.00 5.71 189 SER B CA 1
ATOM 2521 C C . SER B 1 82 ? 0.770 54.849 -6.107 1.00 5.09 189 SER B C 1
ATOM 2522 O O . SER B 1 82 ? 1.249 54.419 -7.154 1.00 4.53 189 SER B O 1
ATOM 2525 N N . VAL B 1 83 ? 1.522 55.277 -5.098 1.00 4.78 190 VAL B N 1
ATOM 2526 C CA . VAL B 1 83 ? 2.976 55.190 -5.139 1.00 4.42 190 VAL B CA 1
ATOM 2527 C C . VAL B 1 83 ? 3.436 54.606 -3.816 1.00 4.28 190 VAL B C 1
ATOM 2528 O O . VAL B 1 83 ? 2.723 54.691 -2.811 1.00 4.45 190 VAL B O 1
ATOM 2532 N N . TYR B 1 84 ? 4.636 54.039 -3.815 1.00 4.08 191 TYR B N 1
ATOM 2533 C CA . TYR B 1 84 ? 5.207 53.431 -2.614 1.00 3.66 191 TYR B CA 1
ATOM 2534 C C . TYR B 1 84 ? 6.638 53.923 -2.430 1.00 3.82 191 TYR B C 1
ATOM 2535 O O . TYR B 1 84 ? 7.352 54.152 -3.400 1.00 4.29 191 TYR B O 1
ATOM 2544 N N . HIS B 1 85 ? 7.062 54.080 -1.182 1.00 3.72 192 HIS B N 1
ATOM 2545 C CA . HIS B 1 85 ? 8.429 54.497 -0.907 1.00 3.68 192 HIS B CA 1
ATOM 2546 C C . HIS B 1 85 ? 8.969 53.789 0.329 1.00 3.47 192 HIS B C 1
ATOM 2547 O O . HIS B 1 85 ? 8.208 53.227 1.123 1.00 3.14 192 HIS B O 1
ATOM 2554 N N . PHE B 1 86 ? 10.292 53.785 0.450 1.00 2.79 193 PHE B N 1
ATOM 2555 C CA . PHE B 1 86 ? 10.950 53.229 1.622 1.00 3.15 193 PHE B CA 1
ATOM 2556 C C . PHE B 1 86 ? 10.417 54.010 2.815 1.00 3.22 193 PHE B C 1
ATOM 2557 O O . PHE B 1 86 ? 10.514 55.240 2.847 1.00 3.43 193 PHE B O 1
ATOM 2565 N N . ASP B 1 87 ? 9.881 53.297 3.800 1.00 3.02 194 ASP B N 1
ATOM 2566 C CA . ASP B 1 87 ? 9.187 53.927 4.912 1.00 3.13 194 ASP B CA 1
ATOM 2567 C C . ASP B 1 87 ? 9.340 53.061 6.153 1.00 3.11 194 ASP B C 1
ATOM 2568 O O . ASP B 1 87 ? 8.368 52.565 6.707 1.00 2.86 194 ASP B O 1
ATOM 2573 N N . LYS B 1 88 ? 10.581 52.861 6.568 1.00 3.72 195 LYS B N 1
ATOM 2574 C CA . LYS B 1 88 ? 10.866 52.041 7.732 1.00 4.10 195 LYS B CA 1
ATOM 2575 C C . LYS B 1 88 ? 10.143 52.566 8.968 1.00 4.32 195 LYS B C 1
ATOM 2576 O O . LYS B 1 88 ? 10.111 53.766 9.223 1.00 4.84 195 LYS B O 1
ATOM 2582 N N . SER B 1 89 ? 9.579 51.661 9.751 1.00 4.13 196 SER B N 1
ATOM 2583 C CA . SER B 1 89 ? 8.882 52.054 10.962 1.00 4.28 196 SER B CA 1
ATOM 2584 C C . SER B 1 89 ? 9.868 52.522 12.037 1.00 4.26 196 SER B C 1
ATOM 2585 O O . SER B 1 89 ? 11.070 52.261 11.935 1.00 3.62 196 SER B O 1
ATOM 2588 N N . THR B 1 90 ? 9.348 53.233 13.038 1.00 4.40 197 THR B N 1
ATOM 2589 C CA . THR B 1 90 ? 10.119 53.629 14.205 1.00 5.03 197 THR B CA 1
ATOM 2590 C C . THR B 1 90 ? 9.497 52.913 15.413 1.00 4.99 197 THR B C 1
ATOM 2591 O O . THR B 1 90 ? 8.680 52.018 15.254 1.00 4.27 197 THR B O 1
ATOM 2595 N N . SER B 1 91 ? 9.886 53.288 16.627 1.00 5.28 198 SER B N 1
ATOM 2596 C CA . SER B 1 91 ? 9.289 52.656 17.801 1.00 5.60 198 SER B CA 1
ATOM 2597 C C . SER B 1 91 ? 7.825 53.100 17.995 1.00 6.08 198 SER B C 1
ATOM 2598 O O . SER B 1 91 ? 7.062 52.420 18.679 1.00 6.46 198 SER B O 1
ATOM 2601 N N . SER B 1 92 ? 7.438 54.223 17.390 1.00 6.10 199 SER B N 1
ATOM 2602 C CA . SER B 1 92 ? 6.098 54.790 17.585 1.00 6.77 199 SER B CA 1
ATOM 2603 C C . SER B 1 92 ? 5.288 54.949 16.286 1.00 6.55 199 SER B C 1
ATOM 2604 O O . SER B 1 92 ? 4.059 55.066 16.315 1.00 7.07 199 SER B O 1
ATOM 2607 N N . CYS B 1 93 ? 5.973 54.960 15.151 1.00 6.17 200 CYS B N 1
ATOM 2608 C CA . CYS B 1 93 ? 5.302 55.114 13.867 1.00 5.94 200 CYS B CA 1
ATOM 2609 C C . CYS B 1 93 ? 5.376 53.815 13.072 1.00 5.42 200 CYS B C 1
ATOM 2610 O O . CYS B 1 93 ? 6.453 53.428 12.620 1.00 5.15 200 CYS B O 1
ATOM 2613 N N . ILE B 1 94 ? 4.235 53.144 12.912 1.00 5.11 201 ILE B N 1
ATOM 2614 C CA . ILE B 1 94 ? 4.188 51.878 12.186 1.00 4.91 201 ILE B CA 1
ATOM 2615 C C . ILE B 1 94 ? 4.323 52.084 10.680 1.00 4.63 201 ILE B C 1
ATOM 2616 O O . ILE B 1 94 ? 4.869 51.236 9.982 1.00 4.08 201 ILE B O 1
ATOM 2621 N N . SER B 1 95 ? 3.840 53.223 10.192 1.00 4.76 202 SER B N 1
ATOM 2622 C CA . SER B 1 95 ? 3.868 53.519 8.765 1.00 4.49 202 SER B CA 1
ATOM 2623 C C . SER B 1 95 ? 3.384 54.944 8.520 1.00 4.67 202 SER B C 1
ATOM 2624 O O . SER B 1 95 ? 2.599 55.473 9.302 1.00 4.85 202 SER B O 1
ATOM 2627 N N . THR B 1 96 ? 3.856 55.569 7.444 1.00 4.84 203 THR B N 1
ATOM 2628 C CA . THR B 1 96 ? 3.372 56.893 7.061 1.00 5.29 203 THR B CA 1
ATOM 2629 C C . THR B 1 96 ? 2.029 56.755 6.354 1.00 5.17 203 THR B C 1
ATOM 2630 O O . THR B 1 96 ? 1.219 57.680 6.355 1.00 5.35 203 THR B O 1
ATOM 2634 N N . ASN B 1 97 ? 1.815 55.605 5.723 1.00 4.69 204 ASN B N 1
ATOM 2635 C CA . ASN B 1 97 ? 0.572 55.325 5.012 1.00 4.31 204 ASN B CA 1
ATOM 2636 C C . ASN B 1 97 ? -0.051 54.044 5.554 1.00 3.45 204 ASN B C 1
ATOM 2637 O O . ASN B 1 97 ? -0.139 53.043 4.849 1.00 3.29 204 ASN B O 1
ATOM 2642 N N . ALA B 1 98 ? -0.487 54.087 6.810 1.00 2.52 205 ALA B N 1
ATOM 2643 C CA . ALA B 1 98 ? -1.038 52.916 7.488 1.00 2.28 205 ALA B CA 1
ATOM 2644 C C . ALA B 1 98 ? -2.186 52.245 6.728 1.00 2.44 205 ALA B C 1
ATOM 2645 O O . ALA B 1 98 ? -2.343 51.033 6.812 1.00 2.36 205 ALA B O 1
ATOM 2647 N N . LEU B 1 99 ? -2.968 53.023 5.984 1.00 2.61 206 LEU B N 1
ATOM 2648 C CA . LEU B 1 99 ? -4.140 52.484 5.293 1.00 3.26 206 LEU B CA 1
ATOM 2649 C C . LEU B 1 99 ? -3.897 52.091 3.836 1.00 3.09 206 LEU B C 1
ATOM 2650 O O . LEU B 1 99 ? -4.836 51.675 3.152 1.00 2.82 206 LEU B O 1
ATOM 2655 N N . LEU B 1 100 ? -2.651 52.221 3.382 1.00 2.96 207 LEU B N 1
ATOM 2656 C CA . LEU B 1 100 ? -2.245 51.837 2.031 1.00 2.96 207 LEU B CA 1
ATOM 2657 C C . LEU B 1 100 ? -1.718 50.407 2.039 1.00 3.11 207 LEU B C 1
ATOM 2658 O O . LEU B 1 100 ? -0.609 50.149 2.525 1.00 3.33 207 LEU B O 1
ATOM 2663 N N . PRO B 1 101 ? -2.497 49.470 1.514 1.00 3.51 208 PRO B N 1
ATOM 2664 C CA . PRO B 1 101 ? -2.098 48.064 1.517 1.00 3.60 208 PRO B CA 1
ATOM 2665 C C . PRO B 1 101 ? -0.920 47.747 0.612 1.00 3.27 208 PRO B C 1
ATOM 2666 O O . PRO B 1 101 ? -0.545 48.535 -0.247 1.00 3.25 208 PRO B O 1
ATOM 2670 N N . ASP B 1 102 ? -0.322 46.587 0.855 1.00 3.07 209 ASP B N 1
ATOM 2671 C CA . ASP B 1 102 ? 0.703 46.056 -0.012 1.00 2.94 209 ASP B CA 1
ATOM 2672 C C . ASP B 1 102 ? 0.013 45.298 -1.165 1.00 2.62 209 ASP B C 1
ATOM 2673 O O . ASP B 1 102 ? -0.820 44.435 -0.932 1.00 2.48 209 ASP B O 1
ATOM 2678 N N . PRO B 1 103 ? 0.402 45.587 -2.399 1.00 2.91 210 PRO B N 1
ATOM 2679 C CA . PRO B 1 103 ? -0.255 45.024 -3.583 1.00 2.97 210 PRO B CA 1
ATOM 2680 C C . PRO B 1 103 ? -0.007 43.536 -3.802 1.00 3.15 210 PRO B C 1
ATOM 2681 O O . PRO B 1 103 ? -0.878 42.868 -4.375 1.00 2.77 210 PRO B O 1
ATOM 2685 N N . TYR B 1 104 ? 1.165 43.049 -3.401 1.00 2.86 211 TYR B N 1
ATOM 2686 C CA . TYR B 1 104 ? 1.500 41.631 -3.491 1.00 3.24 211 TYR B CA 1
ATOM 2687 C C . TYR B 1 104 ? 0.597 40.864 -2.514 1.00 3.34 211 TYR B C 1
ATOM 2688 O O . TYR B 1 104 ? 0.067 39.794 -2.838 1.00 3.05 211 TYR B O 1
ATOM 2697 N N . GLU B 1 105 ? 0.388 41.442 -1.333 1.00 3.47 212 GLU B N 1
ATOM 2698 C CA . GLU B 1 105 ? -0.501 40.867 -0.331 1.00 3.95 212 GLU B CA 1
ATOM 2699 C C . GLU B 1 105 ? -1.947 40.906 -0.820 1.00 4.25 212 GLU B C 1
ATOM 2700 O O . GLU B 1 105 ? -2.711 39.967 -0.614 1.00 3.68 212 GLU B O 1
ATOM 2706 N N . SER B 1 106 ? -2.311 42.005 -1.465 1.00 5.03 213 SER B N 1
ATOM 2707 C CA . SER B 1 106 ? -3.681 42.198 -1.961 1.00 5.94 213 SER B CA 1
ATOM 2708 C C . SER B 1 106 ? -4.141 41.086 -2.914 1.00 6.53 213 SER B C 1
ATOM 2709 O O . SER B 1 106 ? -5.340 40.813 -3.028 1.00 6.37 213 SER B O 1
ATOM 2712 N N . GLU B 1 107 ? -3.201 40.442 -3.595 1.00 7.09 214 GLU B N 1
ATOM 2713 C CA . GLU B 1 107 ? -3.552 39.366 -4.519 1.00 8.16 214 GLU B CA 1
ATOM 2714 C C . GLU B 1 107 ? -3.467 37.986 -3.877 1.00 7.68 214 GLU B C 1
ATOM 2715 O O . GLU B 1 107 ? -3.940 37.018 -4.451 1.00 7.98 214 GLU B O 1
ATOM 2721 N N . ARG B 1 108 ? -2.857 37.886 -2.695 1.00 7.12 215 ARG B N 1
ATOM 2722 C CA . ARG B 1 108 ? -2.620 36.574 -2.088 1.00 6.87 215 ARG B CA 1
ATOM 2723 C C . ARG B 1 108 ? -3.333 36.269 -0.766 1.00 5.88 215 ARG B C 1
ATOM 2724 O O . ARG B 1 108 ? -3.566 35.105 -0.454 1.00 5.21 215 ARG B O 1
ATOM 2735 N N . VAL B 1 109 ? -3.679 37.290 0.011 1.00 5.03 216 VAL B N 1
ATOM 2736 C CA . VAL B 1 109 ? -4.313 37.046 1.308 1.00 4.67 216 VAL B CA 1
ATOM 2737 C C . VAL B 1 109 ? -5.476 37.987 1.603 1.00 4.33 216 VAL B C 1
ATOM 2738 O O . VAL B 1 109 ? -5.571 39.075 1.032 1.00 4.26 216 VAL B O 1
ATOM 2742 N N . TYR B 1 110 ? -6.365 37.546 2.490 1.00 4.05 217 TYR B N 1
ATOM 2743 C CA . TYR B 1 110 ? -7.447 38.391 2.979 1.00 3.83 217 TYR B CA 1
ATOM 2744 C C . TYR B 1 110 ? -7.675 38.094 4.458 1.00 3.97 217 TYR B C 1
ATOM 2745 O O . TYR B 1 110 ? -7.201 37.083 4.973 1.00 3.68 217 TYR B O 1
ATOM 2754 N N . VAL B 1 111 ? -8.369 38.999 5.139 1.00 4.12 218 VAL B N 1
ATOM 2755 C CA . VAL B 1 111 ? -8.656 38.839 6.564 1.00 3.73 218 VAL B CA 1
ATOM 2756 C C . VAL B 1 111 ? -10.145 38.505 6.715 1.00 3.50 218 VAL B C 1
ATOM 2757 O O . VAL B 1 111 ? -11.013 39.142 6.099 1.00 3.19 218 VAL B O 1
ATOM 2761 N N . ALA B 1 112 ? -10.433 37.499 7.530 1.00 3.37 219 ALA B N 1
ATOM 2762 C CA . ALA B 1 112 ? -11.797 37.072 7.793 1.00 3.43 219 ALA B CA 1
ATOM 2763 C C . ALA B 1 112 ? -11.842 36.406 9.151 1.00 3.36 219 ALA B C 1
ATOM 2764 O O . ALA B 1 112 ? -10.802 36.271 9.825 1.00 3.33 219 ALA B O 1
ATOM 2766 N N . GLU B 1 113 ? -13.031 35.995 9.569 1.00 3.42 220 GLU B N 1
ATOM 2767 C CA . GLU B 1 113 ? -13.176 35.304 10.841 1.00 4.04 220 GLU B CA 1
ATOM 2768 C C . GLU B 1 113 ? -12.393 33.998 10.793 1.00 4.17 220 GLU B C 1
ATOM 2769 O O . GLU B 1 113 ? -12.537 33.214 9.843 1.00 4.41 220 GLU B O 1
ATOM 2775 N N . SER B 1 114 ? -11.575 33.761 11.813 1.00 4.13 221 SER B N 1
ATOM 2776 C CA . SER B 1 114 ? -10.784 32.540 11.880 1.00 4.24 221 SER B CA 1
ATOM 2777 C C . SER B 1 114 ? -11.678 31.310 11.958 1.00 4.02 221 SER B C 1
ATOM 2778 O O . SER B 1 114 ? -12.798 31.384 12.458 1.00 3.82 221 SER B O 1
ATOM 2781 N N . LEU B 1 115 ? -11.164 30.185 11.473 1.00 4.16 222 LEU B N 1
ATOM 2782 C CA . LEU B 1 115 ? -11.854 28.908 11.568 1.00 4.70 222 LEU B CA 1
ATOM 2783 C C . LEU B 1 115 ? -11.525 28.263 12.893 1.00 4.26 222 LEU B C 1
ATOM 2784 O O . LEU B 1 115 ? -12.158 27.285 13.288 1.00 3.95 222 LEU B O 1
ATOM 2789 N N . ILE B 1 116 ? -10.507 28.798 13.567 1.00 3.90 223 ILE B N 1
ATOM 2790 C CA . ILE B 1 116 ? -10.124 28.303 14.883 1.00 3.82 223 ILE B CA 1
ATOM 2791 C C . ILE B 1 116 ? -11.115 28.871 15.892 1.00 3.61 223 ILE B C 1
ATOM 2792 O O . ILE B 1 116 ? -11.328 30.080 15.946 1.00 3.54 223 ILE B O 1
ATOM 2797 N N . SER B 1 117 ? -11.731 27.989 16.670 1.00 3.59 224 SER B N 1
ATOM 2798 C CA . SER B 1 117 ? -12.755 28.378 17.638 1.00 3.53 224 SER B CA 1
ATOM 2799 C C . SER B 1 117 ? -12.335 29.544 18.535 1.00 2.86 224 SER B C 1
ATOM 2800 O O . SER B 1 117 ? -11.329 29.447 19.261 1.00 2.25 224 SER B O 1
ATOM 2803 N N . SER B 1 118 ? -13.119 30.626 18.490 1.00 2.21 225 SER B N 1
ATOM 2804 C CA . SER B 1 118 ? -12.911 31.797 19.365 1.00 2.20 225 SER B CA 1
ATOM 2805 C C . SER B 1 118 ? -11.569 32.518 19.189 1.00 2.12 225 SER B C 1
ATOM 2806 O O . SER B 1 118 ? -11.167 33.285 20.064 1.00 2.22 225 SER B O 1
ATOM 2809 N N . ALA B 1 119 ? -10.900 32.287 18.063 1.00 2.16 226 ALA B N 1
ATOM 2810 C CA . ALA B 1 119 ? -9.591 32.850 17.781 1.00 2.31 226 ALA B CA 1
ATOM 2811 C C . ALA B 1 119 ? -9.605 34.258 17.188 1.00 2.64 226 ALA B C 1
ATOM 2812 O O . ALA B 1 119 ? -8.544 34.817 16.937 1.00 3.62 226 ALA B O 1
ATOM 2814 N N . GLY B 1 120 ? -10.777 34.845 16.992 1.00 2.17 227 GLY B N 1
ATOM 2815 C CA . GLY B 1 120 ? -10.870 36.194 16.460 1.00 2.16 227 GLY B CA 1
ATOM 2816 C C . GLY B 1 120 ? -10.802 36.186 14.942 1.00 2.21 227 GLY B C 1
ATOM 2817 O O . GLY B 1 120 ? -11.357 35.299 14.295 1.00 2.43 227 GLY B O 1
ATOM 2818 N N . GLU B 1 121 ? -10.120 37.168 14.372 1.00 2.23 228 GLU B N 1
ATOM 2819 C CA . GLU B 1 121 ? -9.904 37.186 12.930 1.00 2.25 228 GLU B CA 1
ATOM 2820 C C . GLU B 1 121 ? -8.709 36.316 12.601 1.00 2.55 228 GLU B C 1
ATOM 2821 O O . GLU B 1 121 ? -7.926 35.961 13.486 1.00 2.44 228 GLU B O 1
ATOM 2827 N N . GLY B 1 122 ? -8.567 35.998 11.321 1.00 2.61 229 GLY B N 1
ATOM 2828 C CA . GLY B 1 122 ? -7.467 35.194 10.833 1.00 2.84 229 GLY B CA 1
ATOM 2829 C C . GLY B 1 122 ? -7.113 35.636 9.411 1.00 2.93 229 GLY B C 1
ATOM 2830 O O . GLY B 1 122 ? -7.790 36.475 8.812 1.00 3.43 229 GLY B O 1
ATOM 2831 N N . LEU B 1 123 ? -6.056 35.044 8.873 1.00 3.20 230 LEU B N 1
ATOM 2832 C CA . LEU B 1 123 ? -5.508 35.377 7.575 1.00 2.50 230 LEU B CA 1
ATOM 2833 C C . LEU B 1 123 ? -5.752 34.184 6.675 1.00 2.66 230 LEU B C 1
ATOM 2834 O O . LEU B 1 123 ? -5.441 33.054 7.044 1.00 2.70 230 LEU B O 1
ATOM 2839 N N . PHE B 1 124 ? -6.295 34.445 5.490 1.00 2.71 231 PHE B N 1
ATOM 2840 C CA . PHE B 1 124 ? -6.676 33.393 4.547 1.00 2.95 231 PHE B CA 1
ATOM 2841 C C . PHE B 1 124 ? -6.024 33.628 3.192 1.00 3.58 231 PHE B C 1
ATOM 2842 O O . PHE B 1 124 ? -5.801 34.773 2.803 1.00 3.04 231 PHE B O 1
ATOM 2850 N N . SER B 1 125 ? -5.732 32.544 2.472 1.00 4.81 232 SER B N 1
ATOM 2851 C CA . SER B 1 125 ? -5.173 32.635 1.119 1.00 5.47 232 SER B CA 1
ATOM 2852 C C . SER B 1 125 ? -6.258 32.894 0.082 1.00 5.72 232 SER B C 1
ATOM 2853 O O . SER B 1 125 ? -7.327 32.274 0.119 1.00 5.38 232 SER B O 1
ATOM 2857 N N . LYS B 1 126 ? -5.988 33.812 -0.845 1.00 5.99 233 LYS B N 1
ATOM 2858 C CA . LYS B 1 126 ? -6.939 34.105 -1.924 1.00 6.40 233 LYS B CA 1
ATOM 2859 C C . LYS B 1 126 ? -6.836 33.086 -3.038 1.00 6.51 233 LYS B C 1
ATOM 2860 O O . LYS B 1 126 ? -7.801 32.866 -3.773 1.00 6.39 233 LYS B O 1
ATOM 2866 N N . VAL B 1 127 ? -5.662 32.480 -3.182 1.00 6.54 234 VAL B N 1
ATOM 2867 C CA . VAL B 1 127 ? -5.408 31.571 -4.294 1.00 7.08 234 VAL B CA 1
ATOM 2868 C C . VAL B 1 127 ? -4.642 30.331 -3.849 1.00 6.22 234 VAL B C 1
ATOM 2869 O O . VAL B 1 127 ? -4.114 30.285 -2.742 1.00 6.82 234 VAL B O 1
ATOM 2873 N N . ALA B 1 128 ? -4.588 29.327 -4.718 1.00 5.57 235 ALA B N 1
ATOM 2874 C CA . ALA B 1 128 ? -3.826 28.114 -4.459 1.00 5.08 235 ALA B CA 1
ATOM 2875 C C . ALA B 1 128 ? -2.349 28.408 -4.719 1.00 4.73 235 ALA B C 1
ATOM 2876 O O . ALA B 1 128 ? -1.992 29.010 -5.734 1.00 4.39 235 ALA B O 1
ATOM 2878 N N . VAL B 1 129 ? -1.487 28.009 -3.792 1.00 4.61 236 VAL B N 1
ATOM 2879 C CA . VAL B 1 129 ? -0.051 28.206 -3.953 1.00 4.14 236 VAL B CA 1
ATOM 2880 C C . VAL B 1 129 ? 0.667 26.937 -3.547 1.00 3.41 236 VAL B C 1
ATOM 2881 O O . VAL B 1 129 ? 0.112 26.105 -2.834 1.00 2.76 236 VAL B O 1
ATOM 2885 N N . GLY B 1 130 ? 1.898 26.788 -4.016 1.00 3.28 237 GLY B N 1
ATOM 2886 C CA . GLY B 1 130 ? 2.707 25.644 -3.658 1.00 3.27 237 GLY B CA 1
ATOM 2887 C C . GLY B 1 130 ? 3.494 25.973 -2.394 1.00 3.42 237 GLY B C 1
ATOM 2888 O O . GLY B 1 130 ? 3.332 27.038 -1.811 1.00 3.44 237 GLY B O 1
ATOM 2889 N N . PRO B 1 131 ? 4.329 25.045 -1.954 1.00 3.48 238 PRO B N 1
ATOM 2890 C CA . PRO B 1 131 ? 5.190 25.259 -0.793 1.00 3.66 238 PRO B CA 1
ATOM 2891 C C . PRO B 1 131 ? 6.262 26.312 -1.053 1.00 3.75 238 PRO B C 1
ATOM 2892 O O . PRO B 1 131 ? 6.547 26.594 -2.218 1.00 3.55 238 PRO B O 1
ATOM 2896 N N . ASN B 1 132 ? 6.837 26.868 0.018 1.00 4.12 239 ASN B N 1
ATOM 2897 C CA . ASN B 1 132 ? 7.917 27.864 -0.077 1.00 4.55 239 ASN B CA 1
ATOM 2898 C C . ASN B 1 132 ? 7.429 29.203 -0.662 1.00 3.90 239 ASN B C 1
ATOM 2899 O O . ASN B 1 132 ? 8.221 29.975 -1.187 1.00 3.91 239 ASN B O 1
ATOM 2904 N N . THR B 1 133 ? 6.134 29.485 -0.567 1.00 3.11 240 THR B N 1
ATOM 2905 C CA . THR B 1 133 ? 5.585 30.719 -1.136 1.00 2.87 240 THR B CA 1
ATOM 2906 C C . THR B 1 133 ? 5.381 31.830 -0.096 1.00 2.55 240 THR B C 1
ATOM 2907 O O . THR B 1 133 ? 4.652 31.660 0.881 1.00 2.51 240 THR B O 1
ATOM 2911 N N . VAL B 1 134 ? 5.994 32.982 -0.340 1.00 2.34 241 VAL B N 1
ATOM 2912 C CA . VAL B 1 134 ? 5.759 34.157 0.484 1.00 2.25 241 VAL B CA 1
ATOM 2913 C C . VAL B 1 134 ? 4.313 34.606 0.261 1.00 2.47 241 VAL B C 1
ATOM 2914 O O . VAL B 1 134 ? 3.883 34.733 -0.881 1.00 2.38 241 VAL B O 1
ATOM 2918 N N . MET B 1 135 ? 3.573 34.837 1.339 1.00 2.41 242 MET B N 1
ATOM 2919 C CA . MET B 1 135 ? 2.163 35.200 1.257 1.00 2.92 242 MET B CA 1
ATOM 2920 C C . MET B 1 135 ? 1.846 36.541 1.890 1.00 2.71 242 MET B C 1
ATOM 2921 O O . MET B 1 135 ? 1.014 37.285 1.395 1.00 2.73 242 MET B O 1
ATOM 2926 N N . SER B 1 136 ? 2.527 36.859 2.986 1.00 2.50 243 SER B N 1
ATOM 2927 C CA . SER B 1 136 ? 2.182 38.045 3.741 1.00 2.51 243 SER B CA 1
ATOM 2928 C C . SER B 1 136 ? 3.426 38.579 4.457 1.00 2.31 243 SER B C 1
ATOM 2929 O O . SER B 1 136 ? 4.406 37.847 4.652 1.00 2.47 243 SER B O 1
ATOM 2932 N N . PHE B 1 137 ? 3.370 39.857 4.815 1.00 2.24 244 PHE B N 1
ATOM 2933 C CA . PHE B 1 137 ? 4.481 40.556 5.447 1.00 2.30 244 PHE B CA 1
ATOM 2934 C C . PHE B 1 137 ? 4.145 40.924 6.871 1.00 2.55 244 PHE B C 1
ATOM 2935 O O . PHE B 1 137 ? 3.026 41.329 7.180 1.00 3.37 244 PHE B O 1
ATOM 2943 N N . TYR B 1 138 ? 5.121 40.758 7.744 1.00 2.55 245 TYR B N 1
ATOM 2944 C CA . TYR B 1 138 ? 4.939 41.087 9.138 1.00 2.53 245 TYR B CA 1
ATOM 2945 C C . TYR B 1 138 ? 5.728 42.346 9.437 1.00 2.47 245 TYR B C 1
ATOM 2946 O O . TYR B 1 138 ? 6.854 42.278 9.919 1.00 3.27 245 TYR B O 1
ATOM 2955 N N . ASN B 1 139 ? 5.144 43.493 9.117 1.00 2.45 246 ASN B N 1
ATOM 2956 C CA . ASN B 1 139 ? 5.723 44.771 9.477 1.00 2.78 246 ASN B CA 1
ATOM 2957 C C . ASN B 1 139 ? 5.149 45.186 10.832 1.00 2.53 246 ASN B C 1
ATOM 2958 O O . ASN B 1 139 ? 4.108 44.700 11.247 1.00 3.11 246 ASN B O 1
ATOM 2963 N N . GLY B 1 140 ? 5.796 46.115 11.507 1.00 2.33 247 GLY B N 1
ATOM 2964 C CA . GLY B 1 140 ? 5.302 46.572 12.795 1.00 2.05 247 GLY B CA 1
ATOM 2965 C C . GLY B 1 140 ? 6.232 47.643 13.303 1.00 2.08 247 GLY B C 1
ATOM 2966 O O . GLY B 1 140 ? 7.240 47.917 12.664 1.00 2.37 247 GLY B O 1
ATOM 2967 N N . VAL B 1 141 ? 5.896 48.267 14.425 1.00 2.01 248 VAL B N 1
ATOM 2968 C CA . VAL B 1 141 ? 6.809 49.235 15.039 1.00 2.09 248 VAL B CA 1
ATOM 2969 C C . VAL B 1 141 ? 8.020 48.439 15.493 1.00 2.37 248 VAL B C 1
ATOM 2970 O O . VAL B 1 141 ? 7.908 47.237 15.746 1.00 2.39 248 VAL B O 1
ATOM 2974 N N . ARG B 1 142 ? 9.173 49.101 15.590 1.00 2.67 249 ARG B N 1
ATOM 2975 C CA . ARG B 1 142 ? 10.414 48.457 15.998 1.00 2.94 249 ARG B CA 1
ATOM 2976 C C . ARG B 1 142 ? 10.770 48.871 17.416 1.00 2.58 249 ARG B C 1
ATOM 2977 O O . ARG B 1 142 ? 11.073 50.031 17.655 1.00 2.49 249 ARG B O 1
ATOM 2985 N N . ILE B 1 143 ? 10.677 47.923 18.343 1.00 2.56 250 ILE B N 1
ATOM 2986 C CA . ILE B 1 143 ? 10.979 48.159 19.758 1.00 3.39 250 ILE B CA 1
ATOM 2987 C C . ILE B 1 143 ? 12.017 47.127 20.198 1.00 3.00 250 ILE B C 1
ATOM 2988 O O . ILE B 1 143 ? 12.290 46.165 19.491 1.00 3.29 250 ILE B O 1
ATOM 2993 N N . THR B 1 144 ? 12.608 47.303 21.365 1.00 3.29 251 THR B N 1
ATOM 2994 C CA . THR B 1 144 ? 13.655 46.366 21.767 1.00 3.11 251 THR B CA 1
ATOM 2995 C C . THR B 1 144 ? 13.125 45.163 22.552 1.00 3.00 251 THR B C 1
ATOM 2996 O O . THR B 1 144 ? 12.053 45.220 23.164 1.00 3.06 251 THR B O 1
ATOM 3000 N N . HIS B 1 145 ? 13.884 44.069 22.527 1.00 2.64 252 HIS B N 1
ATOM 3001 C CA . HIS B 1 145 ? 13.553 42.899 23.320 1.00 2.68 252 HIS B CA 1
ATOM 3002 C C . HIS B 1 145 ? 13.529 43.321 24.804 1.00 3.21 252 HIS B C 1
ATOM 3003 O O . HIS B 1 145 ? 12.691 42.857 25.579 1.00 2.70 252 HIS B O 1
ATOM 3010 N N . GLN B 1 146 ? 14.459 44.201 25.188 1.00 3.84 253 GLN B N 1
ATOM 3011 C CA . GLN B 1 146 ? 14.556 44.697 26.570 1.00 4.65 253 GLN B CA 1
ATOM 3012 C C . GLN B 1 146 ? 13.229 45.289 27.049 1.00 5.40 253 GLN B C 1
ATOM 3013 O O . GLN B 1 146 ? 12.775 45.010 28.153 1.00 4.76 253 GLN B O 1
ATOM 3019 N N . GLU B 1 147 ? 12.612 46.102 26.199 1.00 6.45 254 GLU B N 1
ATOM 3020 C CA . GLU B 1 147 ? 11.345 46.749 26.513 1.00 7.77 254 GLU B CA 1
ATOM 3021 C C . GLU B 1 147 ? 10.193 45.746 26.602 1.00 8.18 254 GLU B C 1
ATOM 3022 O O . GLU B 1 147 ? 9.381 45.800 27.527 1.00 8.17 254 GLU B O 1
ATOM 3028 N N . VAL B 1 148 ? 10.143 44.828 25.644 1.00 8.38 255 VAL B N 1
ATOM 3029 C CA . VAL B 1 148 ? 9.075 43.830 25.551 1.00 9.07 255 VAL B CA 1
ATOM 3030 C C . VAL B 1 148 ? 9.119 42.771 26.646 1.00 10.14 255 VAL B C 1
ATOM 3031 O O . VAL B 1 148 ? 8.089 42.284 27.099 1.00 9.81 255 VAL B O 1
ATOM 3035 N N . ASP B 1 149 ? 10.325 42.395 27.052 1.00 11.17 256 ASP B N 1
ATOM 3036 C CA . ASP B 1 149 ? 10.487 41.380 28.082 1.00 12.74 256 ASP B CA 1
ATOM 3037 C C . ASP B 1 149 ? 10.136 41.934 29.480 1.00 14.11 256 ASP B C 1
ATOM 3038 O O . ASP B 1 149 ? 9.771 41.160 30.368 1.00 14.79 256 ASP B O 1
ATOM 3043 N N . SER B 1 150 ? 10.226 43.257 29.672 1.00 15.41 257 SER B N 1
ATOM 3044 C CA . SER B 1 150 ? 9.900 43.887 30.968 1.00 16.80 257 SER B CA 1
ATOM 3045 C C . SER B 1 150 ? 8.432 44.431 31.061 1.00 17.25 257 SER B C 1
ATOM 3046 O O . SER B 1 150 ? 8.201 45.381 31.825 1.00 17.62 257 SER B O 1
ATOM 3049 N N . ARG B 1 151 ? 7.480 43.815 30.315 1.00 17.89 258 ARG B N 1
ATOM 3050 C CA . ARG B 1 151 ? 6.016 44.147 30.279 1.00 17.56 258 ARG B CA 1
ATOM 3051 C C . ARG B 1 151 ? 5.054 42.880 30.168 1.00 18.09 258 ARG B C 1
ATOM 3052 O O . ARG B 1 151 ? 5.526 41.780 29.872 1.00 18.55 258 ARG B O 1
ATOM 3060 N N . ASP B 1 152 ? 3.728 43.061 30.365 1.00 17.96 259 ASP B N 1
ATOM 3061 C CA . ASP B 1 152 ? 2.662 42.004 30.384 1.00 18.21 259 ASP B CA 1
ATOM 3062 C C . ASP B 1 152 ? 2.142 41.400 29.047 1.00 17.68 259 ASP B C 1
ATOM 3063 O O . ASP B 1 152 ? 2.220 42.053 28.021 1.00 17.68 259 ASP B O 1
ATOM 3068 N N . TRP B 1 153 ? 1.590 40.172 29.079 1.00 17.34 260 TRP B N 1
ATOM 3069 C CA . TRP B 1 153 ? 1.097 39.484 27.851 1.00 16.91 260 TRP B CA 1
ATOM 3070 C C . TRP B 1 153 ? -0.050 40.185 27.226 1.00 15.88 260 TRP B C 1
ATOM 3071 O O . TRP B 1 153 ? -0.336 39.994 26.038 1.00 16.29 260 TRP B O 1
ATOM 3082 N N . ALA B 1 154 ? -0.767 40.936 28.040 1.00 14.45 261 ALA B N 1
ATOM 3083 C CA . ALA B 1 154 ? -1.875 41.691 27.510 1.00 13.26 261 ALA B CA 1
ATOM 3084 C C . ALA B 1 154 ? -1.260 42.619 26.468 1.00 11.62 261 ALA B C 1
ATOM 3085 O O . ALA B 1 154 ? -1.924 43.031 25.531 1.00 12.15 261 ALA B O 1
ATOM 3087 N N . LEU B 1 155 ? 0.033 42.927 26.622 1.00 9.74 262 LEU B N 1
ATOM 3088 C CA . LEU B 1 155 ? 0.715 43.837 25.686 1.00 7.86 262 LEU B CA 1
ATOM 3089 C C . LEU B 1 155 ? 1.524 43.135 24.595 1.00 6.60 262 LEU B C 1
ATOM 3090 O O . LEU B 1 155 ? 1.874 43.757 23.593 1.00 5.83 262 LEU B O 1
ATOM 3095 N N . ASN B 1 156 ? 1.820 41.852 24.781 1.00 5.71 263 ASN B N 1
ATOM 3096 C CA . ASN B 1 156 ? 2.704 41.132 23.857 1.00 5.11 263 ASN B CA 1
ATOM 3097 C C . ASN B 1 156 ? 2.013 40.149 22.900 1.00 4.76 263 ASN B C 1
ATOM 3098 O O . ASN B 1 156 ? 2.609 39.173 22.450 1.00 4.61 263 ASN B O 1
ATOM 3103 N N . GLY B 1 157 ? 0.757 40.409 22.572 1.00 4.53 264 GLY B N 1
ATOM 3104 C CA . GLY B 1 157 ? 0.028 39.535 21.667 1.00 4.57 264 GLY B CA 1
ATOM 3105 C C . GLY B 1 157 ? 0.583 39.489 20.247 1.00 4.33 264 GLY B C 1
ATOM 3106 O O . GLY B 1 157 ? 0.534 38.457 19.589 1.00 3.68 264 GLY B O 1
ATOM 3107 N N . ASN B 1 158 ? 1.149 40.600 19.788 1.00 4.26 265 ASN B N 1
ATOM 3108 C CA . ASN B 1 158 ? 1.631 40.702 18.411 1.00 4.44 265 ASN B CA 1
ATOM 3109 C C . ASN B 1 158 ? 3.129 40.928 18.256 1.00 4.69 265 ASN B C 1
ATOM 3110 O O . ASN B 1 158 ? 3.594 41.298 17.176 1.00 5.24 265 ASN B O 1
ATOM 3115 N N . THR B 1 159 ? 3.876 40.705 19.329 1.00 4.46 266 THR B N 1
ATOM 3116 C CA . THR B 1 159 ? 5.322 40.890 19.292 1.00 4.52 266 THR B CA 1
ATOM 3117 C C . THR B 1 159 ? 6.011 39.698 18.631 1.00 4.74 266 THR B C 1
ATOM 3118 O O . THR B 1 159 ? 5.714 38.534 18.944 1.00 5.07 266 THR B O 1
ATOM 3122 N N . LEU B 1 160 ? 6.904 40.003 17.692 1.00 4.57 267 LEU B N 1
ATOM 3123 C CA . LEU B 1 160 ? 7.636 38.998 16.942 1.00 4.83 267 LEU B CA 1
ATOM 3124 C C . LEU B 1 160 ? 9.112 39.376 16.937 1.00 4.66 267 LEU B C 1
ATOM 3125 O O . LEU B 1 160 ? 9.455 40.508 16.622 1.00 4.34 267 LEU B O 1
ATOM 3130 N N . SER B 1 161 ? 9.978 38.434 17.295 1.00 4.78 268 SER B N 1
ATOM 3131 C CA . SER B 1 161 ? 11.419 38.688 17.261 1.00 5.13 268 SER B CA 1
ATOM 3132 C C . SER B 1 161 ? 11.894 38.951 15.828 1.00 5.57 268 SER B C 1
ATOM 3133 O O . SER B 1 161 ? 11.570 38.181 14.923 1.00 5.55 268 SER B O 1
ATOM 3136 N N . LEU B 1 162 ? 12.644 40.035 15.626 1.00 6.08 269 LEU B N 1
ATOM 3137 C CA . LEU B 1 162 ? 13.239 40.355 14.325 1.00 6.84 269 LEU B CA 1
ATOM 3138 C C . LEU B 1 162 ? 14.688 39.857 14.322 1.00 7.52 269 LEU B C 1
ATOM 3139 O O . LEU B 1 162 ? 15.096 39.081 13.456 1.00 7.56 269 LEU B O 1
ATOM 3144 N N . ASP B 1 163 ? 15.453 40.336 15.299 1.00 7.75 270 ASP B N 1
ATOM 3145 C CA . ASP B 1 163 ? 16.846 39.924 15.512 1.00 8.48 270 ASP B CA 1
ATOM 3146 C C . ASP B 1 163 ? 17.097 39.876 17.015 1.00 8.58 270 ASP B C 1
ATOM 3147 O O . ASP B 1 163 ? 16.151 39.893 17.803 1.00 8.44 270 ASP B O 1
ATOM 3152 N N . GLU B 1 164 ? 18.368 39.823 17.416 1.00 8.71 271 GLU B N 1
ATOM 3153 C CA . GLU B 1 164 ? 18.724 39.725 18.819 1.00 9.02 271 GLU B CA 1
ATOM 3154 C C . GLU B 1 164 ? 18.279 40.938 19.627 1.00 8.47 271 GLU B C 1
ATOM 3155 O O . GLU B 1 164 ? 17.883 40.810 20.782 1.00 8.81 271 GLU B O 1
ATOM 3161 N N . GLU B 1 165 ? 18.347 42.111 19.009 1.00 8.01 27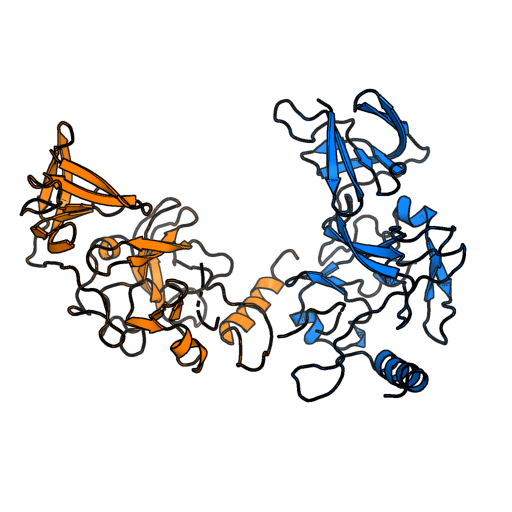2 GLU B N 1
ATOM 3162 C CA . GLU B 1 165 ? 18.069 43.379 19.687 1.00 7.42 272 GLU B CA 1
ATOM 3163 C C . GLU B 1 165 ? 16.621 43.840 19.613 1.00 7.06 272 GLU B C 1
ATOM 3164 O O . GLU B 1 165 ? 16.092 44.370 20.597 1.00 6.76 272 GLU B O 1
ATOM 3170 N N . THR B 1 166 ? 15.994 43.612 18.458 1.00 6.29 273 THR B N 1
ATOM 3171 C CA . THR B 1 166 ? 14.688 44.195 18.127 1.00 6.20 273 THR B CA 1
ATOM 3172 C C . THR B 1 166 ? 13.509 43.249 17.958 1.00 5.03 273 THR B C 1
ATOM 3173 O O . THR B 1 166 ? 13.640 42.109 17.516 1.00 4.64 273 THR B O 1
ATOM 3177 N N . VAL B 1 167 ? 12.345 43.775 18.318 1.00 4.51 274 VAL B N 1
ATOM 3178 C CA . VAL B 1 167 ? 11.070 43.090 18.159 1.00 3.79 274 VAL B CA 1
ATOM 3179 C C . VAL B 1 167 ? 10.197 43.915 17.217 1.00 3.99 274 VAL B C 1
ATOM 3180 O O . VAL B 1 167 ? 10.269 45.141 17.232 1.00 4.01 274 VAL B O 1
ATOM 3184 N N . ILE B 1 168 ? 9.398 43.234 16.395 1.00 3.60 275 ILE B N 1
ATOM 3185 C CA . ILE B 1 168 ? 8.404 43.885 15.557 1.00 4.04 275 ILE B CA 1
ATOM 3186 C C . ILE B 1 168 ? 7.081 43.695 16.290 1.00 3.42 275 ILE B C 1
ATOM 3187 O O . ILE B 1 168 ? 6.768 42.587 16.709 1.00 3.63 275 ILE B O 1
ATOM 3192 N N . ASP B 1 169 ? 6.317 44.767 16.462 1.00 3.20 276 ASP B N 1
ATOM 3193 C CA . ASP B 1 169 ? 5.054 44.691 17.182 1.00 2.97 276 ASP B CA 1
ATOM 3194 C C . ASP B 1 169 ? 3.951 45.411 16.410 1.00 2.67 276 ASP B C 1
ATOM 3195 O O . ASP B 1 169 ? 4.210 46.363 15.678 1.00 2.54 276 ASP B O 1
ATOM 3200 N N . VAL B 1 170 ? 2.724 44.930 16.562 1.00 2.50 277 VAL B N 1
ATOM 3201 C CA . VAL B 1 170 ? 1.565 45.599 15.986 1.00 2.52 277 VAL B CA 1
ATOM 3202 C C . VAL B 1 170 ? 0.615 45.886 17.135 1.00 2.63 277 VAL B C 1
ATOM 3203 O O . VAL B 1 170 ? -0.342 45.161 17.363 1.00 2.97 277 VAL B O 1
ATOM 3207 N N . PRO B 1 171 ? 0.907 46.948 17.868 1.00 3.13 278 PRO B N 1
ATOM 3208 C CA . PRO B 1 171 ? 0.136 47.333 19.042 1.00 3.23 278 PRO B CA 1
ATOM 3209 C C . PRO B 1 171 ? -1.189 47.957 18.685 1.00 3.09 278 PRO B C 1
ATOM 3210 O O . PRO B 1 171 ? -1.465 48.272 17.518 1.00 2.82 278 PRO B O 1
ATOM 3214 N N . GLU B 1 172 ? -1.993 48.167 19.714 1.00 2.96 279 GLU B N 1
ATOM 3215 C CA . GLU B 1 172 ? -3.281 48.816 19.557 1.00 3.28 279 GLU B CA 1
ATOM 3216 C C . GLU B 1 172 ? -3.003 50.213 19.077 1.00 3.37 279 GLU B C 1
ATOM 3217 O O . GLU B 1 172 ? -2.102 50.857 19.623 1.00 3.41 279 GLU B O 1
ATOM 3223 N N . PRO B 1 173 ? -3.731 50.812 18.148 1.00 3.53 280 PRO B N 1
ATOM 3224 C CA . PRO B 1 173 ? -4.902 50.407 17.361 1.00 3.56 280 PRO B CA 1
ATOM 3225 C C . PRO B 1 173 ? -4.644 49.615 16.095 1.00 3.42 280 PRO B C 1
ATOM 3226 O O . PRO B 1 173 ? -5.583 49.183 15.391 1.00 3.25 280 PRO B O 1
ATOM 3230 N N . TYR B 1 174 ? -3.372 49.480 15.778 1.00 2.87 281 TYR B N 1
ATOM 3231 C CA . TYR B 1 174 ? -2.927 48.908 14.524 1.00 3.12 281 TYR B CA 1
ATOM 3232 C C . TYR B 1 174 ? -3.249 47.434 14.308 1.00 2.74 281 TYR B C 1
ATOM 3233 O O . TYR B 1 174 ? -3.066 46.928 13.206 1.00 2.66 281 TYR B O 1
ATOM 3242 N N . ASN B 1 175 ? -3.730 46.758 15.345 1.00 2.70 282 ASN B N 1
ATOM 3243 C CA . ASN B 1 175 ? -4.090 45.353 15.242 1.00 3.18 282 ASN B CA 1
ATOM 3244 C C . ASN B 1 175 ? -5.497 45.218 14.664 1.00 3.20 282 ASN B C 1
ATOM 3245 O O . ASN B 1 175 ? -6.055 44.122 14.632 1.00 3.77 282 ASN B O 1
ATOM 3250 N N . HIS B 1 176 ? -6.066 46.348 14.230 1.00 2.89 283 HIS B N 1
ATOM 3251 C CA . HIS B 1 176 ? -7.382 46.397 13.575 1.00 3.02 283 HIS B CA 1
ATOM 3252 C C . HIS B 1 176 ? -7.177 46.949 12.166 1.00 3.22 283 HIS B C 1
ATOM 3253 O O . HIS B 1 176 ? -6.546 47.996 11.987 1.00 3.11 283 HIS B O 1
ATOM 3260 N N . VAL B 1 177 ? -7.717 46.253 11.168 1.00 3.66 284 VAL B N 1
ATOM 3261 C CA . VAL B 1 177 ? -7.530 46.615 9.772 1.00 4.19 284 VAL B CA 1
ATOM 3262 C C . VAL B 1 177 ? -8.071 48.002 9.410 1.00 3.81 284 VAL B C 1
ATOM 3263 O O . VAL B 1 177 ? -7.665 48.589 8.407 1.00 4.23 284 VAL B O 1
ATOM 3267 N N . SER B 1 178 ? -8.998 48.512 10.213 1.00 3.18 285 SER B N 1
ATOM 3268 C CA . SER B 1 178 ? -9.544 49.841 10.010 1.00 2.89 285 SER B CA 1
ATOM 3269 C C . SER B 1 178 ? -8.544 50.937 10.332 1.00 2.59 285 SER B C 1
ATOM 3270 O O . SER B 1 178 ? -8.758 52.079 9.948 1.00 2.42 285 SER B O 1
ATOM 3273 N N . LYS B 1 179 ? -7.472 50.591 11.061 1.00 2.69 286 LYS B N 1
ATOM 3274 C CA . LYS B 1 179 ? -6.422 51.546 11.403 1.00 2.87 286 LYS B CA 1
ATOM 3275 C C . LYS B 1 179 ? -5.069 51.198 10.784 1.00 2.77 286 LYS B C 1
ATOM 3276 O O . LYS B 1 179 ? -4.179 52.046 10.721 1.00 2.44 286 LYS B O 1
ATOM 3282 N N . TYR B 1 180 ? -4.905 49.958 10.337 1.00 2.65 287 TYR B N 1
ATOM 3283 C CA . TYR B 1 180 ? -3.640 49.543 9.737 1.00 2.77 287 TYR B CA 1
ATOM 3284 C C . TYR B 1 180 ? -3.842 48.321 8.861 1.00 2.58 287 TYR B C 1
ATOM 3285 O O . TYR B 1 180 ? -4.306 47.288 9.334 1.00 2.71 287 TYR B O 1
ATOM 3294 N N . CYS B 1 181 ? -3.472 48.437 7.589 1.00 2.69 288 CYS B N 1
ATOM 3295 C CA . CYS B 1 181 ? -3.574 47.330 6.652 1.00 3.11 288 CYS B CA 1
ATOM 3296 C C . CYS B 1 181 ? -2.421 47.324 5.643 1.00 2.97 288 CYS B C 1
ATOM 3297 O O . CYS B 1 181 ? -2.509 46.676 4.606 1.00 3.31 288 CYS B O 1
ATOM 3300 N N . ALA B 1 182 ? -1.353 48.052 5.948 1.00 2.71 289 ALA B N 1
ATOM 3301 C CA . ALA B 1 182 ? -0.169 48.106 5.089 1.00 2.55 289 ALA B CA 1
ATOM 3302 C C . ALA B 1 182 ? 0.450 46.717 4.956 1.00 2.32 289 ALA B C 1
ATOM 3303 O O . ALA B 1 182 ? 0.979 46.367 3.910 1.00 2.24 289 ALA B O 1
ATOM 3305 N N . SER B 1 183 ? 0.416 45.953 6.044 1.00 2.20 290 SER B N 1
ATOM 3306 C CA . SER B 1 183 ? 0.876 44.565 6.051 1.00 2.32 290 SER B CA 1
ATOM 3307 C C . SER B 1 183 ? -0.101 43.791 6.922 1.00 2.31 290 SER B C 1
ATOM 3308 O O . SER B 1 183 ? -0.762 44.383 7.767 1.00 2.47 290 SER B O 1
ATOM 3311 N N . LEU B 1 184 ? -0.174 42.476 6.745 1.00 2.43 291 LEU B N 1
ATOM 3312 C CA . LEU B 1 184 ? -1.200 41.671 7.408 1.00 2.36 291 LEU B CA 1
ATOM 3313 C C . LEU B 1 184 ? -0.684 40.423 8.125 1.00 2.38 291 LEU B C 1
ATOM 3314 O O . LEU B 1 184 ? -1.472 39.623 8.618 1.00 2.55 291 LEU B O 1
ATOM 3319 N N . GLY B 1 185 ? 0.632 40.264 8.219 1.00 2.14 292 GLY B N 1
ATOM 3320 C CA . GLY B 1 185 ? 1.198 39.069 8.806 1.00 2.16 292 GLY B CA 1
ATOM 3321 C C . GLY B 1 185 ? 0.748 38.788 10.235 1.00 2.16 292 GLY B C 1
ATOM 3322 O O . GLY B 1 185 ? 0.642 37.635 10.633 1.00 2.34 292 GLY B O 1
ATOM 3323 N N . HIS B 1 186 ? 0.486 39.847 10.994 1.00 2.15 293 HIS B N 1
ATOM 3324 C CA . HIS B 1 186 ? 0.056 39.743 12.385 1.00 2.30 293 HIS B CA 1
ATOM 3325 C C . HIS B 1 186 ? -1.344 39.152 12.539 1.00 2.36 293 HIS B C 1
ATOM 3326 O O . HIS B 1 186 ? -1.779 38.888 13.658 1.00 2.32 293 HIS B O 1
ATOM 3333 N N . LYS B 1 187 ? -2.063 38.973 11.428 1.00 2.27 294 LYS B N 1
ATOM 3334 C CA . LYS B 1 187 ? -3.415 38.408 11.485 1.00 2.18 294 LYS B CA 1
ATOM 3335 C C . LYS B 1 187 ? -3.400 36.867 11.414 1.00 2.42 294 LYS B C 1
ATOM 3336 O O . LYS B 1 187 ? -4.415 36.220 11.655 1.00 2.53 294 LYS B O 1
ATOM 3342 N N . ALA B 1 188 ? -2.249 36.275 11.106 1.00 2.48 295 ALA B N 1
ATOM 3343 C CA . ALA B 1 188 ? -2.165 34.819 11.037 1.00 2.47 295 ALA B CA 1
ATOM 3344 C C . ALA B 1 188 ? -2.144 34.209 12.453 1.00 2.47 295 ALA B C 1
ATOM 3345 O O . ALA B 1 188 ? -1.277 34.537 13.289 1.00 2.38 295 ALA B O 1
ATOM 3347 N N . ASN B 1 189 ? -3.121 33.341 12.711 1.00 2.35 296 ASN B N 1
ATOM 3348 C CA . ASN B 1 189 ? -3.278 32.671 13.995 1.00 2.41 296 ASN B CA 1
ATOM 3349 C C . ASN B 1 189 ? -2.298 31.524 14.167 1.00 2.36 296 ASN B C 1
ATOM 3350 O O . ASN B 1 189 ? -1.648 31.072 13.218 1.00 2.31 296 ASN B O 1
ATOM 3355 N N . HIS B 1 190 ? -2.198 31.046 15.394 1.00 2.19 297 HIS B N 1
ATOM 3356 C CA . HIS B 1 190 ? -1.270 29.987 15.696 1.00 2.28 297 HIS B CA 1
ATOM 3357 C C . HIS B 1 190 ? -1.809 28.585 15.485 1.00 2.22 297 HIS B C 1
ATOM 3358 O O . HIS B 1 190 ? -2.954 28.300 15.801 1.00 2.57 297 HIS B O 1
ATOM 3365 N N . SER B 1 191 ? -0.954 27.707 14.978 1.00 2.16 298 SER B N 1
ATOM 3366 C CA . SER B 1 191 ? -1.245 26.287 14.939 1.00 2.19 298 SER B CA 1
ATOM 3367 C C . SER B 1 191 ? 0.013 25.481 15.301 1.00 2.27 298 SER B C 1
ATOM 3368 O O . SER B 1 191 ? 1.141 25.884 14.983 1.00 2.27 298 SER B O 1
ATOM 3371 N N . PHE B 1 192 ? -0.183 24.348 15.974 1.00 2.54 299 PHE B N 1
ATOM 3372 C CA . PHE B 1 192 ? 0.909 23.420 16.234 1.00 2.69 299 PHE B CA 1
ATOM 3373 C C . PHE B 1 192 ? 1.139 22.510 15.020 1.00 2.79 299 PHE B C 1
ATOM 3374 O O . PHE B 1 192 ? 2.096 21.745 14.987 1.00 2.61 299 PHE B O 1
ATOM 3382 N N . THR B 1 193 ? 0.255 22.606 14.027 1.00 3.10 300 THR B N 1
ATOM 3383 C CA . THR B 1 193 ? 0.430 21.915 12.747 1.00 3.18 300 THR B CA 1
ATOM 3384 C C . THR B 1 193 ? 0.175 22.971 11.665 1.00 2.74 300 THR B C 1
ATOM 3385 O O . THR B 1 193 ? -0.805 22.910 10.903 1.00 2.89 300 THR B O 1
ATOM 3389 N N . PRO B 1 194 ? 1.080 23.939 11.605 1.00 2.26 301 PRO B N 1
ATOM 3390 C CA . PRO B 1 194 ? 0.921 25.099 10.744 1.00 2.26 301 PRO B CA 1
ATOM 3391 C C . PRO B 1 194 ? 1.196 24.781 9.294 1.00 2.33 301 PRO B C 1
ATOM 3392 O O . PRO B 1 194 ? 1.851 23.779 8.999 1.00 2.32 301 PRO B O 1
ATOM 3396 N N . ASN B 1 195 ? 0.686 25.633 8.410 1.00 2.28 302 ASN B N 1
ATOM 3397 C CA . ASN B 1 195 ? 0.950 25.526 6.986 1.00 2.67 302 ASN B CA 1
ATOM 3398 C C . ASN B 1 195 ? 1.942 26.582 6.504 1.00 2.43 302 ASN B C 1
ATOM 3399 O O . ASN B 1 195 ? 2.282 26.622 5.321 1.00 2.32 302 ASN B O 1
ATOM 3404 N N . CYS B 1 196 ? 2.402 27.424 7.429 1.00 2.25 303 CYS B N 1
ATOM 3405 C CA . CYS B 1 196 ? 3.371 28.477 7.131 1.00 2.21 303 CYS B CA 1
ATOM 3406 C C . CYS B 1 196 ? 4.425 28.621 8.234 1.00 2.33 303 CYS B C 1
ATOM 3407 O O . CYS B 1 196 ? 4.270 28.098 9.335 1.00 2.42 303 CYS B O 1
ATOM 3410 N N . ILE B 1 197 ? 5.480 29.357 7.910 1.00 2.60 304 ILE B N 1
ATOM 3411 C CA . ILE B 1 197 ? 6.505 29.712 8.873 1.00 3.23 304 ILE B CA 1
ATOM 3412 C C . ILE B 1 197 ? 6.764 31.198 8.787 1.00 3.16 304 ILE B C 1
ATOM 3413 O O . ILE B 1 197 ? 6.424 31.847 7.798 1.00 2.77 304 ILE B O 1
ATOM 3418 N N . TYR B 1 198 ? 7.398 31.727 9.827 1.00 3.10 305 TYR B N 1
ATOM 3419 C CA . TYR B 1 198 ? 7.857 33.091 9.819 1.00 3.27 305 TYR B CA 1
ATOM 3420 C C . TYR B 1 198 ? 9.245 32.992 9.197 1.00 3.84 305 TYR B C 1
ATOM 3421 O O . TYR B 1 198 ? 10.038 32.108 9.563 1.00 3.20 305 TYR B O 1
ATOM 3430 N N . ASP B 1 199 ? 9.548 33.881 8.262 1.00 4.27 306 ASP B N 1
ATOM 3431 C CA . ASP B 1 199 ? 10.846 33.853 7.602 1.00 4.68 306 ASP B CA 1
ATOM 3432 C C . ASP B 1 199 ? 11.381 35.269 7.419 1.00 4.73 306 ASP B C 1
ATOM 3433 O O . ASP B 1 199 ? 10.646 36.246 7.553 1.00 4.48 306 ASP B O 1
ATOM 3438 N N . MET B 1 200 ? 12.666 35.365 7.103 1.00 4.72 307 MET B N 1
ATOM 3439 C CA . MET B 1 200 ? 13.317 36.640 6.861 1.00 5.32 307 MET B CA 1
ATOM 3440 C C . MET B 1 200 ? 12.775 37.245 5.587 1.00 4.63 307 MET B C 1
ATOM 3441 O O . MET B 1 200 ? 12.394 36.519 4.671 1.00 4.81 307 MET B O 1
ATOM 3446 N N . PHE B 1 201 ? 12.714 38.571 5.534 1.00 3.90 308 PHE B N 1
ATOM 3447 C CA . PHE B 1 201 ? 12.298 39.254 4.313 1.00 3.42 308 PHE B CA 1
ATOM 3448 C C . PHE B 1 201 ? 12.833 40.675 4.250 1.00 3.30 308 PHE B C 1
ATOM 3449 O O . PHE B 1 201 ? 12.902 41.366 5.255 1.00 3.78 308 PHE B O 1
ATOM 3457 N N . VAL B 1 202 ? 13.229 41.096 3.056 1.00 2.56 309 VAL B N 1
ATOM 3458 C CA . VAL B 1 202 ? 13.723 42.442 2.843 1.00 2.48 309 VAL B CA 1
ATOM 3459 C C . VAL B 1 202 ? 12.704 43.107 1.907 1.00 2.40 309 VAL B C 1
ATOM 3460 O O . VAL B 1 202 ? 12.608 42.755 0.740 1.00 2.51 309 VAL B O 1
ATOM 3464 N N . HIS B 1 203 ? 11.937 44.042 2.451 1.00 2.11 310 HIS B N 1
ATOM 3465 C CA . HIS B 1 203 ? 10.856 44.713 1.741 1.00 2.04 310 HIS B CA 1
ATOM 3466 C C . HIS B 1 203 ? 11.296 46.132 1.334 1.00 2.01 310 HIS B C 1
ATOM 3467 O O . HIS B 1 203 ? 11.927 46.832 2.110 1.00 2.20 310 HIS B O 1
ATOM 3474 N N . PRO B 1 204 ? 10.984 46.575 0.114 1.00 2.00 311 PRO B N 1
ATOM 3475 C CA . PRO B 1 204 ? 11.414 47.908 -0.326 1.00 2.00 311 PRO B CA 1
ATOM 3476 C C . PRO B 1 204 ? 10.721 49.064 0.394 1.00 2.00 311 PRO B C 1
ATOM 3477 O O . PRO B 1 204 ? 11.212 50.185 0.375 1.00 2.19 311 PRO B O 1
ATOM 3481 N N . ARG B 1 205 ? 9.581 48.792 1.005 1.00 2.00 312 ARG B N 1
ATOM 3482 C CA . ARG B 1 205 ? 8.852 49.797 1.756 1.00 2.00 312 ARG B CA 1
ATOM 3483 C C . ARG B 1 205 ? 9.144 49.671 3.261 1.00 2.00 312 ARG B C 1
ATOM 3484 O O . ARG B 1 205 ? 9.506 50.649 3.922 1.00 2.11 312 ARG B O 1
ATOM 3492 N N . PHE B 1 206 ? 9.001 48.459 3.786 1.00 2.00 313 PHE B N 1
ATOM 3493 C CA . PHE B 1 206 ? 9.148 48.210 5.232 1.00 2.09 313 PHE B CA 1
ATOM 3494 C C . PHE B 1 206 ? 10.584 47.983 5.694 1.00 2.08 313 PHE B C 1
ATOM 3495 O O . PHE B 1 206 ? 10.878 48.097 6.899 1.00 2.39 313 PHE B O 1
ATOM 3503 N N . GLY B 1 207 ? 11.476 47.637 4.769 1.00 2.15 314 GLY B N 1
ATOM 3504 C CA . GLY B 1 207 ? 12.861 47.345 5.136 1.00 2.32 314 GLY B CA 1
ATOM 3505 C C . GLY B 1 207 ? 12.985 45.897 5.593 1.00 2.53 314 GLY B C 1
ATOM 3506 O O . GLY B 1 207 ? 12.146 45.067 5.238 1.00 2.46 314 GLY B O 1
ATOM 3507 N N . PRO B 1 208 ? 14.047 45.559 6.323 1.00 2.68 315 PRO B N 1
ATOM 3508 C CA . PRO B 1 208 ? 14.200 44.205 6.858 1.00 2.92 315 PRO B CA 1
ATOM 3509 C C . PRO B 1 208 ? 13.155 43.867 7.916 1.00 3.11 315 PRO B C 1
ATOM 3510 O O . PRO B 1 208 ? 13.187 44.405 9.033 1.00 2.83 315 PRO B O 1
ATOM 3514 N N . ILE B 1 209 ? 12.248 42.969 7.547 1.00 2.75 316 ILE B N 1
ATOM 3515 C CA . ILE B 1 209 ? 11.179 42.520 8.420 1.00 2.99 316 ILE B CA 1
ATOM 3516 C C . ILE B 1 209 ? 11.129 40.988 8.388 1.00 2.99 316 ILE B C 1
ATOM 3517 O O . ILE B 1 209 ? 12.144 40.331 8.120 1.00 2.81 316 ILE B O 1
ATOM 3522 N N . LYS B 1 210 ? 9.966 40.430 8.701 1.00 2.77 317 LYS B N 1
ATOM 3523 C CA . LYS B 1 210 ? 9.742 39.002 8.577 1.00 3.38 317 LYS B CA 1
ATOM 3524 C C . LYS B 1 210 ? 8.523 38.834 7.663 1.00 3.03 317 LYS B C 1
ATOM 3525 O O . LYS B 1 210 ? 7.764 39.787 7.459 1.00 2.87 317 LYS B O 1
ATOM 3531 N N . CYS B 1 211 ? 8.356 37.652 7.085 1.00 2.95 318 CYS B N 1
ATOM 3532 C CA . CYS B 1 211 ? 7.203 37.390 6.219 1.00 3.19 318 CYS B CA 1
ATOM 3533 C C . CYS B 1 211 ? 6.563 36.081 6.648 1.00 3.39 318 CYS B C 1
ATOM 3534 O O . CYS B 1 211 ? 7.086 35.393 7.525 1.00 3.01 318 CYS B O 1
ATOM 3537 N N . ILE B 1 212 ? 5.419 35.770 6.045 1.00 3.48 319 ILE B N 1
ATOM 3538 C CA . ILE B 1 212 ? 4.743 34.493 6.221 1.00 3.82 319 ILE B CA 1
ATOM 3539 C C . ILE B 1 212 ? 5.012 33.709 4.937 1.00 3.17 319 ILE B C 1
ATOM 3540 O O . ILE B 1 212 ? 4.666 34.187 3.860 1.00 3.71 319 ILE B O 1
ATOM 3545 N N . ARG B 1 213 ? 5.617 32.526 5.042 1.00 2.51 320 ARG B N 1
ATOM 3546 C CA . ARG B 1 213 ? 5.936 31.696 3.877 1.00 2.42 320 ARG B CA 1
ATOM 3547 C C . ARG B 1 213 ? 5.314 30.306 4.066 1.00 2.39 320 ARG B C 1
ATOM 3548 O O . ARG B 1 213 ? 5.451 29.710 5.124 1.00 2.16 320 ARG B O 1
ATOM 3556 N N . THR B 1 214 ? 4.599 29.785 3.063 1.00 2.17 321 THR B N 1
ATOM 3557 C CA . THR B 1 214 ? 3.997 28.459 3.237 1.00 2.31 321 THR B CA 1
ATOM 3558 C C . THR B 1 214 ? 5.062 27.353 3.401 1.00 2.75 321 THR B C 1
ATOM 3559 O O . THR B 1 214 ? 6.165 27.456 2.839 1.00 2.36 321 THR B O 1
ATOM 3563 N N . LEU B 1 215 ? 4.721 26.312 4.178 1.00 3.13 322 LEU B N 1
ATOM 3564 C CA . LEU B 1 215 ? 5.559 25.126 4.383 1.00 3.89 322 LEU B CA 1
ATOM 3565 C C . LEU B 1 215 ? 5.168 24.022 3.431 1.00 3.50 322 LEU B C 1
ATOM 3566 O O . LEU B 1 215 ? 5.896 23.055 3.238 1.00 3.34 322 LEU B O 1
ATOM 3571 N N . ARG B 1 216 ? 3.978 24.150 2.875 1.00 3.44 323 ARG B N 1
ATOM 3572 C CA . ARG B 1 216 ? 3.432 23.129 2.016 1.00 3.44 323 ARG B CA 1
ATOM 3573 C C . ARG B 1 216 ? 2.430 23.830 1.126 1.00 2.95 323 ARG B C 1
ATOM 3574 O O . ARG B 1 216 ? 2.203 25.032 1.278 1.00 2.49 323 ARG B O 1
ATOM 3582 N N . ALA B 1 217 ? 1.839 23.084 0.197 1.00 2.71 324 ALA B N 1
ATOM 3583 C CA . ALA B 1 217 ? 0.842 23.649 -0.686 1.00 2.79 324 ALA B CA 1
ATOM 3584 C C . ALA B 1 217 ? -0.350 24.079 0.158 1.00 2.94 324 ALA B C 1
ATOM 3585 O O . ALA B 1 217 ? -0.679 23.428 1.151 1.00 3.43 324 ALA B O 1
ATOM 3587 N N . VAL B 1 218 ? -0.978 25.177 -0.244 1.00 2.65 325 VAL B N 1
ATOM 3588 C CA . VAL B 1 218 ? -2.148 25.712 0.430 1.00 2.52 325 VAL B CA 1
ATOM 3589 C C . VAL B 1 218 ? -3.208 25.975 -0.651 1.00 2.69 325 VAL B C 1
ATOM 3590 O O . VAL B 1 218 ? -2.871 26.460 -1.727 1.00 2.55 325 VAL B O 1
ATOM 3594 N N . GLU B 1 219 ? -4.464 25.638 -0.374 1.00 3.19 326 GLU B N 1
ATOM 3595 C CA . GLU B 1 219 ? -5.543 25.895 -1.335 1.00 3.99 326 GLU B CA 1
ATOM 3596 C C . GLU B 1 219 ? -6.201 27.262 -1.163 1.00 3.56 326 GLU B C 1
ATOM 3597 O O . GLU B 1 219 ? -6.086 27.907 -0.127 1.00 3.52 326 GLU B O 1
ATOM 3603 N N . ALA B 1 220 ? -6.923 27.687 -2.191 1.00 3.26 327 ALA B N 1
ATOM 3604 C CA . ALA B 1 220 ? -7.661 28.932 -2.129 1.00 3.14 327 ALA B CA 1
ATOM 3605 C C . ALA B 1 220 ? -8.603 28.883 -0.923 1.00 3.18 327 ALA B C 1
ATOM 3606 O O . ALA B 1 220 ? -9.276 27.872 -0.691 1.00 3.00 327 ALA B O 1
ATOM 3608 N N . ASP B 1 221 ? -8.605 29.964 -0.144 1.00 2.95 328 ASP B N 1
ATOM 3609 C CA . ASP B 1 221 ? -9.483 30.128 1.012 1.00 3.08 328 ASP B CA 1
ATOM 3610 C C . ASP B 1 221 ? -9.122 29.277 2.219 1.00 3.00 328 ASP B C 1
ATOM 3611 O O . ASP B 1 221 ? -9.949 29.071 3.099 1.00 3.51 328 ASP B O 1
ATOM 3616 N N . GLU B 1 222 ? -7.901 28.764 2.234 1.00 2.93 329 GLU B N 1
ATOM 3617 C CA . GLU B 1 222 ? -7.379 28.039 3.393 1.00 3.05 329 GLU B CA 1
ATOM 3618 C C . GLU B 1 222 ? -6.827 29.070 4.374 1.00 2.84 329 GLU B C 1
ATOM 3619 O O . GLU B 1 222 ? -6.169 30.033 3.972 1.00 2.61 329 GLU B O 1
ATOM 3625 N N . GLU B 1 223 ? -7.103 28.884 5.662 1.00 3.01 330 GLU B N 1
ATOM 3626 C CA . GLU B 1 223 ? -6.575 29.787 6.675 1.00 3.20 330 GLU B CA 1
ATOM 3627 C C . GLU B 1 223 ? -5.085 29.524 6.795 1.00 3.07 330 GLU B C 1
ATOM 3628 O O . GLU B 1 223 ? -4.647 28.372 6.820 1.00 3.31 330 GLU B O 1
ATOM 3634 N N . LEU B 1 224 ? -4.309 30.599 6.838 1.00 3.08 331 LEU B N 1
ATOM 3635 C CA . LEU B 1 224 ? -2.861 30.512 7.001 1.00 2.57 331 LEU B CA 1
ATOM 3636 C C . LEU B 1 224 ? -2.535 30.548 8.487 1.00 2.41 331 LEU B C 1
ATOM 3637 O O . LEU B 1 224 ? -3.004 31.422 9.209 1.00 2.23 331 LEU B O 1
ATOM 3642 N N . THR B 1 225 ? -1.740 29.584 8.936 1.00 2.10 332 THR B N 1
ATOM 3643 C CA . THR B 1 225 ? -1.370 29.511 10.342 1.00 2.07 332 THR B CA 1
ATOM 3644 C C . THR B 1 225 ? 0.129 29.328 10.471 1.00 2.10 332 THR B C 1
ATOM 3645 O O . THR B 1 225 ? 0.781 28.805 9.575 1.00 2.46 332 THR B O 1
ATOM 3649 N N . VAL B 1 226 ? 0.664 29.752 11.601 1.00 2.14 333 VAL B N 1
ATOM 3650 C CA . VAL B 1 226 ? 2.095 29.659 11.835 1.00 2.46 333 VAL B CA 1
ATOM 3651 C C . VAL B 1 226 ? 2.286 29.231 13.284 1.00 2.24 333 VAL B C 1
ATOM 3652 O O . VAL B 1 226 ? 1.454 29.543 14.128 1.00 2.19 333 VAL B O 1
ATOM 3656 N N . ALA B 1 227 ? 3.361 28.498 13.559 1.00 2.49 334 ALA B N 1
ATOM 3657 C CA . ALA B 1 227 ? 3.711 28.148 14.933 1.00 2.96 334 ALA B CA 1
ATOM 3658 C C . ALA B 1 227 ? 4.332 29.391 15.570 1.00 3.32 334 ALA B C 1
ATOM 3659 O O . ALA B 1 227 ? 5.351 29.878 15.096 1.00 4.09 334 ALA B O 1
ATOM 3661 N N . TYR B 1 228 ? 3.722 29.900 16.636 1.00 3.26 335 TYR B N 1
ATOM 3662 C CA . TYR B 1 228 ? 4.192 31.113 17.296 1.00 2.97 335 TYR B CA 1
ATOM 3663 C C . TYR B 1 228 ? 5.570 30.885 17.949 1.00 3.27 335 TYR B C 1
ATOM 3664 O O . TYR B 1 228 ? 6.352 31.816 18.088 1.00 3.56 335 TYR B O 1
ATOM 3673 N N . GLY B 1 229 ? 5.859 29.643 18.326 1.00 3.31 336 GLY B N 1
ATOM 3674 C CA . GLY B 1 229 ? 7.176 29.265 18.818 1.00 3.76 336 GLY B CA 1
ATOM 3675 C C . GLY B 1 229 ? 7.515 29.737 20.212 1.00 4.27 336 GLY B C 1
ATOM 3676 O O . GLY B 1 229 ? 8.692 30.016 20.521 1.00 4.46 336 GLY B O 1
ATOM 3677 N N . TYR B 1 230 ? 6.519 29.785 21.083 1.00 4.72 337 TYR B N 1
ATOM 3678 C CA . TYR B 1 230 ? 6.763 30.178 22.469 1.00 5.82 337 TYR B CA 1
ATOM 3679 C C . TYR B 1 230 ? 7.488 29.081 23.253 1.00 7.33 337 TYR B C 1
ATOM 3680 O O . TYR B 1 230 ? 7.323 27.885 23.004 1.00 6.70 337 TYR B O 1
ATOM 3689 N N . ASP B 1 231 ? 8.300 29.504 24.210 1.00 9.00 338 ASP B N 1
ATOM 3690 C CA . ASP B 1 231 ? 8.956 28.561 25.097 1.00 11.00 338 ASP B CA 1
ATOM 3691 C C . ASP B 1 231 ? 7.860 27.806 25.837 1.00 11.55 338 ASP B C 1
ATOM 3692 O O . ASP B 1 231 ? 6.828 28.378 26.181 1.00 11.92 338 ASP B O 1
ATOM 3697 N N . HIS B 1 232 ? 8.065 26.521 26.071 1.00 12.52 339 HIS B N 1
ATOM 3698 C CA . HIS B 1 232 ? 7.068 25.719 26.759 1.00 13.67 339 HIS B CA 1
ATOM 3699 C C . HIS B 1 232 ? 7.432 25.462 28.223 1.00 15.18 339 HIS B C 1
ATOM 3700 O O . HIS B 1 232 ? 7.026 24.444 28.769 1.00 15.38 339 HIS B O 1
ATOM 3707 N N . SER B 1 233 ? 8.159 26.398 28.847 1.00 16.89 340 SER B N 1
ATOM 3708 C CA . SER B 1 233 ? 8.619 26.274 30.239 1.00 18.40 340 SER B CA 1
ATOM 3709 C C . SER B 1 233 ? 7.751 27.059 31.249 1.00 20.05 340 SER B C 1
ATOM 3710 O O . SER B 1 233 ? 7.145 28.075 30.915 1.00 20.60 340 SER B O 1
ATOM 3713 N N . PRO B 1 234 ? 7.713 26.561 32.482 1.00 21.75 341 PRO B N 1
ATOM 3714 C CA . PRO B 1 234 ? 6.853 27.056 33.574 1.00 22.82 341 PRO B CA 1
ATOM 3715 C C . PRO B 1 234 ? 6.989 28.485 34.128 1.00 23.77 341 PRO B C 1
ATOM 3716 O O . PRO B 1 234 ? 6.842 29.444 33.387 1.00 24.55 341 PRO B O 1
ATOM 3720 N N . PRO B 1 235 ? 7.235 28.641 35.421 1.00 24.92 342 PRO B N 1
ATOM 3721 C CA . PRO B 1 235 ? 7.117 29.959 36.029 1.00 25.39 342 PRO B CA 1
ATOM 3722 C C . PRO B 1 235 ? 8.194 30.849 35.518 1.00 25.69 342 PRO B C 1
ATOM 3723 O O . PRO B 1 235 ? 8.095 31.540 34.499 1.00 25.83 342 PRO B O 1
ATOM 3727 N N . GLY B 1 236 ? 9.265 30.788 36.282 1.00 25.94 343 GLY B N 1
ATOM 3728 C CA . GLY B 1 236 ? 10.441 31.556 36.024 1.00 26.14 343 GLY B CA 1
ATOM 3729 C C . GLY B 1 236 ? 10.728 32.379 37.250 1.00 26.23 343 GLY B C 1
ATOM 3730 O O . GLY B 1 236 ? 11.155 31.884 38.298 1.00 26.65 343 GLY B O 1
ATOM 3731 N N . LYS B 1 237 ? 10.507 33.667 37.064 1.00 26.28 344 LYS B N 1
ATOM 3732 C CA . LYS B 1 237 ? 10.637 34.701 38.056 1.00 26.15 344 LYS B CA 1
ATOM 3733 C C . LYS B 1 237 ? 10.282 35.929 37.235 1.00 25.81 344 LYS B C 1
ATOM 3734 O O . LYS B 1 237 ? 10.594 37.055 37.607 1.00 26.17 344 LYS B O 1
ATOM 3740 N N . SER B 1 238 ? 9.632 35.691 36.097 1.00 25.23 345 SER B N 1
ATOM 3741 C CA . SER B 1 238 ? 9.383 36.744 35.124 1.00 24.80 345 SER B CA 1
ATOM 3742 C C . SER B 1 238 ? 7.985 36.714 34.533 1.00 24.05 345 SER B C 1
ATOM 3743 O O . SER B 1 238 ? 7.632 37.564 33.712 1.00 24.58 345 SER B O 1
ATOM 3746 N N . GLY B 1 239 ? 7.182 35.742 34.945 1.00 22.87 346 GLY B N 1
ATOM 3747 C CA . GLY B 1 239 ? 5.836 35.619 34.434 1.00 21.59 346 GLY B CA 1
ATOM 3748 C C . GLY B 1 239 ? 5.788 34.458 33.457 1.00 20.38 346 GLY B C 1
ATOM 3749 O O . GLY B 1 239 ? 6.766 33.743 33.267 1.00 20.29 346 GLY B O 1
ATOM 3750 N N . PRO B 1 240 ? 4.646 34.268 32.826 1.00 19.10 347 PRO B N 1
ATOM 3751 C CA . PRO B 1 240 ? 4.462 33.167 31.885 1.00 17.70 347 PRO B CA 1
ATOM 3752 C C . PRO B 1 240 ? 5.388 33.295 30.698 1.00 16.19 347 PRO B C 1
ATOM 3753 O O . PRO B 1 240 ? 5.725 34.411 30.295 1.00 15.74 347 PRO B O 1
ATOM 3757 N N . GLU B 1 241 ? 5.807 32.155 30.159 1.00 14.66 348 GLU B N 1
ATOM 3758 C CA . GLU B 1 241 ? 6.636 32.142 28.969 1.00 13.76 348 GLU B CA 1
ATOM 3759 C C . GLU B 1 241 ? 5.732 32.010 27.745 1.00 11.97 348 GLU B C 1
ATOM 3760 O O . GLU B 1 241 ? 6.209 32.002 26.617 1.00 12.15 348 GLU B O 1
ATOM 3766 N N . ALA B 1 242 ? 4.426 31.903 27.982 1.00 10.23 349 ALA B N 1
ATOM 3767 C CA . ALA B 1 242 ? 3.438 31.804 26.896 1.00 8.66 349 ALA B CA 1
ATOM 3768 C C . ALA B 1 242 ? 2.046 32.223 27.376 1.00 7.81 349 ALA B C 1
ATOM 3769 O O . ALA B 1 242 ? 1.683 32.026 28.528 1.00 7.43 349 ALA B O 1
ATOM 3771 N N . PRO B 1 243 ? 1.259 32.786 26.469 1.00 6.75 350 PRO B N 1
ATOM 3772 C CA . PRO B 1 243 ? -0.111 33.203 26.772 1.00 6.26 350 PRO B CA 1
ATOM 3773 C C . PRO B 1 243 ? -0.974 32.015 27.193 1.00 6.09 350 PRO B C 1
ATOM 3774 O O . PRO B 1 243 ? -0.775 30.904 26.696 1.00 6.73 350 PRO B O 1
ATOM 3778 N N . GLU B 1 244 ? -1.953 32.249 28.058 1.00 5.30 351 GLU B N 1
ATOM 3779 C CA . GLU B 1 244 ? -2.778 31.158 28.577 1.00 4.97 351 GLU B CA 1
ATOM 3780 C C . GLU B 1 244 ? -3.490 30.348 27.486 1.00 4.20 351 GLU B C 1
ATOM 3781 O O . GLU B 1 244 ? -3.549 29.121 27.569 1.00 3.81 351 GLU B O 1
ATOM 3787 N N . TRP B 1 245 ? -4.036 31.021 26.471 1.00 3.60 352 TRP B N 1
ATOM 3788 C CA . TRP B 1 245 ? -4.753 30.316 25.410 1.00 2.83 352 TRP B CA 1
ATOM 3789 C C . TRP B 1 245 ? -3.839 29.314 24.700 1.00 2.68 352 TRP B C 1
ATOM 3790 O O . TRP B 1 245 ? -4.288 28.264 24.239 1.00 2.42 352 TRP B O 1
ATOM 3801 N N . TYR B 1 246 ? -2.559 29.667 24.604 1.00 2.29 353 TYR B N 1
ATOM 3802 C CA . TYR B 1 246 ? -1.543 28.847 23.954 1.00 2.23 353 TYR B CA 1
ATOM 3803 C C . TYR B 1 246 ? -1.256 27.609 24.812 1.00 2.45 353 TYR B C 1
ATOM 3804 O O . TYR B 1 246 ? -1.090 26.499 24.298 1.00 2.55 353 TYR B O 1
ATOM 3813 N N . GLN B 1 247 ? -1.207 27.806 26.126 1.00 2.54 354 GLN B N 1
ATOM 3814 C CA . GLN B 1 247 ? -0.987 26.699 27.045 1.00 2.81 354 GLN B CA 1
ATOM 3815 C C . GLN B 1 247 ? -2.154 25.712 26.984 1.00 2.81 354 GLN B C 1
ATOM 3816 O O . GLN B 1 247 ? -1.962 24.488 26.959 1.00 2.48 354 GLN B O 1
ATOM 3822 N N . VAL B 1 248 ? -3.363 26.264 26.945 1.00 3.03 355 VAL B N 1
ATOM 3823 C CA . VAL B 1 248 ? -4.582 25.477 26.869 1.00 3.04 355 VAL B CA 1
ATOM 3824 C C . VAL B 1 248 ? -4.595 24.701 25.553 1.00 3.26 355 VAL B C 1
ATOM 3825 O O . VAL B 1 248 ? -4.934 23.526 25.528 1.00 3.75 355 VAL B O 1
ATOM 3829 N N . GLU B 1 249 ? -4.213 25.361 24.463 1.00 3.25 356 GLU B N 1
ATOM 3830 C CA . GLU B 1 249 ? -4.162 24.720 23.151 1.00 3.82 356 GLU B CA 1
ATOM 3831 C C . GLU B 1 249 ? -3.074 23.644 23.101 1.00 3.64 356 GLU B C 1
ATOM 3832 O O . GLU B 1 249 ? -3.245 22.595 22.474 1.00 3.51 356 GLU B O 1
ATOM 3841 N N . LEU B 1 250 ? -1.957 23.909 23.767 1.00 3.92 357 LEU B N 1
ATOM 3842 C CA . LEU B 1 250 ? -0.847 22.962 23.825 1.00 4.06 357 LEU B CA 1
ATOM 3843 C C . LEU B 1 250 ? -1.318 21.660 24.468 1.00 4.30 357 LEU B C 1
ATOM 3844 O O . LEU B 1 250 ? -1.002 20.576 23.994 1.00 4.22 357 LEU B O 1
ATOM 3849 N N . LYS B 1 251 ? -2.079 21.786 25.551 1.00 5.11 358 LYS B N 1
ATOM 3850 C CA . LYS B 1 251 ? -2.657 20.644 26.257 1.00 5.40 358 LYS B CA 1
ATOM 3851 C C . LYS B 1 251 ? -3.605 19.852 25.350 1.00 5.57 358 LYS B C 1
ATOM 3852 O O . LYS B 1 251 ? -3.530 18.630 25.287 1.00 5.92 358 LYS B O 1
ATOM 3858 N N . ALA B 1 252 ? -4.501 20.550 24.659 1.00 5.55 359 ALA B N 1
ATOM 3859 C CA . ALA B 1 252 ? -5.447 19.910 23.753 1.00 5.66 359 ALA B CA 1
ATOM 3860 C C . ALA B 1 252 ? -4.701 19.242 22.596 1.00 5.46 359 ALA B C 1
ATOM 3861 O O . ALA B 1 252 ? -5.030 18.130 22.189 1.00 4.82 359 ALA B O 1
ATOM 3863 N N . PHE B 1 253 ? -3.679 19.922 22.088 1.00 5.58 360 PHE B N 1
ATOM 3864 C CA . PHE B 1 253 ? -2.882 19.400 20.984 1.00 6.05 360 PHE B CA 1
ATOM 3865 C C . PHE B 1 253 ? -2.188 18.094 21.361 1.00 6.18 360 PHE B C 1
ATOM 3866 O O . PHE B 1 253 ? -2.301 17.098 20.658 1.00 5.55 360 PHE B O 1
ATOM 3874 N N . GLN B 1 254 ? -1.493 18.096 22.497 1.00 6.27 361 GLN B N 1
ATOM 3875 C CA . GLN B 1 254 ? -0.756 16.921 22.948 1.00 7.03 361 GLN B CA 1
ATOM 3876 C C . GLN B 1 254 ? -1.657 15.723 23.200 1.00 7.14 361 GLN B C 1
ATOM 3877 O O . GLN B 1 254 ? -1.249 14.582 22.994 1.00 6.73 361 GLN B O 1
ATOM 3883 N N . ALA B 1 255 ? -2.893 15.988 23.615 1.00 7.77 362 ALA B N 1
ATOM 3884 C CA . ALA B 1 255 ? -3.853 14.927 23.912 1.00 8.20 362 ALA B CA 1
ATOM 3885 C C . ALA B 1 255 ? -4.175 14.093 22.667 1.00 8.89 362 ALA B C 1
ATOM 3886 O O . ALA B 1 255 ? -4.612 12.945 22.775 1.00 8.84 362 ALA B O 1
ATOM 3888 N N . THR B 1 256 ? -3.937 14.674 21.495 1.00 9.49 363 THR B N 1
ATOM 3889 C CA . THR B 1 256 ? -4.210 14.020 20.219 1.00 10.34 363 THR B CA 1
ATOM 3890 C C . THR B 1 256 ? -2.936 13.559 19.536 1.00 10.67 363 THR B C 1
ATOM 3891 O O . THR B 1 256 ? -2.990 12.917 18.490 1.00 10.67 363 THR B O 1
ATOM 3895 N N . GLN B 1 257 ? -1.789 13.895 20.116 1.00 10.90 364 GLN B N 1
ATOM 3896 C CA . GLN B 1 257 ? -0.505 13.570 19.506 1.00 11.26 364 GLN B CA 1
ATOM 3897 C C . GLN B 1 257 ? -0.002 12.184 19.867 1.00 11.59 364 GLN B C 1
ATOM 3898 O O . GLN B 1 257 ? -0.260 11.675 20.959 1.00 11.39 364 GLN B O 1
ATOM 3904 N N . GLN B 1 258 ? 0.706 11.572 18.926 1.00 12.06 365 GLN B N 1
ATOM 3905 C CA . GLN B 1 258 ? 1.367 10.308 19.187 1.00 12.61 365 GLN B CA 1
ATOM 3906 C C . GLN B 1 258 ? 2.616 10.655 19.967 1.00 13.02 365 GLN B C 1
ATOM 3907 O O . GLN B 1 258 ? 3.588 11.151 19.398 1.00 13.14 365 GLN B O 1
ATOM 3913 N N . LYS B 1 259 ? 2.566 10.422 21.274 1.00 13.29 366 LYS B N 1
ATOM 3914 C CA . LYS B 1 259 ? 3.681 10.713 22.156 1.00 13.59 366 LYS B CA 1
ATOM 3915 C C . LYS B 1 259 ? 4.513 9.444 22.354 1.00 13.75 366 LYS B C 1
ATOM 3916 O O . LYS B 1 259 ? 3.992 8.328 22.268 1.00 14.10 366 LYS B O 1
ATOM 3922 N N . ALA C 2 1 ? 8.996 19.908 38.353 1.00 12.39 1 ALA K N 1
ATOM 3923 C CA . ALA C 2 1 ? 8.059 18.939 37.729 1.00 12.32 1 ALA K CA 1
ATOM 3924 C C . ALA C 2 1 ? 7.923 17.674 38.576 1.00 11.87 1 ALA K C 1
ATOM 3925 O O . ALA C 2 1 ? 8.855 17.304 39.301 1.00 11.99 1 ALA K O 1
ATOM 3927 N N . ARG C 2 2 ? 6.723 17.102 38.604 1.00 10.65 2 ARG K N 1
ATOM 3928 C CA . ARG C 2 2 ? 6.470 15.840 39.291 1.00 10.19 2 ARG K CA 1
ATOM 3929 C C . ARG C 2 2 ? 7.094 14.579 38.700 1.00 9.34 2 ARG K C 1
ATOM 3930 O O . ARG C 2 2 ? 6.421 13.555 38.530 1.00 8.70 2 ARG K O 1
ATOM 3938 N N . THR C 2 3 ? 8.389 14.649 38.415 1.00 8.38 3 THR K N 1
ATOM 3939 C CA . THR C 2 3 ? 9.111 13.512 37.888 1.00 8.36 3 THR K CA 1
ATOM 3940 C C . THR C 2 3 ? 10.587 13.644 38.268 1.00 7.71 3 THR K C 1
ATOM 3941 O O . THR C 2 3 ? 11.070 14.728 38.566 1.00 6.59 3 THR K O 1
ATOM 3955 N N . GLN C 2 5 ? 14.584 13.478 37.797 1.00 7.22 5 GLN K N 1
ATOM 3956 C CA . GLN C 2 5 ? 15.450 14.271 36.884 1.00 8.17 5 GLN K CA 1
ATOM 3957 C C . GLN C 2 5 ? 14.750 15.431 36.194 1.00 8.64 5 GLN K C 1
ATOM 3958 O O . GLN C 2 5 ? 15.022 15.707 35.035 1.00 8.44 5 GLN K O 1
ATOM 3964 N N . THR C 2 6 ? 13.745 15.998 36.835 1.00 9.60 6 THR K N 1
ATOM 3965 C CA . THR C 2 6 ? 13.138 17.229 36.381 1.00 10.73 6 THR K CA 1
ATOM 3966 C C . THR C 2 6 ? 14.104 18.390 36.122 1.00 11.09 6 THR K C 1
ATOM 3967 O O . THR C 2 6 ? 14.998 18.679 36.930 1.00 10.66 6 THR K O 1
ATOM 3971 N N . ALA C 2 7 ? 13.884 19.030 34.973 1.00 11.81 7 ALA K N 1
ATOM 3972 C CA . ALA C 2 7 ? 14.630 20.184 34.495 1.00 12.53 7 ALA K CA 1
ATOM 3973 C C . ALA C 2 7 ? 14.556 21.319 35.484 1.00 13.22 7 ALA K C 1
ATOM 3974 O O . ALA C 2 7 ? 13.501 21.601 36.053 1.00 13.11 7 ALA K O 1
ATOM 3976 N N . ARG C 2 8 ? 15.686 21.985 35.664 1.00 14.21 8 ARG K N 1
ATOM 3977 C CA . ARG C 2 8 ? 15.771 23.093 36.588 1.00 14.87 8 ARG K CA 1
ATOM 3978 C C . ARG C 2 8 ? 15.329 24.395 35.926 1.00 14.75 8 ARG K C 1
ATOM 3979 O O . ARG C 2 8 ? 15.383 24.535 34.715 1.00 14.65 8 ARG K O 1
ATOM 3987 N N . LYS C 2 9 ? 14.897 25.343 36.745 1.00 14.92 9 LYS K N 1
ATOM 3988 C CA . LYS C 2 9 ? 14.466 26.644 36.275 1.00 14.95 9 LYS K CA 1
ATOM 3989 C C . LYS C 2 9 ? 15.529 27.676 36.635 1.00 14.60 9 LYS K C 1
ATOM 3990 O O . LYS C 2 9 ? 16.025 27.681 37.755 1.00 14.59 9 LYS K O 1
ATOM 3996 N N . TYR C 2 10 ? 15.874 28.546 35.689 1.00 14.19 10 TYR K N 1
ATOM 3997 C CA . TYR C 2 10 ? 16.904 29.561 35.916 1.00 14.11 10 TYR K CA 1
ATOM 3998 C C . TYR C 2 10 ? 16.349 30.958 35.649 1.00 14.14 10 TYR K C 1
ATOM 3999 O O . TYR C 2 10 ? 15.294 31.125 35.050 1.00 14.51 10 TYR K O 1
ATOM 4009 N N . ALA D 2 1 ? 11.824 34.165 26.026 1.00 28.54 1 ALA L N 1
ATOM 4010 C CA . ALA D 2 1 ? 11.376 35.354 25.266 1.00 28.38 1 ALA L CA 1
ATOM 4011 C C . ALA D 2 1 ? 9.847 35.349 25.111 1.00 28.43 1 ALA L C 1
ATOM 4012 O O . ALA D 2 1 ? 9.316 34.540 24.363 1.00 28.03 1 ALA L O 1
ATOM 4014 N N . ARG D 2 2 ? 9.153 36.092 25.971 1.00 28.53 2 ARG L N 1
ATOM 4015 C CA . ARG D 2 2 ? 7.756 36.498 25.797 1.00 28.73 2 ARG L CA 1
ATOM 4016 C C . ARG D 2 2 ? 7.272 36.996 24.407 1.00 28.20 2 ARG L C 1
ATOM 4017 O O . ARG D 2 2 ? 6.285 37.714 24.349 1.00 28.20 2 ARG L O 1
ATOM 4025 N N . THR D 2 3 ? 7.938 36.624 23.309 1.00 27.76 3 THR L N 1
ATOM 4026 C CA . THR D 2 3 ? 7.435 36.926 21.962 1.00 27.42 3 THR L CA 1
ATOM 4027 C C . THR D 2 3 ? 7.524 35.746 20.988 1.00 27.02 3 THR L C 1
ATOM 4028 O O . THR D 2 3 ? 7.914 34.633 21.330 1.00 26.49 3 THR L O 1
ATOM 4042 N N . GLN D 2 5 ? 8.812 33.163 17.588 1.00 35.50 5 GLN L N 1
ATOM 4043 C CA . GLN D 2 5 ? 10.255 33.105 17.239 1.00 35.70 5 GLN L CA 1
ATOM 4044 C C . GLN D 2 5 ? 10.485 32.094 16.135 1.00 35.78 5 GLN L C 1
ATOM 4045 O O . GLN D 2 5 ? 9.811 31.063 16.077 1.00 35.79 5 GLN L O 1
ATOM 4051 N N . THR D 2 6 ? 11.299 32.489 15.165 1.00 35.86 6 THR L N 1
ATOM 4052 C CA . THR D 2 6 ? 11.848 31.618 14.149 1.00 35.88 6 THR L CA 1
ATOM 4053 C C . THR D 2 6 ? 13.025 30.776 14.641 1.00 35.87 6 THR L C 1
ATOM 4054 O O . THR D 2 6 ? 13.048 29.557 14.447 1.00 35.87 6 THR L O 1
#

Nearest PDB structures (foldseek):
  3cbm-assembly1_A  TM=9.948E-01  e=2.468E-45  Homo sapiens
  1xqh-assembly1_A  TM=9.825E-01  e=2.896E-45  Homo sapiens
  3cbp-assembly1_A  TM=1.000E+00  e=1.873E-44  Homo sapiens
  5eg2-assembly1_A  TM=9.929E-01  e=1.159E-44  Homo sapiens
  3cbo-assembly1_A  TM=9.998E-01  e=2.083E-44  Homo sapiens

Solvent-accessible surface area: 25474 Å² total